Protein AF-0000000065801533 (afdb_homodimer)

Solvent-accessible surface area (backbone atoms only — not comparable to full-atom values): 20923 Å² total; per-residue (Å²): 118,53,30,32,34,37,36,32,21,29,45,52,43,90,76,25,66,13,39,51,52,27,53,52,47,50,52,56,53,29,66,74,33,95,64,30,43,78,46,78,45,53,24,46,87,57,55,62,67,69,74,36,48,45,33,66,54,27,66,75,44,59,81,91,72,41,52,74,65,12,45,51,43,34,48,54,29,48,53,53,40,50,54,55,68,66,29,44,32,39,33,34,13,37,32,52,44,92,52,17,53,31,48,34,46,49,29,51,49,64,43,45,64,30,86,75,66,25,22,38,83,51,97,92,40,81,43,34,61,45,56,88,29,44,35,39,39,23,35,21,32,50,57,52,42,94,48,72,93,44,30,88,55,41,51,26,66,62,50,52,52,48,57,38,36,53,30,23,34,68,50,67,46,77,44,68,34,41,24,50,69,72,38,72,68,39,34,52,50,24,51,51,50,38,52,53,50,47,52,52,51,50,62,67,75,106,118,55,29,31,33,38,38,31,20,28,45,55,45,89,77,25,66,12,39,51,52,27,51,53,47,51,51,56,55,29,66,74,34,95,63,30,41,79,46,77,45,51,24,47,86,58,55,63,66,68,74,37,47,45,32,64,54,26,66,75,43,57,80,90,71,41,52,73,66,15,46,52,42,34,49,53,28,49,52,53,38,50,54,55,67,66,29,43,32,39,33,34,13,36,31,52,43,94,52,16,53,31,50,34,48,49,29,51,49,64,43,45,64,31,87,74,65,26,22,39,83,50,97,91,39,80,42,33,62,45,56,89,29,45,34,39,40,23,35,21,32,49,56,52,41,94,49,72,93,42,30,88,56,42,52,26,66,62,49,51,52,48,57,38,36,53,31,23,33,68,50,68,46,77,45,68,34,41,24,49,70,71,37,73,68,38,32,52,50,24,50,52,51,37,53,53,51,48,52,53,51,50,60,62,76,100

Secondary structure (DSSP, 8-state):
--EEEEEE--TTGGG-HHHHHHHHHHHHHHHTSTT-EEEEEETTTSPPPPP-HHHHHHTTS-GGG--HHHHHHHHHHHHHHHHHHH-SEEEEEEEEETTEE-HHHHHHHHHH--BTTTEEEETTEEEES--S-EEEEEEE-SS--SSSTTGGG-TTHHHHHHHHHHTT--EEEEEEE--TTS-HHHHHHHHHHHHHHHHHHHHHH-/--EEEEEE--TTGGG-HHHHHHHHHHHHHHHTSTT-EEEEEETTTSPPPPP-HHHHHHTTS-GGG--HHHHHHHHHHHHHHHHHHH-SEEEEEEEEETTEE-HHHHHHHHHH--BTTTEEEETTEEEES--S-EEEEEEEESS--SSSTTGGG-TTHHHHHHHHHHTT--EEEEEEEE-TTS-HHHHHHHHHHHHHHHHHHHHHH-

InterPro domains:
  IPR003680 Flavodoxin-like fold [PF02525] (3-200)
  IPR023048 NADH:quinone oxidoreductase, FMN-dependent [MF_01216] (2-202)
  IPR029039 Flavoprotein-like superfamily [G3DSA:3.40.50.360] (1-204)
  IPR029039 Flavoprotein-like superfamily [SSF52218] (1-204)
  IPR050104 FMN-dependent NADH:quinone oxidoreductase, azoreductase type 1 [PTHR43741] (1-203)

Organism: Burkholderia lata (strain ATCC 17760 / DSM 23089 / LMG 22485 / NCIMB 9086 / R18194 / 383) (NCBI:txid482957)

Foldseek 3Di:
DAEEEEEEADLVPPVDPLNVLLVVLLVLLQVVPPPYDYDYHYCNVVFDDADDPLCVVLLVDPCVPHDPSNNVNLVVLVVLLVSLLVGQEYGYRFEDDPLAGDVRVVSSLVSNPHEPRLWYQDPVGIAADNANHAYEYEYEYQADQVDDPNVVSNNYPVVVQCSCVRNHNNNYDYQYQYNCNVDDVSNVVSSVSSVVVSVVVSVVSD/DAEEEEEEADLVPPVDPLNVLLVVLLVLLQVVDPPRDYDYHYCNVPFDDADDPLCVVLLVDPCVPHDPSSNVSLVVLVVLLVSLLVGQEYGYRFEDDPLAGDVRVVRSLVSNPHEPRLWYQDPVGIAADNANHAYEYEYEYQADQVDDPNVVSNNYPVVVQCSCVRNHNNNYDYQYQYNCNVDDVSNVVSSVSSVVVSVVVSVVSD

pLDDT: mean 95.98, std 4.82, range [67.0, 98.94]

Structure (mmCIF, N/CA/C/O backbone):
data_AF-0000000065801533-model_v1
#
loop_
_entity.id
_entity.type
_entity.pdbx_description
1 polymer 'FMN-dependent NADH:quinone oxidoreductase 1'
#
loop_
_atom_site.group_PDB
_atom_site.id
_atom_site.type_symbol
_atom_site.label_atom_id
_atom_site.label_alt_id
_atom_site.label_comp_id
_atom_site.label_asym_id
_atom_site.label_entity_id
_atom_site.label_seq_id
_atom_site.pdbx_PDB_ins_code
_atom_site.Cartn_x
_atom_site.Cartn_y
_atom_site.Cartn_z
_atom_site.occupancy
_atom_site.B_iso_or_equiv
_atom_site.auth_seq_id
_atom_site.auth_comp_id
_atom_site.auth_asym_id
_atom_site.auth_atom_id
_atom_site.pdbx_PDB_model_num
ATOM 1 N N . MET A 1 1 ? 0.619 30.125 16.688 1 73.44 1 MET A N 1
ATOM 2 C CA . MET A 1 1 ? 1.519 28.984 16.922 1 73.44 1 MET A CA 1
ATOM 3 C C . MET A 1 1 ? 1.26 27.875 15.906 1 73.44 1 MET A C 1
ATOM 5 O O . MET A 1 1 ? 0.122 27.438 15.742 1 73.44 1 MET A O 1
ATOM 9 N N . SER A 1 2 ? 2.404 27.547 15.148 1 88 2 SER A N 1
ATOM 10 C CA . SER A 1 2 ? 2.176 26.531 14.125 1 88 2 SER A CA 1
ATOM 11 C C . SER A 1 2 ? 2.309 25.125 14.688 1 88 2 SER A C 1
ATOM 13 O O . SER A 1 2 ? 3.242 24.844 15.445 1 88 2 SER A O 1
ATOM 15 N N . ARG A 1 3 ? 1.317 24.344 14.617 1 94.56 3 ARG A N 1
ATOM 16 C CA . ARG A 1 3 ? 1.329 22.938 15 1 94.56 3 ARG A CA 1
ATOM 17 C C . ARG A 1 3 ? 1.735 22.047 13.828 1 94.56 3 ARG A C 1
ATOM 19 O O . ARG A 1 3 ? 1.044 22 12.805 1 94.56 3 ARG A O 1
ATOM 26 N N . ILE A 1 4 ? 2.896 21.328 14 1 97.75 4 ILE A N 1
ATOM 27 C CA . ILE A 1 4 ? 3.438 20.484 12.938 1 97.75 4 ILE A CA 1
ATOM 28 C C . ILE A 1 4 ? 3.238 19 13.289 1 97.75 4 ILE A C 1
ATOM 30 O O . ILE A 1 4 ? 3.586 18.578 14.398 1 97.75 4 ILE A O 1
ATOM 34 N N . LEU A 1 5 ? 2.596 18.266 12.453 1 98.69 5 LEU A N 1
ATOM 35 C CA . LEU A 1 5 ? 2.557 16.797 12.547 1 98.69 5 LEU A CA 1
ATOM 36 C C . LEU A 1 5 ? 3.594 16.172 11.617 1 98.69 5 LEU A C 1
ATOM 38 O O . LEU A 1 5 ? 3.553 16.375 10.406 1 98.69 5 LEU A O 1
ATOM 42 N N . LEU A 1 6 ? 4.617 15.5 12.18 1 98.69 6 LEU A N 1
ATOM 43 C CA . LEU A 1 6 ? 5.637 14.758 11.445 1 98.69 6 LEU A CA 1
ATOM 44 C C . LEU A 1 6 ? 5.309 13.266 11.414 1 98.69 6 LEU A C 1
ATOM 46 O O . LEU A 1 6 ? 5.172 12.633 12.461 1 98.69 6 LEU A O 1
ATOM 50 N N . ILE A 1 7 ? 5.145 12.727 10.203 1 98.88 7 ILE A N 1
ATOM 51 C CA . ILE A 1 7 ? 4.836 11.32 10.008 1 98.88 7 ILE A CA 1
ATOM 52 C C . ILE A 1 7 ? 6 10.625 9.305 1 98.88 7 ILE A C 1
ATOM 54 O O . ILE A 1 7 ? 6.355 10.984 8.18 1 98.88 7 ILE A O 1
ATOM 58 N N . THR A 1 8 ? 6.645 9.703 9.938 1 98.56 8 THR A N 1
A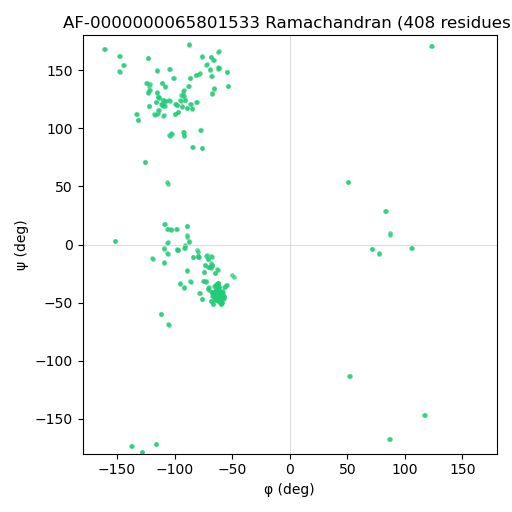TOM 59 C CA . THR A 1 8 ? 7.688 8.883 9.328 1 98.56 8 THR A CA 1
ATOM 60 C C . THR A 1 8 ? 7.262 7.418 9.273 1 98.56 8 THR A C 1
ATOM 62 O O . THR A 1 8 ? 6.473 6.961 10.102 1 98.56 8 THR A O 1
ATOM 65 N N . SER A 1 9 ? 7.777 6.691 8.227 1 98.38 9 SER A N 1
ATOM 66 C CA . SER A 1 9 ? 7.168 5.383 8.008 1 98.38 9 SER A CA 1
ATOM 67 C C . SER A 1 9 ? 8.156 4.414 7.367 1 98.38 9 SER A C 1
ATOM 69 O O . SER A 1 9 ? 7.797 3.283 7.031 1 98.38 9 SER A O 1
ATOM 71 N N . SER A 1 10 ? 9.375 4.75 7.133 1 97.94 10 SER A N 1
ATOM 72 C CA . SER A 1 10 ? 10.32 3.873 6.445 1 97.94 10 SER A CA 1
ATOM 73 C C . SER A 1 10 ? 10.617 2.627 7.27 1 97.94 10 SER A C 1
ATOM 75 O O . SER A 1 10 ? 10.914 2.725 8.461 1 97.94 10 SER A O 1
ATOM 77 N N . PRO A 1 11 ? 10.602 1.444 6.605 1 96.62 11 PRO A N 1
ATOM 78 C CA . PRO A 1 11 ? 10.977 0.239 7.352 1 96.62 11 PRO A CA 1
ATOM 79 C C . PRO A 1 11 ? 12.453 0.22 7.738 1 96.62 11 PRO A C 1
ATOM 81 O O . PRO A 1 11 ? 12.867 -0.62 8.539 1 96.62 11 PRO A O 1
ATOM 84 N N . ARG A 1 12 ? 13.227 1.146 7.191 1 93.31 12 ARG A N 1
ATOM 85 C CA . ARG A 1 12 ? 14.648 1.222 7.504 1 93.31 12 ARG A CA 1
ATOM 86 C C . ARG A 1 12 ? 14.898 2.145 8.695 1 93.31 12 ARG A C 1
ATOM 88 O O . ARG A 1 12 ? 16.047 2.361 9.086 1 93.31 12 ARG A O 1
ATOM 95 N N . SER A 1 13 ? 13.914 2.719 9.234 1 86.75 13 SER A N 1
ATOM 96 C CA . SER A 1 13 ? 13.961 3.578 10.414 1 86.75 13 SER A CA 1
ATOM 97 C C . SER A 1 13 ? 15.008 4.676 10.25 1 86.75 13 SER A C 1
ATOM 99 O O . SER A 1 13 ? 14.953 5.457 9.297 1 86.75 13 SER A O 1
ATOM 101 N N . THR A 1 14 ? 16.062 4.664 11.016 1 82.94 14 THR A N 1
ATOM 102 C CA . THR A 1 14 ? 17 5.785 11.094 1 82.94 14 THR A CA 1
ATOM 103 C C . THR A 1 14 ? 17.953 5.781 9.898 1 82.94 14 THR A C 1
ATOM 105 O O . THR A 1 14 ? 18.594 6.793 9.617 1 82.94 14 THR A O 1
ATOM 108 N N . ASP A 1 15 ? 17.953 4.711 9.141 1 87.62 15 ASP A N 1
ATOM 109 C CA . ASP A 1 15 ? 18.812 4.621 7.965 1 87.62 15 ASP A CA 1
ATOM 110 C C . ASP A 1 15 ? 18.109 5.168 6.727 1 87.62 15 ASP A C 1
ATOM 112 O O . ASP A 1 15 ? 18.688 5.203 5.641 1 87.62 15 ASP A O 1
ATOM 116 N N . SER A 1 16 ? 16.984 5.711 6.91 1 95.44 16 SER A N 1
ATOM 117 C CA . SER A 1 16 ? 16.141 6.184 5.82 1 95.44 16 SER A CA 1
ATOM 118 C C . SER A 1 16 ? 16.406 7.656 5.516 1 95.44 16 SER A C 1
ATOM 120 O O . SER A 1 16 ? 16.344 8.5 6.41 1 95.44 16 SER A O 1
ATOM 122 N N . LEU A 1 17 ? 16.641 7.953 4.195 1 97.69 17 LEU A N 1
ATOM 123 C CA . LEU A 1 17 ? 16.844 9.336 3.771 1 97.69 17 LEU A CA 1
ATOM 124 C C . LEU A 1 17 ? 15.531 10.117 3.854 1 97.69 17 LEU A C 1
ATOM 126 O O . LEU A 1 17 ? 15.539 11.312 4.176 1 97.69 17 LEU A O 1
ATOM 130 N N . SER A 1 18 ? 14.391 9.477 3.525 1 98.38 18 SER A N 1
ATOM 131 C CA . SER A 1 18 ? 13.117 10.164 3.67 1 98.38 18 SER A CA 1
ATOM 132 C C . SER A 1 18 ? 12.859 10.555 5.121 1 98.38 18 SER A C 1
ATOM 134 O O . SER A 1 18 ? 12.43 11.68 5.398 1 98.38 18 SER A O 1
ATOM 136 N N . THR A 1 19 ? 13.148 9.641 6.082 1 98.19 19 THR A N 1
ATOM 137 C CA . THR A 1 19 ? 12.984 9.906 7.508 1 98.19 19 THR A CA 1
ATOM 138 C C . THR A 1 19 ? 13.898 11.047 7.953 1 98.19 19 THR A C 1
ATOM 140 O O . THR A 1 19 ? 13.445 11.992 8.609 1 98.19 19 THR A O 1
ATOM 143 N N . ARG A 1 20 ? 15.141 10.977 7.543 1 97.75 20 ARG A N 1
ATOM 144 C CA . ARG A 1 20 ? 16.125 11.984 7.926 1 97.75 20 ARG A CA 1
ATOM 145 C C . ARG A 1 20 ? 15.695 13.375 7.457 1 97.75 20 ARG A C 1
ATOM 147 O O . ARG A 1 20 ? 15.648 14.312 8.25 1 97.75 20 ARG A O 1
ATOM 154 N N . PHE A 1 21 ? 15.359 13.5 6.188 1 98.25 21 PHE A N 1
ATOM 155 C CA . PHE A 1 21 ? 15.055 14.805 5.621 1 98.25 21 PHE A CA 1
ATOM 156 C C . PHE A 1 21 ? 13.703 15.312 6.117 1 98.25 21 PHE A C 1
ATOM 158 O O . PHE A 1 21 ? 13.5 16.516 6.273 1 98.25 21 PHE A O 1
ATOM 165 N N . ALA A 1 22 ? 12.75 14.422 6.391 1 98.38 22 ALA A N 1
ATOM 166 C CA . ALA A 1 22 ? 11.477 14.844 6.973 1 98.38 22 ALA A CA 1
ATOM 167 C C . ALA A 1 22 ? 11.688 15.43 8.367 1 98.38 22 ALA A C 1
ATOM 169 O O . ALA A 1 22 ? 11.102 16.469 8.703 1 98.38 22 ALA A O 1
ATOM 170 N N . HIS A 1 23 ? 12.508 14.766 9.195 1 97.88 23 HIS A N 1
ATOM 171 C CA . HIS A 1 23 ? 12.844 15.281 10.516 1 97.88 23 HIS A CA 1
ATOM 172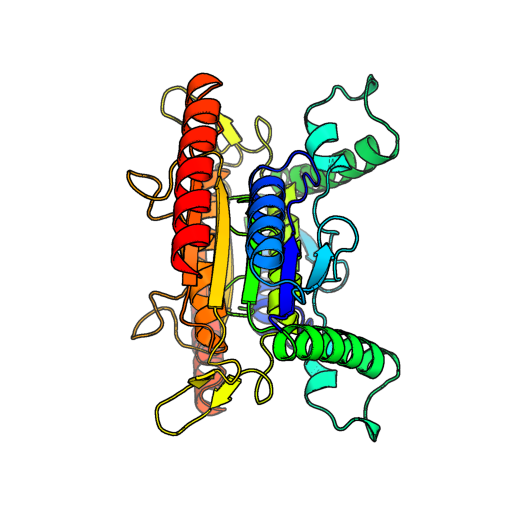 C C . HIS A 1 23 ? 13.516 16.641 10.414 1 97.88 23 HIS A C 1
ATOM 174 O O . HIS A 1 23 ? 13.164 17.578 11.148 1 97.88 23 HIS A O 1
ATOM 180 N N . ASP A 1 24 ? 14.484 16.734 9.539 1 97.19 24 ASP A N 1
ATOM 181 C CA . ASP A 1 24 ? 15.211 17.984 9.352 1 97.19 24 ASP A CA 1
ATOM 182 C C . ASP A 1 24 ? 14.258 19.125 8.969 1 97.19 24 ASP A C 1
ATOM 184 O O . ASP A 1 24 ? 14.32 20.219 9.547 1 97.19 24 ASP A O 1
ATOM 188 N N . LEU A 1 25 ? 13.391 18.875 8.031 1 97.25 25 LEU A N 1
ATOM 189 C CA . LEU A 1 25 ? 12.438 19.875 7.562 1 97.25 25 LEU A CA 1
ATOM 190 C C . LEU A 1 25 ? 11.508 20.312 8.695 1 97.25 25 LEU A C 1
ATOM 192 O O . LEU A 1 25 ? 11.32 21.5 8.922 1 97.25 25 LEU A O 1
ATOM 196 N N . ALA A 1 26 ? 10.922 19.312 9.406 1 97 26 ALA A N 1
ATOM 197 C CA . ALA A 1 26 ? 10.016 19.625 10.508 1 97 26 ALA A CA 1
ATOM 198 C C . ALA A 1 26 ? 10.719 20.469 11.57 1 97 26 ALA A C 1
ATOM 200 O O . ALA A 1 26 ? 10.141 21.438 12.078 1 97 26 ALA A O 1
ATOM 201 N N . ARG A 1 27 ? 11.945 20.078 11.867 1 95.19 27 ARG A N 1
ATOM 202 C CA . ARG A 1 27 ? 12.719 20.812 12.859 1 95.19 27 ARG A CA 1
ATOM 203 C C . ARG A 1 27 ? 12.945 22.25 12.422 1 95.19 27 ARG A C 1
ATOM 205 O O . ARG A 1 27 ? 12.766 23.188 13.211 1 95.19 27 ARG A O 1
ATOM 212 N N . GLN A 1 28 ? 13.336 22.469 11.242 1 94.69 28 GLN A N 1
ATOM 213 C CA . GLN A 1 28 ? 13.633 23.812 10.734 1 94.69 28 GLN A CA 1
ATOM 214 C C . GLN A 1 28 ? 12.367 24.656 10.648 1 94.69 28 GLN A C 1
ATOM 216 O O . GLN A 1 28 ? 12.391 25.844 10.945 1 94.69 28 GLN A O 1
ATOM 221 N N . LEU A 1 29 ? 11.242 24.047 10.195 1 94.81 29 LEU A N 1
ATOM 222 C CA . LEU A 1 29 ? 9.977 24.766 10.148 1 94.81 29 LEU A CA 1
ATOM 223 C C . LEU A 1 29 ? 9.539 25.188 11.555 1 94.81 29 LEU A C 1
ATOM 225 O O . LEU A 1 29 ? 9.07 26.312 11.75 1 94.81 29 LEU A O 1
ATOM 229 N N . ALA A 1 30 ? 9.711 24.25 12.5 1 93.94 30 ALA A N 1
ATOM 230 C CA . ALA A 1 30 ? 9.336 24.547 13.883 1 93.94 30 ALA A CA 1
ATOM 231 C C . ALA A 1 30 ? 10.18 25.672 14.453 1 93.94 30 ALA A C 1
ATOM 233 O O . ALA A 1 30 ? 9.695 26.484 15.25 1 93.94 30 ALA A O 1
ATOM 234 N N . ALA A 1 31 ? 11.406 25.734 14.078 1 90.88 31 ALA A N 1
ATOM 235 C CA . ALA A 1 31 ? 12.352 26.719 14.602 1 90.88 31 ALA A CA 1
ATOM 236 C C . ALA A 1 31 ? 12 28.125 14.125 1 90.88 31 ALA A C 1
ATOM 238 O O . ALA A 1 31 ? 12.43 29.109 14.719 1 90.88 31 ALA A O 1
ATOM 239 N N . ARG A 1 32 ? 11.266 28.219 13.117 1 88.19 32 ARG A N 1
ATOM 240 C CA . ARG A 1 32 ? 10.883 29.516 12.578 1 88.19 32 ARG A CA 1
ATOM 241 C C . ARG A 1 32 ? 9.836 30.203 13.445 1 88.19 32 ARG A C 1
ATOM 243 O O . ARG A 1 32 ? 9.641 31.406 13.367 1 88.19 32 ARG A O 1
ATOM 250 N N . ASP A 1 33 ? 9.109 29.422 14.195 1 79.12 33 ASP A N 1
ATOM 251 C CA . ASP A 1 33 ? 8.07 29.891 15.109 1 79.12 33 ASP A CA 1
ATOM 252 C C . ASP A 1 33 ? 8.414 29.547 16.562 1 79.12 33 ASP A C 1
ATOM 254 O O . ASP A 1 33 ? 8.484 28.375 16.922 1 79.12 33 ASP A O 1
ATOM 258 N N . ALA A 1 34 ? 8.703 30.562 17.359 1 76.44 34 ALA A N 1
ATOM 259 C CA . ALA A 1 34 ? 9.109 30.359 18.75 1 76.44 34 ALA A CA 1
ATOM 260 C C . ALA A 1 34 ? 8.172 29.406 19.469 1 76.44 34 ALA A C 1
ATOM 262 O O . ALA A 1 34 ? 8.586 28.672 20.375 1 76.44 34 ALA A O 1
ATOM 263 N N . ALA A 1 35 ? 6.938 29.328 19.062 1 79.31 35 ALA A N 1
ATOM 264 C CA . ALA A 1 35 ? 5.941 28.484 19.703 1 79.31 35 ALA A CA 1
ATOM 265 C C . ALA A 1 35 ? 5.629 27.25 18.859 1 79.31 35 ALA A C 1
ATOM 267 O O . ALA A 1 35 ? 4.66 26.531 19.125 1 79.31 35 ALA A O 1
ATOM 268 N N . GLY A 1 36 ? 6.457 27.031 17.922 1 84 36 GLY A N 1
ATOM 269 C CA . GLY A 1 36 ? 6.238 25.875 17.047 1 84 36 GLY A CA 1
ATOM 270 C C . GLY A 1 36 ? 6.422 24.547 17.766 1 84 36 GLY A C 1
ATOM 271 O O . GLY A 1 36 ? 7.328 24.406 18.578 1 84 36 GLY A O 1
ATOM 272 N N . ALA A 1 37 ? 5.488 23.656 17.641 1 91.44 37 ALA A N 1
ATOM 273 C CA . ALA A 1 37 ? 5.535 22.344 18.266 1 91.44 37 ALA A CA 1
ATOM 274 C C . ALA A 1 37 ? 5.434 21.234 17.219 1 91.44 37 ALA A C 1
ATOM 276 O O . ALA A 1 37 ? 4.676 21.359 16.25 1 91.44 37 ALA A O 1
ATOM 277 N N . VAL A 1 38 ? 6.281 20.234 17.422 1 96.62 38 VAL A N 1
ATOM 278 C CA . VAL A 1 38 ? 6.262 19.078 16.531 1 96.62 38 VAL A CA 1
ATOM 279 C C . VAL A 1 38 ? 5.68 17.875 17.234 1 96.62 38 VAL A C 1
ATOM 281 O O . VAL A 1 38 ? 6.141 17.5 18.328 1 96.62 38 VAL A O 1
ATOM 284 N N . THR A 1 39 ? 4.602 17.344 16.75 1 97.56 39 THR A N 1
ATOM 285 C CA . THR A 1 39 ? 4.102 16.031 17.141 1 97.56 39 THR A CA 1
ATOM 286 C C . THR A 1 39 ? 4.605 14.945 16.172 1 97.56 39 THR A C 1
ATOM 288 O O . THR A 1 39 ? 4.441 15.062 14.961 1 97.56 39 THR A O 1
ATOM 291 N N . LEU A 1 40 ? 5.258 13.953 16.719 1 97.94 40 LEU A N 1
ATOM 292 C CA . LEU A 1 40 ? 5.828 12.898 15.891 1 97.94 40 LEU A CA 1
ATOM 293 C C . LEU A 1 40 ? 4.922 11.672 15.867 1 97.94 40 LEU A C 1
ATOM 295 O O . LEU A 1 40 ? 4.539 11.164 16.922 1 97.94 40 LEU A O 1
ATOM 299 N N . ARG A 1 41 ? 4.5 11.297 14.727 1 98.5 41 ARG A N 1
ATOM 300 C CA . ARG A 1 41 ? 3.904 9.992 14.445 1 98.5 41 ARG A CA 1
ATOM 301 C C . ARG A 1 41 ? 4.902 9.078 13.742 1 98.5 41 ARG A C 1
ATOM 303 O O . ARG A 1 41 ? 5.059 9.141 12.523 1 98.5 41 ARG A O 1
ATOM 310 N N . ASP A 1 42 ? 5.582 8.25 14.523 1 98.06 42 ASP A N 1
ATOM 311 C CA . ASP A 1 42 ? 6.602 7.336 14.023 1 98.06 42 ASP A CA 1
ATOM 312 C C . ASP A 1 42 ? 6 5.973 13.688 1 98.06 42 ASP A C 1
ATOM 314 O O . ASP A 1 42 ? 5.922 5.094 14.547 1 98.06 42 ASP A O 1
ATOM 318 N N . LEU A 1 43 ? 5.676 5.738 12.398 1 98.38 43 LEU A N 1
ATOM 319 C CA . LEU A 1 43 ? 4.996 4.52 11.977 1 98.38 43 LEU A CA 1
ATOM 320 C C . LEU A 1 43 ? 5.996 3.389 11.758 1 98.38 43 LEU A C 1
ATOM 322 O O . LEU A 1 43 ? 5.605 2.242 11.523 1 98.38 43 LEU A O 1
ATOM 326 N N . SER A 1 44 ? 7.262 3.701 11.75 1 95.62 44 SER A N 1
ATOM 327 C CA . SER A 1 44 ? 8.297 2.68 11.648 1 95.62 44 SER A CA 1
ATOM 328 C C . SER A 1 44 ? 8.484 1.94 12.969 1 95.62 44 SER A C 1
ATOM 330 O O . SER A 1 44 ? 8.484 0.708 13 1 95.62 44 SER A O 1
ATOM 332 N N . ASN A 1 45 ? 8.562 2.701 14.047 1 94.81 45 ASN A N 1
ATOM 333 C CA . ASN A 1 45 ? 8.812 2.135 15.367 1 94.81 45 ASN A CA 1
ATOM 334 C C . ASN A 1 45 ? 7.512 1.697 16.047 1 94.81 45 ASN A C 1
ATOM 336 O O . ASN A 1 45 ? 7.512 0.781 16.859 1 94.81 45 ASN A O 1
ATOM 340 N N . ASP A 1 46 ? 6.445 2.383 15.75 1 96.44 46 ASP A N 1
ATOM 341 C CA . ASP A 1 46 ? 5.117 2.066 16.266 1 96.44 46 ASP A CA 1
ATOM 342 C C . ASP A 1 46 ? 4.113 1.908 15.125 1 96.44 46 ASP A C 1
ATOM 344 O O . ASP A 1 46 ? 3.199 2.723 14.977 1 96.44 46 ASP A O 1
ATOM 348 N N . PRO A 1 47 ? 4.242 0.817 14.367 1 97.56 47 PRO A N 1
ATOM 349 C CA . PRO A 1 47 ? 3.357 0.625 13.219 1 97.56 47 PRO A CA 1
ATOM 350 C C . PRO A 1 47 ? 1.908 0.363 13.625 1 97.56 47 PRO A C 1
ATOM 352 O O . PRO A 1 47 ? 1.656 -0.255 14.664 1 97.56 47 PRO A O 1
ATOM 355 N N . LEU A 1 48 ? 1.001 0.853 12.836 1 98.31 48 LEU A N 1
ATOM 356 C CA . LEU A 1 48 ? -0.419 0.556 12.984 1 98.31 48 LEU A CA 1
ATOM 357 C C . LEU A 1 48 ? -0.765 -0.786 12.352 1 98.31 48 LEU A C 1
ATOM 359 O O . LEU A 1 48 ? -0.181 -1.163 11.328 1 98.31 48 LEU A O 1
ATOM 363 N N . PRO A 1 49 ? -1.684 -1.483 12.93 1 96.88 49 PRO A N 1
ATOM 364 C CA . PRO A 1 49 ? -2.133 -2.709 12.266 1 96.88 49 PRO A CA 1
ATOM 365 C C . PRO A 1 49 ? -2.844 -2.436 10.938 1 96.88 49 PRO A C 1
ATOM 367 O O . PRO A 1 49 ? -3.279 -1.308 10.688 1 96.88 49 PRO A O 1
ATOM 370 N N . HIS A 1 50 ? -2.893 -3.455 10.062 1 98.12 50 HIS A N 1
ATOM 371 C CA . HIS A 1 50 ? -3.803 -3.373 8.922 1 98.12 50 HIS A CA 1
ATOM 372 C C . HIS A 1 50 ? -5.23 -3.1 9.383 1 98.12 50 HIS A C 1
ATOM 374 O O . HIS A 1 50 ? -5.633 -3.52 10.469 1 98.12 50 HIS A O 1
ATOM 380 N N . ILE A 1 51 ? -6.008 -2.381 8.555 1 97.69 51 ILE A N 1
ATOM 381 C CA . ILE A 1 51 ? -7.422 -2.287 8.906 1 97.69 51 ILE A CA 1
ATOM 382 C C . ILE A 1 51 ? -8.094 -3.646 8.711 1 97.69 51 ILE A C 1
ATOM 384 O O . ILE A 1 51 ? -7.656 -4.445 7.879 1 97.69 51 ILE A O 1
ATOM 388 N N . ASP A 1 52 ? -9.102 -3.871 9.5 1 95.62 52 ASP A N 1
ATOM 389 C CA . ASP A 1 52 ? -9.836 -5.129 9.453 1 95.62 52 ASP A CA 1
ATOM 390 C C . ASP A 1 52 ? -11.344 -4.891 9.539 1 95.62 52 ASP A C 1
ATOM 392 O O . ASP A 1 52 ? -11.797 -3.746 9.484 1 95.62 52 ASP A O 1
ATOM 396 N N . ASP A 1 53 ? -12.016 -5.965 9.633 1 94.5 53 ASP A N 1
ATOM 397 C CA . ASP A 1 53 ? -13.477 -5.895 9.641 1 94.5 53 ASP A CA 1
ATOM 398 C C . ASP A 1 53 ? -13.977 -5.105 10.844 1 94.5 53 ASP A C 1
ATOM 400 O O . ASP A 1 53 ? -14.984 -4.402 10.758 1 94.5 53 ASP A O 1
ATOM 404 N N . ALA A 1 54 ? -13.305 -5.242 11.953 1 95.38 54 ALA A N 1
ATOM 405 C CA . ALA A 1 54 ? -13.703 -4.523 13.164 1 95.38 54 ALA A CA 1
ATOM 406 C C . ALA A 1 54 ? -13.742 -3.018 12.922 1 95.38 54 ALA A C 1
ATOM 408 O O . ALA A 1 54 ? -14.688 -2.34 13.328 1 95.38 54 ALA A O 1
ATOM 409 N N . TYR A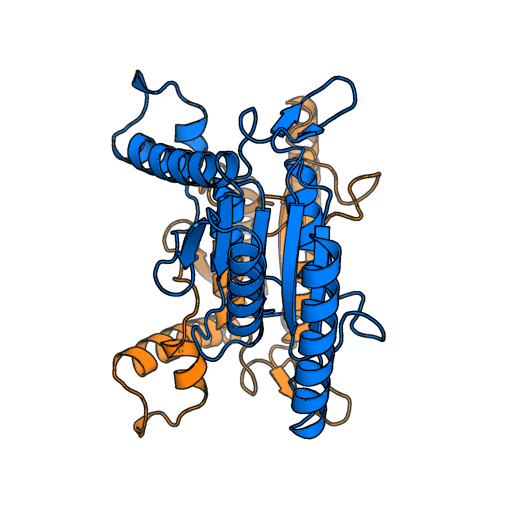 1 55 ? -12.766 -2.506 12.312 1 97.69 55 TYR A N 1
ATOM 410 C CA . TYR A 1 55 ? -12.75 -1.08 12 1 97.69 55 TYR A CA 1
ATOM 411 C C . TYR A 1 55 ? -13.797 -0.74 10.953 1 97.69 55 TYR A C 1
ATOM 413 O O . TYR A 1 55 ? -14.555 0.221 11.109 1 97.69 55 TYR A O 1
ATOM 421 N N . ILE A 1 56 ? -13.836 -1.512 9.844 1 96.5 56 ILE A N 1
ATOM 422 C CA . ILE A 1 56 ? -14.672 -1.206 8.688 1 96.5 56 ILE A CA 1
ATOM 423 C C . ILE A 1 56 ? -16.141 -1.192 9.102 1 96.5 56 ILE A C 1
ATOM 425 O O . ILE A 1 56 ? -16.875 -0.27 8.75 1 96.5 56 ILE A O 1
ATOM 429 N N . VAL A 1 57 ? -16.547 -2.15 9.875 1 95.75 57 VAL A N 1
ATOM 430 C CA . VAL A 1 57 ? -17.922 -2.223 10.336 1 95.75 57 VAL A CA 1
ATOM 431 C C . VAL A 1 57 ? -18.141 -1.238 11.484 1 95.75 57 VAL A C 1
ATOM 433 O O . VAL A 1 57 ? -19.141 -0.526 11.516 1 95.75 57 VAL A O 1
ATOM 436 N N . GLY A 1 58 ? -17.172 -1.171 12.391 1 97.56 58 GLY A N 1
ATOM 437 C CA . GLY A 1 58 ? -17.297 -0.33 13.57 1 97.56 58 GLY A CA 1
ATOM 438 C C . GLY A 1 58 ? -17.516 1.135 13.234 1 97.56 58 GLY A C 1
ATOM 439 O O . GLY A 1 58 ? -18.297 1.817 13.891 1 97.56 58 GLY A O 1
ATOM 440 N N . ARG A 1 59 ? -16.828 1.619 12.25 1 97.25 59 ARG A N 1
ATOM 441 C CA . ARG A 1 59 ? -16.875 3.049 11.953 1 97.25 59 ARG A CA 1
ATOM 442 C C . ARG A 1 59 ? -18.234 3.441 11.367 1 97.25 59 ARG A C 1
ATOM 444 O O . ARG A 1 59 ? -18.531 4.629 11.242 1 97.25 59 ARG A O 1
ATOM 451 N N . MET A 1 60 ? -19.031 2.422 10.984 1 96 60 MET A N 1
ATOM 452 C CA . MET A 1 60 ? -20.344 2.676 10.398 1 96 60 MET A CA 1
ATOM 453 C C . MET A 1 60 ? -21.438 2.564 11.453 1 96 60 MET A C 1
ATOM 455 O O . MET A 1 60 ? -22.609 2.818 11.164 1 96 60 MET A O 1
ATOM 459 N N . LEU A 1 61 ? -21.094 2.176 12.672 1 97.25 61 LEU A N 1
ATOM 460 C CA . LEU A 1 61 ? -22.062 1.953 13.742 1 97.25 61 LEU A CA 1
ATOM 461 C C . LEU A 1 61 ? -22.047 3.107 14.734 1 97.25 61 LEU A C 1
ATOM 463 O O . LEU A 1 61 ? -21.016 3.732 14.953 1 97.25 61 LEU A O 1
ATOM 467 N N . PRO A 1 62 ? -23.219 3.324 15.359 1 97.19 62 PRO A N 1
ATOM 468 C CA . PRO A 1 62 ? -23.172 4.203 16.531 1 97.19 62 PRO A CA 1
ATOM 469 C C . PRO A 1 62 ? -22.297 3.643 17.656 1 97.19 62 PRO A C 1
ATOM 471 O O . PRO A 1 62 ? -22.156 2.424 17.781 1 97.19 62 PRO A O 1
ATOM 474 N N . SER A 1 63 ? -21.797 4.555 18.391 1 96.31 63 SER A N 1
ATOM 475 C CA . SER A 1 63 ? -20.844 4.164 19.422 1 96.31 63 SER A CA 1
ATOM 476 C C . SER A 1 63 ? -21.438 3.115 20.344 1 96.31 63 SER A C 1
ATOM 478 O O . SER A 1 63 ? -20.734 2.207 20.797 1 96.31 63 SER A O 1
ATOM 480 N N . ASP A 1 64 ? -22.766 3.17 20.641 1 97.38 64 ASP A N 1
ATOM 481 C CA . ASP A 1 64 ? -23.406 2.289 21.609 1 97.38 64 ASP A CA 1
ATOM 482 C C . ASP A 1 64 ? -23.703 0.92 21.016 1 97.38 64 ASP A C 1
ATOM 484 O O . ASP A 1 64 ? -24.078 -0.011 21.719 1 97.38 64 ASP A O 1
ATOM 488 N N . ALA A 1 65 ? -23.484 0.75 19.75 1 98.25 65 ALA A N 1
ATOM 489 C CA . ALA A 1 65 ? -23.766 -0.51 19.062 1 98.25 65 ALA A CA 1
ATOM 490 C C . ALA A 1 65 ? -22.469 -1.261 18.75 1 98.25 65 ALA A C 1
ATOM 492 O O . ALA A 1 65 ? -22.5 -2.361 18.203 1 98.25 65 ALA A O 1
ATOM 493 N N . ARG A 1 66 ? -21.297 -0.756 19.141 1 98.25 66 ARG A N 1
ATOM 494 C CA . ARG A 1 66 ? -20 -1.336 18.797 1 98.25 66 ARG A CA 1
ATOM 495 C C . ARG A 1 66 ? -19.578 -2.385 19.828 1 98.25 66 ARG A C 1
ATOM 497 O O . ARG A 1 66 ? -19.781 -2.199 21.031 1 98.25 66 ARG A O 1
ATOM 504 N N . SER A 1 67 ? -19.078 -3.49 19.328 1 98.31 67 SER A N 1
ATOM 505 C CA . SER A 1 67 ? -18.328 -4.375 20.219 1 98.31 67 SER A CA 1
ATOM 506 C C . SER A 1 67 ? -17.094 -3.682 20.797 1 98.31 67 SER A C 1
ATOM 508 O O . SER A 1 67 ? -16.719 -2.602 20.328 1 98.31 67 SER A O 1
ATOM 510 N N . ALA A 1 68 ? -16.484 -4.273 21.828 1 98.25 68 ALA A N 1
ATOM 511 C CA . ALA A 1 68 ? -15.273 -3.711 22.422 1 98.25 68 ALA A CA 1
ATOM 512 C C . ALA A 1 68 ? -14.164 -3.584 21.391 1 98.25 68 ALA A C 1
ATOM 514 O O . ALA A 1 68 ? -13.461 -2.574 21.344 1 98.25 68 ALA A O 1
ATOM 515 N N . GLU A 1 69 ? -14.055 -4.609 20.547 1 97.81 69 GLU A N 1
ATOM 516 C CA . GLU A 1 69 ? -13.039 -4.613 19.5 1 97.81 69 GLU A CA 1
ATOM 517 C C . GLU A 1 69 ? -13.297 -3.514 18.484 1 97.81 69 GLU A C 1
ATOM 519 O O . GLU A 1 69 ? -12.367 -2.814 18.062 1 97.81 69 GLU A O 1
ATOM 524 N N . GLN A 1 70 ? -14.477 -3.375 18.078 1 98.19 70 GLN A N 1
ATOM 525 C CA . GLN A 1 70 ? -14.859 -2.336 17.141 1 98.19 70 GLN A CA 1
ATOM 526 C C . GLN A 1 70 ? -14.617 -0.945 17.703 1 98.19 70 GLN A C 1
ATOM 528 O O . GLN A 1 70 ? -14.102 -0.064 17.016 1 98.19 70 GLN A O 1
ATOM 533 N N . ALA A 1 71 ? -14.992 -0.74 18.953 1 98.56 71 ALA A N 1
ATOM 534 C CA . ALA A 1 71 ? -14.797 0.545 19.609 1 98.56 71 ALA A CA 1
ATOM 535 C C . ALA A 1 71 ? -13.32 0.923 19.656 1 98.56 71 ALA A C 1
ATOM 537 O O . ALA A 1 71 ? -12.953 2.068 19.391 1 98.56 71 ALA A O 1
ATOM 538 N N . GLN A 1 72 ? -12.508 -0.016 20 1 98.31 72 GLN A N 1
ATOM 539 C CA . GLN A 1 72 ? -11.07 0.227 20.062 1 98.31 72 GLN A CA 1
ATOM 540 C C . GLN A 1 72 ? -10.516 0.614 18.703 1 98.31 72 GLN A C 1
ATOM 542 O O . GLN A 1 72 ? -9.703 1.533 18.594 1 98.31 72 GLN A O 1
ATOM 547 N N . ALA A 1 73 ? -10.898 -0.123 17.688 1 98 73 ALA A N 1
ATOM 548 C CA . ALA A 1 73 ? -10.438 0.146 16.328 1 98 73 ALA A CA 1
ATOM 549 C C . ALA A 1 73 ? -10.844 1.543 15.875 1 98 73 ALA A C 1
ATOM 551 O O . ALA A 1 73 ? -10.047 2.271 15.281 1 98 73 ALA A O 1
ATOM 552 N N . VAL A 1 74 ? -12.055 1.915 16.156 1 98.5 74 VAL A N 1
ATOM 553 C CA . VAL A 1 74 ? -12.586 3.211 15.75 1 98.5 74 VAL A CA 1
ATOM 554 C C . VAL A 1 74 ? -11.914 4.324 16.547 1 98.5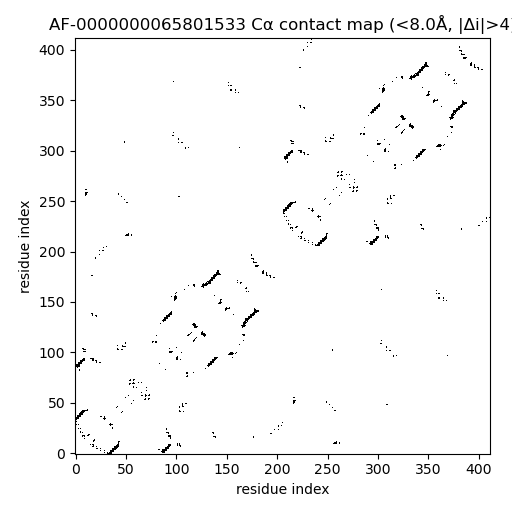 74 VAL A C 1
ATOM 556 O O . VAL A 1 74 ? -11.602 5.387 16.016 1 98.5 74 VAL A O 1
ATOM 559 N N . GLU A 1 75 ? -11.68 4.09 17.812 1 98.5 75 GLU A N 1
ATOM 560 C CA . GLU A 1 75 ? -11.016 5.07 18.672 1 98.5 75 GLU A CA 1
ATOM 561 C C . GLU A 1 75 ? -9.609 5.375 18.188 1 98.5 75 GLU A C 1
ATOM 563 O O . GLU A 1 75 ? -9.172 6.527 18.219 1 98.5 75 GLU A O 1
ATOM 568 N N . LEU A 1 76 ? -8.938 4.367 17.781 1 98.5 76 LEU A N 1
ATOM 569 C CA . LEU A 1 76 ? -7.602 4.57 17.234 1 98.5 76 LEU A CA 1
ATOM 570 C C . LEU A 1 76 ? -7.652 5.484 16.016 1 98.5 76 LEU A C 1
ATOM 572 O O . LEU A 1 76 ? -6.871 6.434 15.914 1 98.5 76 LEU A O 1
ATOM 576 N N . ALA A 1 77 ? -8.539 5.203 15.109 1 98.69 77 ALA A N 1
ATOM 577 C CA . ALA A 1 77 ? -8.695 6.027 13.914 1 98.69 77 ALA A CA 1
ATOM 578 C C . ALA A 1 77 ? -9.078 7.457 14.281 1 98.69 77 ALA A C 1
ATOM 580 O O . ALA A 1 77 ? -8.547 8.414 13.711 1 98.69 77 ALA A O 1
ATOM 581 N N . GLN A 1 78 ? -9.969 7.582 15.219 1 98.56 78 GLN A N 1
ATOM 582 C CA . GLN A 1 78 ? -10.391 8.906 15.664 1 98.56 78 GLN A CA 1
ATOM 583 C C . GLN A 1 78 ? -9.211 9.703 16.219 1 98.56 78 GLN A C 1
ATOM 585 O O . GLN A 1 78 ? -9.078 10.898 15.938 1 98.56 78 GLN A O 1
ATOM 590 N N . ALA A 1 79 ? -8.391 9.055 17.016 1 98.69 79 ALA A N 1
ATOM 591 C CA . ALA A 1 79 ? -7.211 9.711 17.578 1 98.69 79 ALA A CA 1
ATOM 592 C C . ALA A 1 79 ? -6.289 10.219 16.469 1 98.69 79 ALA A C 1
ATOM 594 O O . ALA A 1 79 ? -5.727 11.312 16.562 1 98.69 79 ALA A O 1
ATOM 595 N N . LEU A 1 80 ? -6.094 9.445 15.453 1 98.81 80 LEU A N 1
ATOM 596 C CA . LEU A 1 80 ? -5.246 9.828 14.328 1 98.81 80 LEU A CA 1
ATOM 597 C C . LEU A 1 80 ? -5.844 11.008 13.57 1 98.81 80 LEU A C 1
ATOM 599 O O . LEU A 1 80 ? -5.125 11.922 13.164 1 98.81 80 LEU A O 1
ATOM 603 N N . VAL A 1 81 ? -7.141 10.953 13.336 1 98.75 81 VAL A N 1
ATOM 604 C CA . VAL A 1 81 ? -7.824 12.047 12.648 1 98.75 81 VAL A CA 1
ATOM 605 C C . VAL A 1 81 ? -7.711 13.32 13.484 1 98.75 81 VAL A C 1
ATOM 607 O O . VAL A 1 81 ? -7.477 14.406 12.938 1 98.75 81 VAL A O 1
ATOM 610 N N . ASP A 1 82 ? -7.891 13.195 14.805 1 98.62 82 ASP A N 1
ATOM 611 C CA . ASP A 1 82 ? -7.777 14.352 15.688 1 98.62 82 ASP A CA 1
ATOM 612 C C . ASP A 1 82 ? -6.371 14.945 15.633 1 98.62 82 ASP A C 1
ATOM 614 O O . ASP A 1 82 ? -6.215 16.172 15.633 1 98.62 82 ASP A O 1
ATOM 618 N N . GLU A 1 83 ? -5.375 14.078 15.633 1 98.12 83 GLU A N 1
ATOM 619 C CA . GLU A 1 83 ? -3.99 14.516 15.484 1 98.12 83 GLU A CA 1
ATOM 620 C C . GLU A 1 83 ? -3.795 15.297 14.188 1 98.12 83 GLU A C 1
ATOM 622 O O . GLU A 1 83 ? -3.145 16.344 14.18 1 98.12 83 GLU A O 1
ATOM 627 N N . LEU A 1 84 ? -4.344 14.812 13.125 1 98.31 84 LEU A N 1
ATOM 628 C CA . LEU A 1 84 ? -4.25 15.438 11.805 1 98.31 84 LEU A CA 1
ATOM 629 C C . LEU A 1 84 ? -5 16.766 11.789 1 98.31 84 LEU A C 1
ATOM 631 O O . LEU A 1 84 ? -4.488 17.766 11.266 1 98.31 84 LEU A O 1
ATOM 635 N N . ARG A 1 85 ? -6.172 16.812 12.391 1 98.12 85 ARG A N 1
ATOM 636 C CA . ARG A 1 85 ? -6.984 18.031 12.445 1 98.12 85 ARG A CA 1
ATOM 637 C C . ARG A 1 85 ? -6.277 19.125 13.234 1 98.12 85 ARG A C 1
ATOM 639 O O . ARG A 1 85 ? -6.391 20.312 12.898 1 98.12 85 ARG A O 1
ATOM 646 N N . ALA A 1 86 ? -5.555 18.75 14.211 1 97.44 86 ALA A N 1
ATOM 647 C CA . ALA A 1 86 ? -4.898 19.703 15.094 1 97.44 86 ALA A CA 1
ATOM 648 C C . ALA A 1 86 ? -3.703 20.359 14.406 1 97.44 86 ALA A C 1
ATOM 650 O O . ALA A 1 86 ? -3.225 21.406 14.844 1 97.44 86 ALA A O 1
ATOM 651 N N . ALA A 1 87 ? -3.199 19.797 13.352 1 97.62 87 ALA A N 1
ATOM 652 C CA . ALA A 1 87 ? -1.972 20.266 12.711 1 97.62 87 ALA A CA 1
ATOM 653 C C . ALA A 1 87 ? -2.27 21.359 11.695 1 97.62 87 ALA A C 1
ATOM 655 O O . ALA A 1 87 ? -3.277 21.297 10.992 1 97.62 87 ALA A O 1
ATOM 656 N N . ASP A 1 88 ? -1.371 22.359 11.609 1 96.81 88 ASP A N 1
ATOM 657 C CA . ASP A 1 88 ? -1.378 23.359 10.555 1 96.81 88 ASP A CA 1
ATOM 658 C C . ASP A 1 88 ? -0.501 22.922 9.375 1 96.81 88 ASP A C 1
ATOM 660 O O . ASP A 1 88 ? -0.812 23.219 8.227 1 96.81 88 ASP A O 1
ATOM 664 N N . ILE A 1 89 ? 0.593 22.281 9.734 1 97.19 89 ILE A N 1
ATOM 665 C CA . ILE A 1 89 ? 1.577 21.766 8.789 1 97.19 89 ILE A CA 1
ATOM 666 C C . ILE A 1 89 ? 1.731 20.266 8.969 1 97.19 89 ILE A C 1
ATOM 668 O O . ILE A 1 89 ? 1.781 19.766 10.102 1 97.19 89 ILE A O 1
ATOM 672 N N . VAL A 1 90 ? 1.706 19.547 7.891 1 98.75 90 VAL A N 1
ATOM 673 C CA . VAL A 1 90 ? 1.956 18.109 7.902 1 98.75 90 VAL A CA 1
ATOM 674 C C . VAL A 1 90 ? 3.223 17.797 7.109 1 98.75 90 VAL A C 1
ATOM 676 O O . VAL A 1 90 ? 3.348 18.203 5.949 1 98.75 90 VAL A O 1
ATOM 679 N N . VAL A 1 91 ? 4.219 17.156 7.727 1 98.75 91 VAL A N 1
ATOM 680 C CA . VAL A 1 91 ? 5.438 16.688 7.078 1 98.75 91 VAL A CA 1
ATOM 681 C C . VAL A 1 91 ? 5.43 15.164 7.02 1 98.75 91 VAL A C 1
ATOM 683 O O . VAL A 1 91 ? 5.293 14.492 8.055 1 98.75 91 VAL A O 1
ATOM 686 N N . ILE A 1 92 ? 5.566 14.617 5.836 1 98.94 92 ILE A N 1
ATOM 687 C CA . ILE A 1 92 ? 5.527 13.172 5.648 1 98.94 92 ILE A CA 1
ATOM 688 C C . ILE A 1 92 ? 6.82 12.703 4.988 1 98.94 92 ILE A C 1
ATOM 690 O O . ILE A 1 92 ? 7.195 13.195 3.92 1 98.94 92 ILE A O 1
ATOM 694 N N . GLY A 1 93 ? 7.562 11.844 5.676 1 98.81 93 GLY A N 1
ATOM 695 C CA . GLY A 1 93 ? 8.641 11.102 5.039 1 98.81 93 GLY A CA 1
ATOM 696 C C . GLY A 1 93 ? 8.195 9.758 4.488 1 98.81 93 GLY A C 1
ATOM 697 O O . GLY A 1 93 ? 7.66 8.93 5.223 1 98.81 93 GLY A O 1
ATOM 698 N N . SER A 1 94 ? 8.422 9.531 3.211 1 98.81 94 SER A N 1
ATOM 699 C CA . SER A 1 94 ? 7.988 8.312 2.545 1 98.81 94 SER A CA 1
ATOM 700 C C . SER A 1 94 ? 9.117 7.699 1.721 1 98.81 94 SER A C 1
ATOM 702 O O . SER A 1 94 ? 9.453 8.203 0.649 1 98.81 94 SER A O 1
ATOM 704 N N . ALA A 1 95 ? 9.641 6.613 2.215 1 98.06 95 ALA A N 1
ATOM 705 C CA . ALA A 1 95 ? 10.523 5.805 1.383 1 98.06 95 ALA A CA 1
ATOM 706 C C . ALA A 1 95 ? 9.727 4.941 0.408 1 98.06 95 ALA A C 1
ATOM 708 O O . ALA A 1 95 ? 8.633 4.484 0.73 1 98.06 95 ALA A O 1
ATOM 709 N N . MET A 1 96 ? 10.305 4.711 -0.784 1 98.19 96 MET A N 1
ATOM 710 C CA . MET A 1 96 ? 9.664 3.799 -1.725 1 98.19 96 MET A CA 1
ATOM 711 C C . MET A 1 96 ? 9.969 2.348 -1.373 1 98.19 96 MET A C 1
ATOM 713 O O . MET A 1 96 ? 11.133 1.979 -1.199 1 98.19 96 MET A O 1
ATOM 717 N N . THR A 1 97 ? 8.984 1.592 -1.164 1 97.69 97 THR A N 1
ATOM 718 C CA . THR A 1 97 ? 9.047 0.141 -1.031 1 97.69 97 THR A CA 1
ATOM 719 C C . THR A 1 97 ? 8.297 -0.542 -2.172 1 97.69 97 THR A C 1
ATOM 721 O O . THR A 1 97 ? 7.078 -0.407 -2.291 1 97.69 97 THR A O 1
ATOM 724 N N . ASN A 1 98 ? 9.055 -1.208 -3.012 1 98.12 98 ASN A N 1
ATOM 725 C CA . ASN A 1 98 ? 8.469 -1.913 -4.145 1 98.12 98 ASN A CA 1
ATOM 726 C C . ASN A 1 98 ? 7.535 -1.009 -4.945 1 98.12 98 ASN A C 1
ATOM 728 O O . ASN A 1 98 ? 6.375 -1.355 -5.176 1 98.12 98 ASN A O 1
ATOM 732 N N . PHE A 1 99 ? 8.023 0.152 -5.379 1 98.44 99 PHE A N 1
ATOM 733 C CA . PHE A 1 99 ? 7.461 1.106 -6.324 1 98.44 99 PHE A CA 1
ATOM 734 C C . PHE A 1 99 ? 6.371 1.945 -5.66 1 98.44 99 PHE A C 1
ATOM 736 O O . PHE A 1 99 ? 5.875 2.904 -6.254 1 98.44 99 PHE A O 1
ATOM 743 N N . GLY A 1 100 ? 5.953 1.652 -4.453 1 98.62 100 GLY A N 1
ATOM 744 C CA . GLY A 1 100 ? 4.922 2.391 -3.736 1 98.62 100 GLY A CA 1
ATOM 745 C C . GLY A 1 100 ? 5.352 2.809 -2.344 1 98.62 100 GLY A C 1
ATOM 746 O O . GLY A 1 100 ? 6.5 2.596 -1.95 1 98.62 100 GLY A O 1
ATOM 747 N N . PRO A 1 101 ? 4.438 3.473 -1.579 1 98.75 101 PRO A N 1
ATOM 748 C CA . PRO A 1 101 ? 4.742 3.77 -0.177 1 98.75 101 PRO A CA 1
ATOM 749 C C . PRO A 1 101 ? 4.801 2.514 0.692 1 98.75 101 PRO A C 1
ATOM 751 O O . PRO A 1 101 ? 4.332 1.451 0.281 1 98.75 101 PRO A O 1
ATOM 754 N N . SER A 1 102 ? 5.453 2.656 1.865 1 98.62 102 SER A N 1
ATOM 755 C CA . SER A 1 102 ? 5.473 1.537 2.803 1 98.62 102 SER A CA 1
ATOM 756 C C . SER A 1 102 ? 4.062 1.174 3.258 1 98.62 102 SER A C 1
ATOM 758 O O . SER A 1 102 ? 3.17 2.025 3.273 1 98.62 102 SER A O 1
ATOM 760 N N . THR A 1 103 ? 3.854 -0.073 3.607 1 98.75 103 THR A N 1
ATOM 761 C CA . THR A 1 103 ? 2.553 -0.486 4.125 1 98.75 103 THR A CA 1
ATOM 762 C C . THR A 1 103 ? 2.256 0.205 5.453 1 98.75 103 THR A C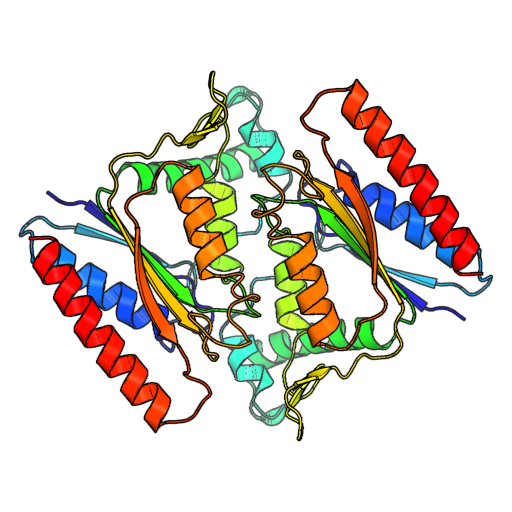 1
ATOM 764 O O . THR A 1 103 ? 1.092 0.406 5.805 1 98.75 103 THR A O 1
ATOM 767 N N . GLN A 1 104 ? 3.33 0.63 6.188 1 98.62 104 GLN A N 1
ATOM 768 C CA . GLN A 1 104 ? 3.164 1.407 7.41 1 98.62 104 GLN A CA 1
ATOM 769 C C . GLN A 1 104 ? 2.416 2.709 7.137 1 98.62 104 GLN A C 1
ATOM 771 O O . GLN A 1 104 ? 1.442 3.027 7.824 1 98.62 104 GLN A O 1
ATOM 776 N N . LEU A 1 105 ? 2.887 3.416 6.137 1 98.88 105 LEU A N 1
ATOM 777 C CA . LEU A 1 105 ? 2.266 4.691 5.793 1 98.88 105 LEU A CA 1
ATOM 778 C C . LEU A 1 105 ? 0.857 4.48 5.25 1 98.88 105 LEU A C 1
ATOM 780 O O . LEU A 1 105 ? -0.064 5.223 5.594 1 98.88 105 LEU A O 1
ATOM 784 N N . ARG A 1 106 ? 0.661 3.455 4.426 1 98.81 106 ARG A N 1
ATOM 785 C CA . ARG A 1 106 ? -0.645 3.16 3.844 1 98.81 106 ARG A CA 1
ATOM 786 C C . ARG A 1 106 ? -1.655 2.791 4.926 1 98.81 106 ARG A C 1
ATOM 788 O O . ARG A 1 106 ? -2.83 3.152 4.832 1 98.81 106 ARG A O 1
ATOM 795 N N . ALA A 1 107 ? -1.179 2.059 5.906 1 98.81 107 ALA A N 1
ATOM 796 C CA . ALA A 1 107 ? -2.074 1.707 7.004 1 98.81 107 ALA A CA 1
ATOM 797 C C . ALA A 1 107 ? -2.568 2.955 7.73 1 98.81 107 ALA A C 1
ATOM 799 O O . ALA A 1 107 ? -3.701 2.988 8.219 1 98.81 107 ALA A O 1
ATOM 800 N N . TRP A 1 108 ? -1.73 3.975 7.879 1 98.94 108 TRP A N 1
ATOM 801 C CA . TRP A 1 108 ? -2.123 5.254 8.461 1 98.94 108 TRP A CA 1
ATOM 802 C C . TRP A 1 108 ? -3.188 5.938 7.609 1 98.94 108 TRP A C 1
ATOM 804 O O . TRP A 1 108 ? -4.23 6.352 8.125 1 98.94 108 TRP A O 1
ATOM 814 N N . PHE A 1 109 ? -2.988 5.98 6.27 1 98.94 109 PHE A N 1
ATOM 815 C CA . PHE A 1 109 ? -3.957 6.586 5.363 1 98.94 109 PHE A CA 1
ATOM 816 C C . PHE A 1 109 ? -5.289 5.848 5.422 1 98.94 109 PHE A C 1
ATOM 818 O O . PHE A 1 109 ? -6.352 6.469 5.352 1 98.94 109 PHE A O 1
ATOM 825 N N . ASP A 1 110 ? -5.242 4.52 5.535 1 98.75 110 ASP A N 1
ATOM 826 C CA . ASP A 1 110 ? -6.461 3.719 5.574 1 98.75 110 ASP A CA 1
ATOM 827 C C . ASP A 1 110 ? -7.312 4.074 6.789 1 98.75 110 ASP A C 1
ATOM 829 O O . ASP A 1 110 ? -8.508 3.781 6.824 1 98.75 110 ASP A O 1
ATOM 833 N N . ARG A 1 111 ? -6.688 4.645 7.781 1 98.62 111 ARG A N 1
ATOM 834 C CA . ARG A 1 111 ? -7.426 4.988 8.992 1 98.62 111 ARG A CA 1
ATOM 835 C C . ARG A 1 111 ? -7.895 6.438 8.953 1 98.62 111 ARG A C 1
ATOM 837 O O . ARG A 1 111 ? -8.984 6.758 9.438 1 98.62 111 ARG A O 1
ATOM 844 N N . VAL A 1 112 ? -7.141 7.352 8.352 1 98.69 112 VAL A N 1
ATOM 845 C CA . VAL A 1 112 ? -7.52 8.758 8.398 1 98.69 112 VAL A CA 1
ATOM 846 C C . VAL A 1 112 ? -8.438 9.094 7.219 1 98.69 112 VAL A C 1
ATOM 848 O O . VAL A 1 112 ? -9.102 10.133 7.215 1 98.69 112 VAL A O 1
ATOM 851 N N . ILE A 1 113 ? -8.414 8.305 6.102 1 98.56 113 ILE A N 1
ATOM 852 C CA . ILE A 1 113 ? -9.406 8.469 5.043 1 98.56 113 ILE A CA 1
ATOM 853 C C . ILE A 1 113 ? -10.727 7.828 5.465 1 98.56 113 ILE A C 1
ATOM 855 O O . ILE A 1 113 ? -10.875 6.605 5.402 1 98.56 113 ILE A O 1
ATOM 859 N N . TRP A 1 114 ? -11.586 8.57 5.922 1 98.06 114 TRP A N 1
ATOM 860 C CA . TRP A 1 114 ? -12.781 8.156 6.641 1 98.06 114 TRP A CA 1
ATOM 861 C C . TRP A 1 114 ? -14.016 8.891 6.113 1 98.06 114 TRP A C 1
ATOM 863 O O . TRP A 1 114 ? -14.141 10.102 6.285 1 98.06 114 TRP A O 1
ATOM 873 N N . PRO A 1 115 ? -14.961 8.148 5.453 1 95.81 115 PRO A N 1
ATOM 874 C CA . PRO A 1 115 ? -16.172 8.781 4.926 1 95.81 115 PRO A CA 1
ATOM 875 C C . PRO A 1 115 ? -16.938 9.578 5.98 1 95.81 115 PRO A C 1
ATOM 877 O O . PRO A 1 115 ? -17.062 9.125 7.125 1 95.81 115 PRO A O 1
ATOM 880 N N . GLN A 1 116 ? -17.359 10.727 5.559 1 94.81 116 GLN A N 1
ATOM 881 C CA . GLN A 1 116 ? -18.172 11.656 6.352 1 94.81 116 GLN A CA 1
ATOM 882 C C . GLN A 1 116 ? -17.344 12.289 7.461 1 94.81 116 GLN A C 1
ATOM 884 O O . GLN A 1 116 ? -17.844 13.102 8.242 1 94.81 116 GLN A O 1
ATOM 889 N N . VAL A 1 117 ? -16.109 11.891 7.609 1 97.5 117 VAL A N 1
ATOM 890 C CA . VAL A 1 117 ? -15.234 12.461 8.625 1 97.5 117 VAL A CA 1
ATOM 891 C C . VAL A 1 117 ? -14.125 13.273 7.961 1 97.5 117 VAL A C 1
ATOM 893 O O . VAL A 1 117 ? -14.086 14.5 8.078 1 97.5 117 VAL A O 1
ATOM 896 N N . THR A 1 118 ? -13.305 12.648 7.117 1 98.62 118 THR A N 1
ATOM 897 C CA . THR A 1 118 ? -12.227 13.398 6.48 1 98.62 118 THR A CA 1
ATOM 898 C C . THR A 1 118 ? -12.539 13.656 5.012 1 98.62 118 THR A C 1
ATOM 900 O O . THR A 1 118 ? -11.781 14.336 4.316 1 98.62 118 THR A O 1
ATOM 903 N N . PHE A 1 119 ? -13.555 13.109 4.496 1 97.62 119 PHE A N 1
ATOM 904 C CA . PHE A 1 119 ? -14.141 13.492 3.223 1 97.62 119 PHE A CA 1
ATOM 905 C C . PHE A 1 119 ? -15.648 13.273 3.238 1 97.62 119 PHE A C 1
ATOM 907 O O . PHE A 1 119 ? -16.172 12.531 4.078 1 97.62 119 PHE A O 1
ATOM 914 N N . ARG A 1 120 ? -16.406 13.898 2.311 1 95.31 120 ARG A N 1
ATOM 915 C CA . ARG A 1 120 ? -17.859 13.805 2.199 1 95.31 120 ARG A CA 1
ATOM 916 C C . ARG A 1 120 ? -18.312 13.82 0.74 1 95.31 120 ARG A C 1
ATOM 918 O O . ARG A 1 120 ? -17.578 14.32 -0.126 1 95.31 120 ARG A O 1
ATOM 925 N N . TYR A 1 121 ? -19.484 13.219 0.526 1 87.88 121 TYR A N 1
ATOM 926 C CA . TYR A 1 121 ? -20.109 13.266 -0.794 1 87.88 121 TYR A CA 1
ATOM 927 C C . TYR A 1 121 ? -20.922 14.539 -0.968 1 87.88 121 TYR A C 1
ATOM 929 O O . TYR A 1 121 ? -21.75 14.867 -0.119 1 87.88 121 TYR A O 1
ATOM 937 N N . GLY A 1 122 ? -20.5 15.359 -1.905 1 79.81 122 GLY A N 1
ATOM 938 C CA . GLY A 1 122 ? -21.234 16.594 -2.146 1 79.81 122 GLY A CA 1
ATOM 939 C C . GLY A 1 122 ? -21.859 16.656 -3.531 1 79.81 122 GLY A C 1
ATOM 940 O O . GLY A 1 122 ? -21.922 15.641 -4.23 1 79.81 122 GLY A O 1
ATOM 941 N N . GLU A 1 123 ? -22.375 17.812 -3.852 1 81.44 123 GLU A N 1
ATOM 942 C CA . GLU A 1 123 ? -23.094 18.047 -5.105 1 81.44 123 GLU A CA 1
ATOM 943 C C . GLU A 1 123 ? -22.188 17.781 -6.309 1 81.44 123 GLU A C 1
ATOM 945 O O . GLU A 1 123 ? -22.641 17.25 -7.324 1 81.44 123 GLU A O 1
ATOM 950 N N . SER A 1 124 ? -21.016 18.172 -6.184 1 81.38 124 SER A N 1
ATOM 951 C CA . SER A 1 124 ? -20.062 18.062 -7.293 1 81.38 124 SER A CA 1
ATOM 952 C C . SER A 1 124 ? -19.172 16.844 -7.145 1 81.38 124 SER A C 1
ATOM 954 O O . SER A 1 124 ? -18.156 16.719 -7.832 1 81.38 124 SER A O 1
ATOM 956 N N . GLY A 1 125 ? -19.531 15.992 -6.293 1 85.12 125 GLY A N 1
ATOM 957 C CA . GLY A 1 125 ? -18.688 14.828 -6.086 1 85.12 125 GLY A CA 1
ATOM 958 C C . GLY A 1 125 ? -18.125 14.75 -4.684 1 85.12 125 GLY A C 1
ATOM 959 O O . GLY A 1 125 ? -18.766 15.164 -3.717 1 85.12 125 GLY A O 1
ATOM 960 N N . VAL A 1 126 ? -16.922 14.234 -4.555 1 90.06 126 VAL A N 1
ATOM 961 C CA . VAL A 1 126 ? -16.312 14.023 -3.246 1 90.06 126 VAL A CA 1
ATOM 962 C C . VAL A 1 126 ? -15.477 15.242 -2.859 1 90.06 126 VAL A C 1
ATOM 964 O O . VAL A 1 126 ? -14.75 15.797 -3.689 1 90.06 126 VAL A O 1
ATOM 967 N N . ALA A 1 127 ? -15.633 15.758 -1.641 1 94.88 127 ALA A N 1
ATOM 968 C CA . ALA A 1 127 ? -14.875 16.875 -1.105 1 94.88 127 ALA A CA 1
ATOM 969 C C . ALA A 1 127 ? -14.156 16.5 0.188 1 94.88 127 ALA A C 1
ATOM 971 O O . ALA A 1 127 ? -14.766 15.922 1.091 1 94.88 127 ALA A O 1
ATOM 972 N N . GLY A 1 128 ? -12.859 16.797 0.27 1 97.12 128 GLY A N 1
ATOM 973 C CA . GLY A 1 128 ? -12.117 16.609 1.507 1 97.12 128 GLY A CA 1
ATOM 974 C C . GLY A 1 128 ? -12.477 17.625 2.582 1 97.12 128 GLY A C 1
ATOM 975 O O . GLY A 1 128 ? -12.953 18.719 2.277 1 97.12 128 GLY A O 1
ATOM 976 N N . THR A 1 129 ? -12.273 17.266 3.826 1 97.31 129 THR A N 1
ATOM 977 C CA . THR A 1 129 ? -12.688 18.141 4.918 1 97.31 129 THR A CA 1
ATOM 978 C C . THR A 1 129 ? -11.477 18.75 5.617 1 97.31 129 THR A C 1
ATOM 980 O O . THR A 1 129 ? -11.617 19.547 6.547 1 97.31 129 THR A O 1
ATOM 983 N N . LEU A 1 130 ? -10.266 18.391 5.23 1 98.12 130 LEU A N 1
ATOM 984 C CA . LEU A 1 130 ? -9.047 18.828 5.895 1 98.12 130 LEU A CA 1
ATOM 985 C C . LEU A 1 130 ? -8.32 19.875 5.059 1 98.12 130 LEU A C 1
ATOM 987 O O . LEU A 1 130 ? -7.113 19.766 4.828 1 98.12 130 LEU A O 1
ATOM 991 N N . GLU A 1 131 ? -9.055 20.891 4.68 1 96.44 131 GLU A N 1
ATOM 992 C CA . GLU A 1 131 ? -8.516 21.969 3.863 1 96.44 131 GLU A CA 1
ATOM 993 C C . GLU A 1 131 ? -7.641 22.906 4.691 1 96.44 131 GLU A C 1
ATOM 995 O O . GLU A 1 131 ? -7.672 22.859 5.926 1 96.44 131 GLU A O 1
ATOM 1000 N N . GLY A 1 132 ? -6.828 23.672 4.043 1 96.56 132 GLY A N 1
ATOM 1001 C CA . GLY A 1 132 ? -6.113 24.766 4.688 1 96.56 132 GLY A CA 1
ATOM 1002 C C . GLY A 1 132 ? -4.805 24.328 5.32 1 96.56 132 GLY A C 1
ATOM 1003 O O . GLY A 1 132 ? -4.188 25.094 6.066 1 96.56 132 GLY A O 1
ATOM 1004 N N . LYS A 1 133 ? -4.406 23.141 5.086 1 97.31 133 LYS A N 1
ATOM 1005 C CA . LYS A 1 133 ? -3.145 22.656 5.645 1 97.31 133 LYS A CA 1
ATOM 1006 C C . LYS A 1 133 ? -2.031 22.703 4.602 1 97.31 133 LYS A C 1
ATOM 1008 O O . LYS A 1 133 ? -2.27 22.438 3.422 1 97.31 133 LYS A O 1
ATOM 1013 N N . GLN A 1 134 ? -0.847 23.031 5.078 1 97.25 134 GLN A N 1
ATOM 1014 C CA . GLN A 1 134 ? 0.344 22.922 4.242 1 97.25 134 GLN A CA 1
ATOM 1015 C C . GLN A 1 134 ? 1.014 21.562 4.422 1 97.25 134 GLN A C 1
ATOM 1017 O O . GLN A 1 134 ? 1.267 21.141 5.551 1 97.25 134 GLN A O 1
ATOM 1022 N N . VAL A 1 135 ? 1.246 20.906 3.285 1 98.56 135 VAL A N 1
ATOM 1023 C CA . VAL A 1 135 ? 1.842 19.562 3.35 1 98.56 135 VAL A CA 1
ATOM 1024 C C . VAL A 1 135 ? 3.223 19.594 2.697 1 98.56 135 VAL A C 1
ATOM 1026 O O . VAL A 1 135 ? 3.391 20.125 1.602 1 98.56 135 VAL A O 1
ATOM 1029 N N . TYR A 1 136 ? 4.207 19.047 3.387 1 98.69 136 TYR A N 1
ATOM 1030 C CA . TYR A 1 136 ? 5.516 18.75 2.824 1 98.69 136 TYR A CA 1
ATOM 1031 C C . TYR A 1 136 ? 5.719 17.234 2.715 1 98.69 136 TYR A C 1
ATOM 1033 O O . TYR A 1 136 ? 5.656 16.531 3.719 1 98.69 136 TYR A O 1
ATOM 1041 N N . LEU A 1 137 ? 5.918 16.781 1.537 1 98.81 137 LEU A N 1
ATOM 1042 C CA . LEU A 1 137 ? 6.113 15.359 1.242 1 98.81 137 LEU A CA 1
ATOM 1043 C C . LEU A 1 137 ? 7.555 15.086 0.831 1 98.81 137 LEU A C 1
ATOM 1045 O O . LEU A 1 137 ? 8.008 15.555 -0.22 1 98.81 137 LEU A O 1
ATOM 1049 N N . VAL A 1 138 ? 8.289 14.391 1.678 1 98.75 138 VAL A N 1
ATOM 1050 C CA . VAL A 1 138 ? 9.656 13.992 1.372 1 98.75 138 VAL A CA 1
ATOM 1051 C C . VAL A 1 138 ? 9.68 12.539 0.909 1 98.75 138 VAL A C 1
ATOM 1053 O O . VAL A 1 138 ? 9.453 11.625 1.704 1 98.75 138 VAL A O 1
ATOM 1056 N N . THR A 1 139 ? 9.992 12.336 -0.353 1 98.75 139 THR A N 1
ATOM 1057 C CA . THR A 1 139 ? 10.008 10.977 -0.897 1 98.75 139 THR A CA 1
ATOM 1058 C C . THR A 1 139 ? 11.438 10.547 -1.226 1 98.75 139 THR A C 1
ATOM 1060 O O . THR A 1 139 ? 12.242 11.359 -1.684 1 98.75 139 THR A O 1
ATOM 1063 N N . ALA A 1 140 ? 11.742 9.312 -0.922 1 98.62 140 ALA A N 1
ATOM 1064 C CA . ALA A 1 140 ? 13.039 8.727 -1.26 1 98.62 140 ALA A CA 1
ATOM 1065 C C . ALA A 1 140 ? 12.867 7.449 -2.082 1 98.62 140 ALA A C 1
ATOM 1067 O O . ALA A 1 140 ? 11.977 6.645 -1.811 1 98.62 140 ALA A O 1
ATOM 1068 N N . SER A 1 141 ? 13.688 7.262 -3.08 1 98.25 141 SER A N 1
ATOM 1069 C CA . SER A 1 141 ? 13.617 6.082 -3.936 1 98.25 141 SER A CA 1
ATOM 1070 C C . SER A 1 141 ? 14.992 5.688 -4.453 1 98.25 141 SER A C 1
ATOM 1072 O O . SER A 1 141 ? 15.867 6.543 -4.633 1 98.25 141 SER A O 1
ATOM 1074 N N . GLY A 1 142 ? 15.156 4.383 -4.66 1 96.5 142 GLY A N 1
ATOM 1075 C CA . GLY A 1 142 ? 16.391 3.91 -5.285 1 96.5 142 GLY A CA 1
ATOM 1076 C C . GLY A 1 142 ? 16.516 4.336 -6.734 1 96.5 142 GLY A C 1
ATOM 1077 O O . GLY A 1 142 ? 17.594 4.754 -7.164 1 96.5 142 GLY A O 1
ATOM 1078 N N . GLY A 1 143 ? 15.422 4.219 -7.52 1 96.12 143 GLY A N 1
ATOM 1079 C CA . GLY A 1 143 ? 15.398 4.648 -8.906 1 96.12 143 GLY A CA 1
ATOM 1080 C C . GLY A 1 143 ? 15.023 6.109 -9.078 1 96.12 143 GLY A C 1
ATOM 1081 O O . GLY A 1 143 ? 14.773 6.809 -8.094 1 96.12 143 GLY A O 1
ATOM 1082 N N . ILE A 1 144 ? 15.164 6.543 -10.32 1 97.38 144 ILE A N 1
ATOM 1083 C CA . ILE A 1 144 ? 14.688 7.871 -10.688 1 97.38 144 ILE A CA 1
ATOM 1084 C C . ILE A 1 144 ? 13.266 7.77 -11.242 1 97.38 144 ILE A C 1
ATOM 1086 O O . ILE A 1 144 ? 13.039 7.141 -12.281 1 97.38 144 ILE A O 1
ATOM 1090 N N . PHE A 1 145 ? 12.359 8.43 -10.562 1 97.75 145 PHE A N 1
ATOM 1091 C CA . PHE A 1 145 ? 10.953 8.266 -10.93 1 97.75 145 PHE A CA 1
ATOM 1092 C C . PHE A 1 145 ? 10.344 9.594 -11.352 1 97.75 145 PHE A C 1
ATOM 1094 O O . PHE A 1 145 ? 9.21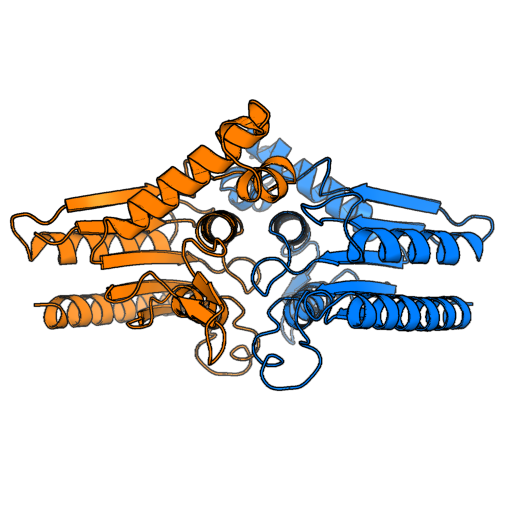1 9.633 -11.836 1 97.75 145 PHE A O 1
ATOM 1101 N N . SER A 1 146 ? 11.047 10.68 -11.109 1 97.25 146 SER A N 1
ATOM 1102 C CA . SER A 1 146 ? 10.547 11.992 -11.5 1 97.25 146 SER A CA 1
ATOM 1103 C C . SER A 1 146 ? 10.578 12.172 -13.016 1 97.25 146 SER A C 1
ATOM 1105 O O . SER A 1 146 ? 9.883 13.031 -13.555 1 97.25 146 SER A O 1
ATOM 1107 N N . GLU A 1 147 ? 11.367 11.367 -13.711 1 97.06 147 GLU A N 1
ATOM 1108 C CA . GLU A 1 147 ? 11.523 11.398 -15.164 1 97.06 147 GLU A CA 1
ATOM 1109 C C . GLU A 1 147 ? 12.109 10.094 -15.688 1 97.06 147 GLU A C 1
ATOM 1111 O O . GLU A 1 147 ? 12.484 9.219 -14.906 1 97.06 147 GLU A O 1
ATOM 1116 N N . GLY A 1 148 ? 12.039 9.961 -17.031 1 96.06 148 GLY A N 1
ATOM 1117 C CA . GLY A 1 148 ? 12.672 8.797 -17.641 1 96.06 148 GLY A CA 1
ATOM 1118 C C . GLY A 1 148 ? 11.758 7.578 -17.688 1 96.06 148 GLY A C 1
ATOM 1119 O O . GLY A 1 148 ? 10.547 7.695 -17.5 1 96.06 148 GLY A O 1
ATOM 1120 N N . PRO A 1 149 ? 12.344 6.438 -17.984 1 93.56 149 PRO A N 1
ATOM 1121 C CA . PRO A 1 149 ? 11.578 5.227 -18.281 1 93.56 149 PRO A CA 1
ATOM 1122 C C . PRO A 1 149 ? 10.82 4.688 -17.062 1 93.56 149 PRO A C 1
ATOM 1124 O O . PRO A 1 149 ? 9.844 3.951 -17.219 1 93.56 149 PRO A O 1
ATOM 1127 N N . TYR A 1 150 ? 11.188 5.105 -15.852 1 94.25 150 TYR A N 1
ATOM 1128 C CA . TYR A 1 150 ? 10.555 4.543 -14.664 1 94.25 150 TYR A CA 1
ATOM 1129 C C . TYR A 1 150 ? 9.453 5.461 -14.156 1 94.25 150 TYR A C 1
ATOM 1131 O O . TYR A 1 150 ? 8.688 5.086 -13.258 1 94.25 150 TYR A O 1
ATOM 1139 N N . ALA A 1 151 ? 9.258 6.648 -14.75 1 96.69 151 ALA A N 1
ATOM 1140 C CA . ALA A 1 151 ? 8.289 7.652 -14.32 1 96.69 151 ALA A CA 1
ATOM 1141 C C . ALA A 1 151 ? 6.879 7.07 -14.281 1 96.69 151 ALA A C 1
ATOM 1143 O O . ALA A 1 151 ? 6.117 7.324 -13.344 1 96.69 151 ALA A O 1
ATOM 1144 N N . PRO A 1 152 ? 6.527 6.164 -15.234 1 95.31 152 PRO A N 1
ATOM 1145 C CA . PRO A 1 152 ? 5.16 5.633 -15.211 1 95.31 152 PRO A CA 1
ATOM 1146 C C . PRO A 1 152 ? 4.922 4.66 -14.062 1 95.31 152 PRO A C 1
ATOM 1148 O O . PRO A 1 152 ? 3.777 4.293 -13.781 1 95.31 152 PRO A O 1
ATOM 1151 N N . PHE A 1 153 ? 5.961 4.277 -13.383 1 96.19 153 PHE A N 1
ATOM 1152 C CA . PHE A 1 153 ? 5.852 3.268 -12.344 1 96.19 153 PHE A CA 1
ATOM 1153 C C . PHE A 1 153 ? 6.016 3.893 -10.961 1 96.19 153 PHE A C 1
ATOM 1155 O O . PHE A 1 153 ? 6.379 3.207 -10 1 96.19 153 PHE A O 1
ATOM 1162 N N . ASP A 1 154 ? 5.844 5.262 -10.938 1 97.56 154 ASP A N 1
ATOM 1163 C CA . ASP A 1 154 ? 5.82 5.949 -9.648 1 97.56 154 ASP A CA 1
ATOM 1164 C C . ASP A 1 154 ? 4.488 5.734 -8.938 1 97.56 154 ASP A C 1
ATOM 1166 O O . ASP A 1 154 ? 3.648 6.637 -8.891 1 97.56 154 ASP A O 1
ATOM 1170 N N . TYR A 1 155 ? 4.363 4.621 -8.258 1 98.25 155 TYR A N 1
ATOM 1171 C CA . TYR A 1 155 ? 3.17 4.332 -7.469 1 98.25 155 TYR A CA 1
ATOM 1172 C C . TYR A 1 155 ? 3.309 4.867 -6.047 1 98.25 155 TYR A C 1
ATOM 1174 O O . TYR A 1 155 ? 2.617 4.41 -5.137 1 98.25 155 TYR A O 1
ATOM 1182 N N . GLN A 1 156 ? 4.277 5.77 -5.816 1 98.56 156 GLN A N 1
ATOM 1183 C CA . GLN A 1 156 ? 4.488 6.375 -4.504 1 98.56 156 GLN A CA 1
ATOM 1184 C C . GLN A 1 156 ? 4.004 7.824 -4.488 1 98.56 156 GLN A C 1
ATOM 1186 O O . GLN A 1 156 ? 2.926 8.117 -3.965 1 98.56 156 GLN A O 1
ATOM 1191 N N . SER A 1 157 ? 4.691 8.742 -5.219 1 98.12 157 SER A N 1
ATOM 1192 C CA . SER A 1 157 ? 4.441 10.172 -5.113 1 98.12 157 SER A CA 1
ATOM 1193 C C . SER A 1 157 ? 3.053 10.531 -5.637 1 98.12 157 SER A C 1
ATOM 1195 O O . SER A 1 157 ? 2.279 11.203 -4.945 1 98.12 157 SER A O 1
ATOM 1197 N N . GLY A 1 158 ? 2.742 10.062 -6.855 1 96.31 158 GLY A N 1
ATOM 1198 C CA . GLY A 1 158 ? 1.433 10.359 -7.414 1 96.31 158 GLY A CA 1
ATOM 1199 C C . GLY A 1 158 ? 0.29 9.836 -6.566 1 96.31 158 GLY A C 1
ATOM 1200 O O . GLY A 1 158 ? -0.711 10.523 -6.363 1 96.31 158 GLY A O 1
ATOM 1201 N N . TYR A 1 159 ? 0.473 8.672 -6.074 1 98.56 159 TYR A N 1
ATOM 1202 C CA . TYR A 1 159 ? -0.524 8.031 -5.219 1 98.56 159 TYR A CA 1
ATOM 1203 C C . TYR A 1 159 ? -0.719 8.82 -3.928 1 98.56 159 TYR A C 1
ATOM 1205 O O . TYR A 1 159 ? -1.848 9.156 -3.562 1 98.56 159 TYR A O 1
ATOM 1213 N N . LEU A 1 160 ? 0.365 9.188 -3.271 1 98.88 160 LEU A N 1
ATOM 1214 C CA . LEU A 1 160 ? 0.305 9.906 -2.006 1 98.88 160 LEU A CA 1
ATOM 1215 C C . LEU A 1 160 ? -0.329 11.281 -2.191 1 98.88 160 LEU A C 1
ATOM 1217 O O . LEU A 1 160 ? -1.136 11.719 -1.366 1 98.88 160 LEU A O 1
ATOM 1221 N N . LYS A 1 161 ? 0.025 11.953 -3.273 1 98.69 161 LYS A N 1
ATOM 1222 C CA . LYS A 1 161 ? -0.569 13.258 -3.555 1 98.69 161 LYS A CA 1
ATOM 1223 C C . LYS A 1 161 ? -2.072 13.141 -3.781 1 98.69 161 LYS A C 1
ATOM 1225 O O . LYS A 1 161 ? -2.842 13.992 -3.342 1 98.69 161 LYS A O 1
ATOM 1230 N N . HIS A 1 162 ? -2.459 12.07 -4.445 1 98.31 162 HIS A N 1
ATOM 1231 C CA . HIS A 1 162 ? -3.885 11.844 -4.66 1 98.31 162 HIS A CA 1
ATOM 1232 C C . HIS A 1 162 ? -4.609 11.609 -3.34 1 98.31 162 HIS A C 1
ATOM 1234 O O . HIS A 1 162 ? -5.668 12.195 -3.098 1 98.31 162 HIS A O 1
ATOM 1240 N N . LEU A 1 163 ? -4.066 10.766 -2.477 1 98.81 163 LEU A N 1
ATOM 1241 C CA . LEU A 1 163 ? -4.684 10.461 -1.188 1 98.81 163 LEU A CA 1
ATOM 1242 C C . LEU A 1 163 ? -4.82 11.727 -0.345 1 98.81 163 LEU A C 1
ATOM 1244 O O . LEU A 1 163 ? -5.859 11.953 0.274 1 98.81 163 LEU A O 1
ATOM 1248 N N . LEU A 1 164 ? -3.732 12.523 -0.337 1 98.88 164 LEU A N 1
ATOM 1249 C CA . LEU A 1 164 ? -3.742 13.773 0.414 1 98.88 164 LEU A CA 1
ATOM 1250 C C . LEU A 1 164 ? -4.793 14.727 -0.14 1 98.88 164 LEU A C 1
ATOM 1252 O O . LEU A 1 164 ? -5.59 15.289 0.618 1 98.88 164 LEU A O 1
ATOM 1256 N N . GLY A 1 165 ? -4.816 14.883 -1.441 1 98.12 165 GLY A N 1
ATOM 1257 C CA . GLY A 1 165 ? -5.805 15.742 -2.08 1 98.12 165 GLY A CA 1
ATOM 1258 C C . GLY A 1 165 ? -7.23 15.281 -1.861 1 98.12 165 GLY A C 1
ATOM 1259 O O . GLY A 1 165 ? -8.141 16.094 -1.722 1 98.12 165 GLY A O 1
ATOM 1260 N N . PHE A 1 166 ? -7.41 14.031 -1.786 1 97.88 166 PHE A N 1
ATOM 1261 C CA . PHE A 1 166 ? -8.727 13.422 -1.618 1 97.88 166 PHE A CA 1
ATOM 1262 C C . PHE A 1 166 ? -9.359 13.859 -0.303 1 97.88 166 PHE A C 1
ATOM 1264 O O . PHE A 1 166 ? -10.57 14.07 -0.232 1 97.88 166 PHE A O 1
ATOM 1271 N N . ILE A 1 167 ? -8.523 14.07 0.731 1 98.56 167 ILE A N 1
ATOM 1272 C CA . ILE A 1 167 ? -9.094 14.438 2.025 1 98.56 167 ILE A CA 1
ATOM 1273 C C . ILE A 1 167 ? -8.906 15.938 2.266 1 98.56 167 ILE A C 1
ATOM 1275 O O . ILE A 1 167 ? -9.047 16.406 3.395 1 98.56 167 ILE A O 1
ATOM 1279 N N . GLY A 1 168 ? -8.539 16.672 1.186 1 98 168 GLY A N 1
ATOM 1280 C CA . GLY A 1 168 ? -8.648 18.125 1.24 1 98 168 GLY A CA 1
ATOM 1281 C C . GLY A 1 168 ? -7.301 18.812 1.387 1 98 168 GLY A C 1
ATOM 1282 O O . GLY A 1 168 ? -7.227 20.047 1.388 1 98 168 GLY A O 1
ATOM 1283 N N . MET A 1 169 ? -6.25 18.047 1.511 1 98.5 169 MET A N 1
ATOM 1284 C CA . MET A 1 169 ? -4.922 18.641 1.647 1 98.5 169 MET A CA 1
ATOM 1285 C C . MET A 1 169 ? -4.254 18.797 0.285 1 98.5 169 MET A C 1
ATOM 1287 O O . MET A 1 169 ? -3.559 17.906 -0.18 1 98.5 169 MET A O 1
ATOM 1291 N N . THR A 1 170 ? -4.414 20 -0.29 1 97.94 170 THR A N 1
ATOM 1292 C CA . THR A 1 170 ? -4.07 20.172 -1.696 1 97.94 170 THR A CA 1
ATOM 1293 C C . THR A 1 170 ? -2.807 21.016 -1.842 1 97.94 170 THR A C 1
ATOM 1295 O O . THR A 1 170 ? -2.211 21.078 -2.92 1 97.94 170 THR A O 1
ATOM 1298 N N . ASP A 1 171 ? -2.393 21.734 -0.797 1 98.25 171 ASP A N 1
ATOM 1299 C CA . ASP A 1 171 ? -1.154 22.5 -0.828 1 98.25 171 ASP A CA 1
ATOM 1300 C C . ASP A 1 171 ? 0.05 21.625 -0.489 1 98.25 171 ASP A C 1
ATOM 1302 O O . ASP A 1 171 ? 0.494 21.594 0.66 1 98.25 171 ASP A O 1
ATOM 1306 N N . ILE A 1 172 ? 0.544 20.953 -1.482 1 98.56 172 ILE A N 1
ATOM 1307 C CA . ILE A 1 172 ? 1.58 19.953 -1.285 1 98.56 172 ILE A CA 1
ATOM 1308 C C . ILE A 1 172 ? 2.871 20.391 -1.968 1 98.56 172 ILE A C 1
ATOM 1310 O O . ILE A 1 172 ? 2.867 20.734 -3.15 1 98.56 172 ILE A O 1
ATOM 1314 N N . ARG A 1 173 ? 3.928 20.406 -1.245 1 98.25 173 ARG A N 1
ATOM 1315 C CA . ARG A 1 173 ? 5.277 20.578 -1.771 1 98.25 173 ARG A CA 1
ATOM 1316 C C . ARG A 1 173 ? 6.102 19.297 -1.573 1 98.25 173 ARG A C 1
ATOM 1318 O O . ARG A 1 173 ? 6.223 18.812 -0.452 1 98.25 173 ARG A O 1
ATOM 1325 N N . GLU A 1 174 ? 6.652 18.828 -2.625 1 98.25 174 GLU A N 1
ATOM 1326 C CA . GLU A 1 174 ? 7.406 17.578 -2.561 1 98.25 174 GLU A CA 1
ATOM 1327 C C . GLU A 1 174 ? 8.906 17.828 -2.697 1 98.25 174 GLU A C 1
ATOM 1329 O O . GLU A 1 174 ? 9.328 18.641 -3.52 1 98.25 174 GLU A O 1
ATOM 1334 N N . VAL A 1 175 ? 9.664 17.188 -1.881 1 98.19 175 VAL A N 1
ATOM 1335 C CA . VAL A 1 175 ? 11.109 17.031 -2.021 1 98.19 175 VAL A CA 1
ATOM 1336 C C . VAL A 1 175 ? 11.445 15.578 -2.344 1 98.19 175 VAL A C 1
ATOM 1338 O O . VAL A 1 175 ? 11.141 14.672 -1.56 1 98.19 175 VAL A O 1
ATOM 1341 N N . ARG A 1 176 ? 12.094 15.359 -3.473 1 98.12 176 ARG A N 1
ATOM 1342 C CA . ARG A 1 176 ? 12.422 14.008 -3.906 1 98.12 176 ARG A CA 1
ATOM 1343 C C . ARG A 1 176 ? 13.906 13.711 -3.697 1 98.12 176 ARG A C 1
ATOM 1345 O O . ARG A 1 176 ? 14.766 14.477 -4.145 1 98.12 176 ARG A O 1
ATOM 1352 N N . VAL A 1 177 ? 14.188 12.672 -2.979 1 98.38 177 VAL A N 1
ATOM 1353 C CA . VAL A 1 177 ? 15.523 12.094 -2.879 1 98.38 177 VAL A CA 1
ATOM 1354 C C . VAL A 1 177 ? 15.594 10.812 -3.705 1 98.38 177 VAL A C 1
ATOM 1356 O O . VAL A 1 177 ? 15.25 9.727 -3.221 1 98.38 177 VAL A O 1
ATOM 1359 N N . GLU A 1 178 ? 16.062 10.898 -4.98 1 98 178 GLU A N 1
ATOM 1360 C CA . GLU A 1 178 ? 15.922 9.766 -5.891 1 98 178 GLU A CA 1
ATOM 1361 C C . GLU A 1 178 ? 17.281 9.336 -6.441 1 98 178 GLU A C 1
ATOM 1363 O O . GLU A 1 178 ? 18.25 10.109 -6.406 1 98 178 GLU A O 1
ATOM 1368 N N . GLY A 1 179 ? 17.391 8.18 -6.93 1 97.12 179 GLY A N 1
ATOM 1369 C CA . GLY A 1 179 ? 18.562 7.648 -7.594 1 97.12 179 GLY A CA 1
ATOM 1370 C C . GLY A 1 179 ? 19.609 7.113 -6.625 1 97.12 179 GLY A C 1
ATOM 1371 O O . GLY A 1 179 ? 20.797 7.094 -6.934 1 97.12 179 GLY A O 1
ATOM 1372 N N . THR A 1 180 ? 19.125 6.652 -5.477 1 95.88 180 THR A N 1
ATOM 1373 C CA . THR A 1 180 ? 20.078 6.336 -4.418 1 95.88 180 THR A CA 1
ATOM 1374 C C . THR A 1 180 ? 20.734 4.977 -4.664 1 95.88 180 THR A C 1
ATOM 1376 O O . THR A 1 180 ? 21.734 4.645 -4.031 1 95.88 180 THR A O 1
ATOM 1379 N N . VAL A 1 181 ? 20.25 4.148 -5.641 1 92.88 181 VAL A N 1
ATOM 1380 C CA . VAL A 1 181 ? 20.828 2.842 -5.918 1 92.88 181 VAL A CA 1
ATOM 1381 C C . VAL A 1 181 ? 21.906 2.977 -7 1 92.88 181 VAL A C 1
ATOM 1383 O O . VAL A 1 181 ? 22.594 2.01 -7.312 1 92.88 181 VAL A O 1
ATOM 1386 N N . LEU A 1 182 ? 22.094 4.188 -7.543 1 93.88 182 LEU A N 1
ATOM 1387 C CA . LEU A 1 182 ? 22.953 4.379 -8.711 1 93.88 182 LEU A CA 1
ATOM 1388 C C . LEU A 1 182 ? 24.406 4.609 -8.297 1 93.88 182 LEU A C 1
ATOM 1390 O O . LEU A 1 182 ? 25.25 4.93 -9.133 1 93.88 182 LEU A O 1
ATOM 1394 N N . GLY A 1 183 ? 24.703 4.547 -7.051 1 94.94 183 GLY A N 1
ATOM 1395 C CA . GLY A 1 183 ? 26.078 4.641 -6.578 1 94.94 183 GLY A CA 1
ATOM 1396 C C . GLY A 1 183 ? 26.297 5.777 -5.594 1 94.94 183 GLY A C 1
ATOM 1397 O O . GLY A 1 183 ? 25.438 6.645 -5.441 1 94.94 183 GLY A O 1
ATOM 1398 N N . ALA A 1 184 ? 27.453 5.797 -4.992 1 95.81 184 ALA A N 1
ATOM 1399 C CA . ALA A 1 184 ? 27.781 6.715 -3.902 1 95.81 184 ALA A CA 1
ATOM 1400 C C . ALA A 1 184 ? 27.703 8.164 -4.371 1 95.81 184 ALA A C 1
ATOM 1402 O O . ALA A 1 184 ? 27.219 9.039 -3.646 1 95.81 184 ALA A O 1
ATOM 1403 N N . GLU A 1 185 ? 28.188 8.422 -5.52 1 97.25 185 GLU A N 1
ATOM 1404 C CA . GLU A 1 185 ? 28.172 9.781 -6.047 1 97.25 185 GLU A CA 1
ATOM 1405 C C . GLU A 1 185 ? 26.734 10.266 -6.262 1 97.25 185 GLU A C 1
ATOM 1407 O O . GLU A 1 185 ? 26.406 11.414 -5.961 1 97.25 185 GLU A O 1
ATOM 1412 N N . ALA A 1 186 ? 25.891 9.367 -6.785 1 96.5 186 ALA A N 1
ATOM 1413 C CA . ALA A 1 186 ? 24.484 9.695 -7.004 1 96.5 186 ALA A CA 1
ATOM 1414 C C . ALA A 1 186 ? 23.766 9.984 -5.684 1 96.5 186 ALA A C 1
ATOM 1416 O O . ALA A 1 186 ? 22.953 10.898 -5.598 1 96.5 186 ALA A O 1
ATOM 1417 N N . VAL A 1 187 ? 24.109 9.211 -4.691 1 96.94 187 VAL A N 1
ATOM 1418 C CA . VAL A 1 187 ? 23.531 9.414 -3.367 1 96.94 187 VAL A CA 1
ATOM 1419 C C . VAL A 1 187 ? 23.922 10.781 -2.83 1 96.94 187 VAL A C 1
ATOM 1421 O O . VAL A 1 187 ? 23.062 11.539 -2.348 1 96.94 187 VAL A O 1
ATOM 1424 N N . GLN A 1 188 ? 25.156 11.109 -2.926 1 97.62 188 GLN A N 1
ATOM 1425 C CA . GLN A 1 188 ? 25.641 12.398 -2.439 1 97.62 188 GLN A CA 1
ATOM 1426 C C . GLN A 1 188 ? 24.969 13.555 -3.184 1 97.62 188 GLN A C 1
ATOM 1428 O O . GLN A 1 188 ? 24.594 14.555 -2.576 1 97.62 188 GLN A O 1
ATOM 1433 N N . ALA A 1 189 ? 24.875 13.375 -4.457 1 97.69 189 ALA A N 1
ATOM 1434 C CA . ALA A 1 189 ? 24.219 14.406 -5.262 1 97.69 189 ALA A CA 1
ATOM 1435 C C . ALA A 1 189 ? 22.75 14.57 -4.852 1 97.69 189 ALA A C 1
ATOM 1437 O O . ALA A 1 189 ? 22.25 15.695 -4.75 1 97.69 189 ALA A O 1
ATOM 1438 N N . ALA A 1 190 ? 22.062 13.43 -4.652 1 97.56 190 ALA A N 1
ATOM 1439 C CA . ALA A 1 190 ? 20.656 13.453 -4.23 1 97.56 190 ALA A CA 1
ATOM 1440 C C . ALA A 1 190 ? 20.5 14.133 -2.875 1 97.56 190 ALA A C 1
ATOM 1442 O O . ALA A 1 190 ? 19.578 14.922 -2.672 1 97.56 190 ALA A O 1
ATOM 1443 N N . ILE A 1 191 ? 21.391 13.859 -1.979 1 97.81 191 ILE A N 1
ATOM 1444 C CA . ILE A 1 191 ? 21.375 14.43 -0.639 1 97.81 191 ILE A CA 1
ATOM 1445 C C . ILE A 1 191 ? 21.594 15.938 -0.721 1 97.81 191 ILE A C 1
ATOM 1447 O O . ILE A 1 191 ? 20.875 16.719 -0.086 1 97.81 191 ILE A O 1
ATOM 1451 N N . ALA A 1 192 ? 22.562 16.328 -1.483 1 97.88 192 ALA A N 1
ATOM 1452 C CA . ALA A 1 192 ? 22.875 17.75 -1.642 1 97.88 192 ALA A CA 1
ATOM 1453 C C . ALA A 1 192 ? 21.688 18.5 -2.23 1 97.88 192 ALA A C 1
ATOM 1455 O O . ALA A 1 192 ? 21.312 19.578 -1.737 1 97.88 192 ALA A O 1
ATOM 1456 N N . LYS A 1 193 ? 21.141 17.922 -3.264 1 97.56 193 LYS A N 1
ATOM 1457 C CA . LYS A 1 193 ? 20 18.547 -3.91 1 97.56 193 LYS A CA 1
ATOM 1458 C C . LYS A 1 193 ? 18.828 18.672 -2.938 1 97.56 193 LYS A C 1
ATOM 1460 O O . LYS A 1 193 ? 18.188 19.734 -2.865 1 97.56 193 LYS A O 1
ATOM 1465 N N . ALA A 1 194 ? 18.5 17.625 -2.215 1 96.88 194 ALA A N 1
ATOM 1466 C CA . ALA A 1 194 ? 17.406 17.641 -1.238 1 96.88 194 ALA A CA 1
ATOM 1467 C C . ALA A 1 194 ? 17.656 18.688 -0.154 1 96.88 194 ALA A C 1
ATOM 1469 O O . ALA A 1 194 ? 16.734 19.375 0.28 1 96.88 194 ALA A O 1
ATOM 1470 N N . GLY A 1 195 ? 18.906 18.75 0.297 1 97.06 195 GLY A N 1
ATOM 1471 C CA . GLY A 1 195 ? 19.266 19.766 1.28 1 97.06 195 GLY A CA 1
ATOM 1472 C C . GLY A 1 195 ? 18.969 21.172 0.812 1 97.06 195 GLY A C 1
ATOM 1473 O O . GLY A 1 195 ? 18.422 21.984 1.561 1 97.06 195 GLY A O 1
ATOM 1474 N N . GLN A 1 196 ? 19.328 21.453 -0.405 1 97.19 196 GLN A N 1
ATOM 1475 C CA . GLN A 1 196 ? 19.094 22.781 -0.983 1 97.19 196 GLN A CA 1
ATOM 1476 C C . GLN A 1 196 ? 17.594 23.062 -1.105 1 97.19 196 GLN A C 1
ATOM 1478 O O . GLN A 1 196 ? 17.141 24.156 -0.796 1 97.19 196 GLN A O 1
ATOM 1483 N N . GLU A 1 197 ? 16.891 22.094 -1.563 1 96.75 197 GLU A N 1
ATOM 1484 C CA . GLU A 1 197 ? 15.445 22.25 -1.716 1 96.75 197 GLU A CA 1
ATOM 1485 C C . GLU A 1 197 ? 14.766 22.484 -0.368 1 96.75 197 GLU A C 1
ATOM 1487 O O . GLU A 1 197 ? 13.852 23.312 -0.262 1 96.75 197 GLU A O 1
ATOM 1492 N N . LEU A 1 198 ? 15.188 21.766 0.619 1 96.38 198 LEU A N 1
ATOM 1493 C CA . LEU A 1 198 ? 14.633 21.922 1.958 1 96.38 198 LEU A CA 1
ATOM 1494 C C . LEU A 1 198 ? 14.859 23.344 2.465 1 96.38 198 LEU A C 1
ATOM 1496 O O . LEU A 1 198 ? 13.953 23.969 3.021 1 96.38 198 LEU A O 1
ATOM 1500 N N . GLN A 1 199 ? 16.031 23.812 2.275 1 94.44 199 GLN A N 1
ATOM 1501 C CA . GLN A 1 199 ? 16.344 25.172 2.711 1 94.44 199 GLN A CA 1
ATOM 1502 C C . GLN A 1 199 ? 15.461 26.188 2.012 1 94.44 199 GLN A C 1
ATOM 1504 O O . GLN A 1 199 ? 14.977 27.125 2.643 1 94.44 199 GLN A O 1
ATOM 1509 N N . ALA A 1 200 ? 15.289 26 0.748 1 95.62 200 ALA A N 1
ATOM 1510 C CA . ALA A 1 200 ? 14.438 26.906 -0.019 1 95.62 200 ALA A CA 1
ATOM 1511 C C . ALA A 1 200 ? 13.008 26.875 0.502 1 95.62 200 ALA A C 1
ATOM 1513 O O . ALA A 1 200 ? 12.359 27.922 0.602 1 95.62 200 ALA A O 1
ATOM 1514 N N . LEU A 1 201 ? 12.516 25.703 0.82 1 95 201 LEU A N 1
ATOM 1515 C CA . LEU A 1 201 ? 11.156 25.547 1.327 1 95 201 LEU A CA 1
ATOM 1516 C C . LEU A 1 201 ? 11 26.234 2.676 1 95 201 LEU A C 1
ATOM 1518 O O . LEU A 1 201 ? 9.984 26.891 2.924 1 95 201 LEU A O 1
ATOM 1522 N N . VAL A 1 202 ? 11.922 26.094 3.498 1 93.44 202 VAL A N 1
ATOM 1523 C CA . VAL A 1 202 ? 11.875 26.703 4.828 1 93.44 202 VAL A CA 1
ATOM 1524 C C . VAL A 1 202 ? 11.875 28.219 4.707 1 93.44 202 VAL A C 1
ATOM 1526 O O . VAL A 1 202 ? 11.125 28.906 5.41 1 93.44 202 VAL A O 1
ATOM 1529 N N . GLU A 1 203 ? 12.672 28.719 3.791 1 91.19 203 GLU A N 1
ATOM 1530 C CA . GLU A 1 203 ? 12.758 30.156 3.582 1 91.19 203 GLU A CA 1
ATOM 1531 C C . GLU A 1 203 ? 11.438 30.719 3.051 1 91.19 203 GLU A C 1
ATOM 1533 O O . GLU A 1 203 ? 11.055 31.844 3.389 1 91.19 203 GLU A O 1
ATOM 1538 N N . GLN A 1 204 ? 10.812 29.953 2.254 1 88.56 204 GLN A N 1
ATOM 1539 C CA . GLN A 1 204 ? 9.547 30.391 1.658 1 88.56 204 GLN A CA 1
ATOM 1540 C C . GLN A 1 204 ? 8.414 30.328 2.676 1 88.56 204 GLN A C 1
ATOM 1542 O O . GLN A 1 204 ? 7.406 31.031 2.531 1 88.56 204 GLN A O 1
ATOM 1547 N N . ALA A 1 205 ? 8.375 29.469 3.613 1 82.31 205 ALA A N 1
ATOM 1548 C CA . ALA A 1 205 ? 7.336 29.281 4.617 1 82.31 205 ALA A CA 1
ATOM 1549 C C . ALA A 1 205 ? 7.277 30.469 5.574 1 82.31 205 ALA A C 1
ATOM 1551 O O . ALA A 1 205 ? 6.25 30.719 6.207 1 82.31 205 ALA A O 1
ATOM 1552 N N . GLY A 1 206 ? 8.312 31.281 5.66 1 67 206 GLY A N 1
ATOM 1553 C CA . GLY A 1 206 ? 8.359 32.5 6.469 1 67 206 GLY A CA 1
ATOM 1554 C C . GLY A 1 206 ? 8.008 33.75 5.691 1 67 206 GLY A C 1
ATOM 1555 O O . GLY A 1 206 ? 7.234 34.562 6.16 1 67 206 GLY A O 1
ATOM 1556 N N . MET B 1 1 ? -0.151 -32.469 -12.68 1 74.38 1 MET B N 1
ATOM 1557 C CA . MET B 1 1 ? -0.996 -31.938 -11.617 1 74.38 1 MET B CA 1
ATOM 1558 C C . MET B 1 1 ? -0.759 -30.438 -11.438 1 74.38 1 MET B C 1
ATOM 1560 O O . MET B 1 1 ? 0.383 -30 -11.289 1 74.38 1 MET B O 1
ATOM 1564 N N . SER B 1 2 ? -1.924 -29.672 -11.57 1 88.12 2 SER B N 1
ATOM 1565 C CA . SER B 1 2 ? -1.731 -28.234 -11.469 1 88.12 2 SER B CA 1
ATOM 1566 C C . SER B 1 2 ? -1.786 -27.766 -10.016 1 88.12 2 SER B C 1
ATOM 1568 O O . SER B 1 2 ? -2.66 -28.203 -9.258 1 88.12 2 SER B O 1
ATOM 1570 N N . ARG B 1 3 ? -0.772 -27.172 -9.523 1 94.81 3 ARG B N 1
ATOM 1571 C CA . ARG B 1 3 ? -0.717 -26.562 -8.195 1 94.81 3 ARG B CA 1
ATOM 1572 C C . ARG B 1 3 ? -1.17 -25.109 -8.234 1 94.81 3 ARG B C 1
ATOM 1574 O O . ARG B 1 3 ? -0.539 -24.281 -8.891 1 94.81 3 ARG B O 1
ATOM 1581 N N . ILE B 1 4 ? -2.287 -24.828 -7.492 1 97.75 4 ILE B N 1
ATOM 1582 C CA . ILE B 1 4 ? -2.867 -23.484 -7.488 1 97.75 4 ILE B CA 1
ATOM 1583 C C . ILE B 1 4 ? -2.604 -22.812 -6.141 1 97.75 4 ILE B C 1
ATOM 1585 O O . ILE B 1 4 ? -2.867 -23.391 -5.086 1 97.75 4 ILE B O 1
ATOM 1589 N N . LEU B 1 5 ? -1.985 -21.672 -6.137 1 98.69 5 LEU B N 1
ATOM 1590 C CA . LEU B 1 5 ? -1.898 -20.812 -4.961 1 98.69 5 LEU B CA 1
ATOM 1591 C C . LEU B 1 5 ? -2.973 -19.734 -5 1 98.69 5 LEU B C 1
ATOM 1593 O O . LEU B 1 5 ? -3.014 -18.922 -5.93 1 98.69 5 LEU B O 1
ATOM 1597 N N . LEU B 1 6 ? -3.947 -19.766 -4.062 1 98.75 6 LEU B N 1
ATOM 1598 C CA . LEU B 1 6 ? -4.988 -18.75 -3.895 1 98.75 6 LEU B CA 1
ATOM 1599 C C . LEU B 1 6 ? -4.621 -17.766 -2.791 1 98.75 6 LEU B C 1
ATOM 1601 O O . LEU B 1 6 ? -4.402 -18.172 -1.645 1 98.75 6 LEU B O 1
ATOM 1605 N N . ILE B 1 7 ? -4.512 -16.5 -3.16 1 98.88 7 ILE B N 1
ATOM 1606 C CA . ILE B 1 7 ? -4.176 -15.43 -2.215 1 98.88 7 ILE B CA 1
ATOM 1607 C C . ILE B 1 7 ? -5.359 -14.484 -2.061 1 98.88 7 ILE B C 1
ATOM 1609 O O . ILE B 1 7 ? -5.797 -13.859 -3.031 1 98.88 7 ILE B O 1
ATOM 1613 N N . THR B 1 8 ? -5.945 -14.398 -0.906 1 98.56 8 THR B N 1
ATOM 1614 C CA . THR B 1 8 ? -7 -13.438 -0.596 1 98.56 8 THR B CA 1
ATOM 1615 C C . THR B 1 8 ? -6.531 -12.453 0.467 1 98.56 8 THR B C 1
ATOM 1617 O O . THR B 1 8 ? -5.68 -12.773 1.297 1 98.56 8 THR B O 1
ATOM 1620 N N . SER B 1 9 ? -7.086 -11.195 0.384 1 98.38 9 SER B N 1
ATOM 1621 C CA . SER B 1 9 ? -6.449 -10.172 1.213 1 98.38 9 SER B CA 1
ATOM 1622 C C . SER B 1 9 ? -7.445 -9.086 1.615 1 98.38 9 SER B C 1
ATOM 1624 O O . SER B 1 9 ? -7.078 -8.109 2.262 1 98.38 9 SER B O 1
ATOM 1626 N N . SER B 1 10 ? -8.703 -9.156 1.281 1 97.94 10 SER B N 1
ATOM 1627 C CA . SER B 1 10 ? -9.656 -8.094 1.581 1 97.94 10 SER B CA 1
ATOM 1628 C C . SER B 1 10 ? -9.867 -7.953 3.084 1 97.94 10 SER B C 1
ATOM 1630 O O . SER B 1 10 ? -10.094 -8.945 3.781 1 97.94 10 SER B O 1
ATOM 1632 N N . PRO B 1 11 ? -9.844 -6.684 3.572 1 96.62 11 PRO B N 1
ATOM 1633 C CA . PRO B 1 11 ? -10.125 -6.504 4.996 1 96.62 11 PRO B CA 1
ATOM 1634 C C . PRO B 1 11 ? -11.57 -6.836 5.355 1 96.62 11 PRO B C 1
ATOM 1636 O O . PRO B 1 11 ? -11.914 -6.934 6.539 1 96.62 11 PRO B O 1
ATOM 1639 N N . ARG B 1 12 ? -12.422 -7.02 4.355 1 93.12 12 ARG B N 1
ATOM 1640 C CA . ARG B 1 12 ? -13.828 -7.355 4.594 1 93.12 12 ARG B CA 1
ATOM 1641 C C . ARG B 1 12 ? -14.023 -8.867 4.645 1 93.12 12 ARG B C 1
ATOM 1643 O O . ARG B 1 12 ? -15.148 -9.344 4.797 1 93.12 12 ARG B O 1
ATOM 1650 N N . SER B 1 13 ? -13.016 -9.617 4.484 1 86.31 13 SER B N 1
ATOM 1651 C CA . SER B 1 13 ? -13.016 -11.07 4.566 1 86.31 13 SER B CA 1
ATOM 1652 C C . SER B 1 13 ? -14.109 -11.672 3.688 1 86.31 13 SER B C 1
ATOM 1654 O O . SER B 1 13 ? -14.141 -11.43 2.479 1 86.31 13 SER B O 1
ATOM 1656 N N . THR B 1 14 ? -15.125 -12.289 4.238 1 82.44 14 THR B N 1
ATOM 1657 C CA . THR B 1 14 ? -16.078 -13.086 3.48 1 82.44 14 THR B CA 1
ATOM 1658 C C . THR B 1 14 ? -17.109 -12.195 2.793 1 82.44 14 THR B C 1
ATOM 1660 O O . THR B 1 14 ? -17.797 -12.633 1.871 1 82.44 14 THR B O 1
ATOM 1663 N N . ASP B 1 15 ? -17.125 -10.93 3.139 1 87.19 15 ASP B N 1
ATOM 1664 C CA . ASP B 1 15 ? -18.062 -9.984 2.514 1 87.19 15 ASP B CA 1
ATOM 1665 C C . ASP B 1 15 ? -17.438 -9.359 1.263 1 87.19 15 ASP B C 1
ATOM 1667 O O . ASP B 1 15 ? -18.094 -8.555 0.585 1 87.19 15 ASP B O 1
ATOM 1671 N N . SER B 1 16 ? -16.344 -9.836 0.886 1 95.38 16 SER B N 1
ATOM 1672 C CA . SER B 1 16 ? -15.578 -9.266 -0.223 1 95.38 16 SER B CA 1
ATOM 1673 C C . SER B 1 16 ? -15.898 -9.984 -1.532 1 95.38 16 SER B C 1
ATOM 1675 O O . SER B 1 16 ? -15.789 -11.203 -1.619 1 95.38 16 SER B O 1
ATOM 1677 N N . LEU B 1 17 ? -16.234 -9.164 -2.584 1 97.62 17 LEU B N 1
ATOM 1678 C CA . LEU B 1 17 ? -16.484 -9.727 -3.904 1 97.62 17 LEU B CA 1
ATOM 1679 C C . LEU B 1 17 ? -15.203 -10.25 -4.535 1 97.62 17 LEU B C 1
ATOM 1681 O O . LEU B 1 17 ? -15.219 -11.258 -5.246 1 97.62 17 LEU B O 1
ATOM 1685 N N . SER B 1 18 ? -14.07 -9.547 -4.312 1 98.38 18 SER B N 1
ATOM 1686 C CA . SER B 1 18 ? -12.805 -10.062 -4.828 1 98.38 18 SER B CA 1
ATOM 1687 C C . SER B 1 18 ? -12.469 -11.422 -4.23 1 98.38 18 SER B C 1
ATOM 1689 O O . SER B 1 18 ? -12.055 -12.336 -4.941 1 98.38 18 SER B O 1
ATOM 1691 N N . THR B 1 19 ? -12.672 -11.586 -2.893 1 98.12 19 THR B N 1
ATOM 1692 C CA . THR B 1 19 ? -12.422 -12.844 -2.203 1 98.12 19 THR B CA 1
ATOM 1693 C C . THR B 1 19 ? -13.336 -13.945 -2.736 1 98.12 19 THR B C 1
ATOM 1695 O O . THR B 1 19 ? -12.875 -15.031 -3.074 1 98.12 19 THR B O 1
ATOM 1698 N N . ARG B 1 20 ? -14.609 -13.617 -2.859 1 97.69 20 ARG B N 1
ATOM 1699 C CA . ARG B 1 20 ? -15.594 -14.594 -3.328 1 97.69 20 ARG B CA 1
ATOM 1700 C C . ARG B 1 20 ? -15.234 -15.102 -4.723 1 97.69 20 ARG B C 1
ATOM 1702 O O . ARG B 1 20 ? -15.164 -16.312 -4.945 1 97.69 20 ARG B O 1
ATOM 1709 N N . PHE B 1 21 ? -14.984 -14.203 -5.648 1 98.19 21 PHE B N 1
ATOM 1710 C CA . PHE B 1 21 ? -14.75 -14.594 -7.031 1 98.19 21 PHE B CA 1
ATOM 1711 C C . PHE B 1 21 ? -13.391 -15.258 -7.191 1 98.19 21 PHE B C 1
ATOM 1713 O O . PHE B 1 21 ? -13.219 -16.141 -8.031 1 98.19 21 PHE B O 1
ATOM 1720 N N . ALA B 1 22 ? -12.398 -14.859 -6.398 1 98.38 22 ALA B N 1
ATOM 1721 C CA . ALA B 1 22 ? -11.109 -15.539 -6.434 1 98.38 22 ALA B CA 1
ATOM 1722 C C . ALA B 1 22 ? -11.242 -17 -5.988 1 98.38 22 ALA B C 1
ATOM 1724 O O . ALA B 1 22 ? -10.664 -17.891 -6.605 1 98.38 22 ALA B O 1
ATOM 1725 N N . HIS B 1 23 ? -11.984 -17.234 -4.887 1 97.88 23 HIS B N 1
ATOM 1726 C CA . HIS B 1 23 ? -12.25 -18.594 -4.426 1 97.88 23 HIS B CA 1
ATOM 1727 C C . HIS B 1 23 ? -12.969 -19.406 -5.496 1 97.88 23 HIS B C 1
ATOM 1729 O O . HIS B 1 23 ? -12.594 -20.547 -5.766 1 97.88 23 HIS B O 1
ATOM 1735 N N . ASP B 1 24 ? -13.992 -18.812 -6.066 1 97.19 24 ASP B N 1
ATOM 1736 C CA . ASP B 1 24 ? -14.766 -19.5 -7.102 1 97.19 24 ASP B CA 1
ATOM 1737 C C . ASP B 1 24 ? -13.875 -19.891 -8.281 1 97.19 24 ASP B C 1
ATOM 1739 O O . ASP B 1 24 ? -13.93 -21.031 -8.75 1 97.19 24 ASP B O 1
ATOM 1743 N N . LEU B 1 25 ? -13.055 -18.984 -8.75 1 97.31 25 LEU B N 1
ATOM 1744 C CA . LEU B 1 25 ? -12.156 -19.234 -9.875 1 97.31 25 LEU B CA 1
ATOM 1745 C C . LEU B 1 25 ? -11.172 -20.344 -9.539 1 97.31 25 LEU B C 1
ATOM 1747 O O . LEU B 1 25 ? -11 -21.281 -10.328 1 97.31 25 LEU B O 1
ATOM 1751 N N . ALA B 1 26 ? -10.523 -20.25 -8.359 1 97.06 26 ALA B N 1
ATOM 1752 C CA . ALA B 1 26 ? -9.562 -21.266 -7.945 1 97.06 26 ALA B CA 1
ATOM 1753 C C . ALA B 1 26 ? -10.219 -22.641 -7.883 1 97.06 26 ALA B C 1
ATOM 1755 O O . ALA B 1 26 ? -9.641 -23.641 -8.344 1 97.06 26 ALA B O 1
ATOM 1756 N N . ARG B 1 27 ? -11.406 -22.656 -7.316 1 95.31 27 ARG B N 1
ATOM 1757 C CA . ARG B 1 27 ? -12.148 -23.922 -7.203 1 95.31 27 ARG B CA 1
ATOM 1758 C C . ARG B 1 27 ? -12.438 -24.5 -8.578 1 95.31 27 ARG B C 1
ATOM 1760 O O . ARG B 1 27 ? -12.234 -25.703 -8.805 1 95.31 27 ARG B O 1
ATOM 1767 N N . GLN B 1 28 ? -12.914 -23.75 -9.469 1 94.81 28 GLN B N 1
ATOM 1768 C CA . GLN B 1 28 ? -13.273 -24.219 -10.797 1 94.81 28 GLN B CA 1
ATOM 1769 C C . GLN B 1 28 ? -12.039 -24.656 -11.578 1 94.81 28 GLN B C 1
ATOM 1771 O O . GLN B 1 28 ? -12.086 -25.656 -12.305 1 94.81 28 GLN B O 1
ATOM 1776 N N . LEU B 1 29 ? -10.93 -23.891 -11.484 1 94.94 29 LEU B N 1
ATOM 1777 C CA . LEU B 1 29 ? -9.688 -24.281 -12.141 1 94.94 29 LEU B CA 1
ATOM 1778 C C . LEU B 1 29 ? -9.18 -25.609 -11.602 1 94.94 29 LEU B C 1
ATOM 1780 O O . LEU B 1 29 ? -8.734 -26.469 -12.375 1 94.94 29 LEU B O 1
ATOM 1784 N N . ALA B 1 30 ? -9.258 -25.75 -10.266 1 94.06 30 ALA B N 1
ATOM 1785 C CA . ALA B 1 30 ? -8.812 -26.984 -9.633 1 94.06 30 ALA B CA 1
ATOM 1786 C C . ALA B 1 30 ? -9.656 -28.172 -10.094 1 94.06 30 ALA B C 1
ATOM 1788 O O . ALA B 1 30 ? -9.148 -29.281 -10.242 1 94.06 30 ALA B O 1
ATOM 1789 N N . ALA B 1 31 ? -10.906 -27.953 -10.289 1 91.19 31 ALA B N 1
ATOM 1790 C CA . ALA B 1 31 ? -11.852 -29.016 -10.656 1 91.19 31 ALA B CA 1
ATOM 1791 C C . ALA B 1 31 ? -11.57 -29.531 -12.07 1 91.19 31 ALA B C 1
ATOM 1793 O O . ALA B 1 31 ? -11.992 -30.625 -12.422 1 91.19 31 ALA B O 1
ATOM 1794 N N . ARG B 1 32 ? -10.922 -28.797 -12.836 1 88.38 32 ARG B N 1
ATOM 1795 C CA . ARG B 1 32 ? -10.617 -29.188 -14.203 1 88.38 32 ARG B CA 1
ATOM 1796 C C . ARG B 1 32 ? -9.531 -30.25 -14.234 1 88.38 32 ARG B C 1
ATOM 1798 O O . ARG B 1 32 ? -9.375 -30.969 -15.234 1 88.38 32 ARG B O 1
ATOM 1805 N N . ASP B 1 33 ? -8.742 -30.312 -13.211 1 79.62 33 ASP B N 1
ATOM 1806 C CA . ASP B 1 33 ? -7.66 -31.281 -13.07 1 79.62 33 ASP B CA 1
ATOM 1807 C C . ASP B 1 33 ? -7.891 -32.188 -11.859 1 79.62 33 ASP B C 1
ATOM 1809 O O . ASP B 1 33 ? -7.898 -31.719 -10.719 1 79.62 33 ASP B O 1
ATOM 1813 N N . ALA B 1 34 ? -8.148 -33.469 -12.102 1 77.19 34 ALA B N 1
ATOM 1814 C CA . ALA B 1 34 ? -8.461 -34.406 -11.047 1 77.19 34 ALA B CA 1
ATOM 1815 C C . ALA B 1 34 ? -7.441 -34.344 -9.914 1 77.19 34 ALA B C 1
ATOM 1817 O O . ALA B 1 34 ? -7.777 -34.594 -8.75 1 77.19 34 ALA B O 1
ATOM 1818 N N . ALA B 1 35 ? -6.234 -33.938 -10.195 1 79.75 35 ALA B N 1
ATOM 1819 C CA . ALA B 1 35 ? -5.172 -33.875 -9.195 1 79.75 35 ALA B CA 1
ATOM 1820 C C . ALA B 1 35 ? -4.883 -32.438 -8.805 1 79.75 35 ALA B C 1
ATOM 1822 O O . ALA B 1 35 ? -3.885 -32.156 -8.133 1 79.75 35 ALA B O 1
ATOM 1823 N N . GLY B 1 36 ? -5.762 -31.578 -9.188 1 84.25 36 GLY B N 1
ATOM 1824 C CA . GLY B 1 36 ? -5.566 -30.172 -8.867 1 84.25 36 GLY B CA 1
ATOM 1825 C C . GLY B 1 36 ? -5.672 -29.875 -7.383 1 84.25 36 GLY B C 1
ATOM 1826 O O . GLY B 1 36 ? -6.516 -30.453 -6.688 1 84.25 36 GLY B O 1
ATOM 1827 N N . ALA B 1 37 ? -4.734 -29.188 -6.812 1 91.62 37 ALA B N 1
ATOM 1828 C CA . ALA B 1 37 ? -4.711 -28.812 -5.398 1 91.62 37 ALA B CA 1
ATOM 1829 C C . ALA B 1 37 ? -4.641 -27.297 -5.227 1 91.62 37 ALA B C 1
ATOM 1831 O O . ALA B 1 37 ? -3.947 -26.625 -5.98 1 91.62 37 ALA B O 1
ATOM 1832 N N . VAL B 1 38 ? -5.43 -26.859 -4.266 1 96.69 38 VAL B N 1
ATOM 1833 C CA . VAL B 1 38 ? -5.43 -25.438 -3.955 1 96.69 38 VAL B CA 1
ATOM 1834 C C . VAL B 1 38 ? -4.762 -25.203 -2.602 1 96.69 38 VAL B C 1
ATOM 1836 O O . VAL B 1 38 ? -5.145 -25.812 -1.6 1 96.69 38 VAL B O 1
ATOM 1839 N N . THR B 1 39 ? -3.703 -24.438 -2.58 1 97.56 39 THR B N 1
ATOM 1840 C CA . THR B 1 39 ? -3.139 -23.891 -1.354 1 97.56 39 THR B CA 1
ATOM 1841 C C . THR B 1 39 ? -3.666 -22.484 -1.102 1 97.56 39 THR B C 1
ATOM 1843 O O . THR B 1 39 ? -3.58 -21.609 -1.975 1 97.56 39 THR B O 1
ATOM 1846 N N . LEU B 1 40 ? -4.254 -22.281 0.053 1 98 40 LEU B N 1
ATOM 1847 C CA . LEU B 1 40 ? -4.848 -20.984 0.372 1 98 40 LEU B CA 1
ATOM 1848 C C . LEU B 1 40 ? -3.91 -20.156 1.248 1 98 40 LEU B C 1
ATOM 1850 O O . LEU B 1 40 ? -3.443 -20.641 2.285 1 98 40 LEU B O 1
ATOM 1854 N N . ARG B 1 41 ? -3.549 -19.031 0.778 1 98.5 41 ARG B N 1
ATOM 1855 C CA . ARG B 1 41 ? -2.938 -17.969 1.568 1 98.5 41 ARG B CA 1
ATOM 1856 C C . ARG B 1 41 ? -3.949 -16.859 1.887 1 98.5 41 ARG B C 1
ATOM 1858 O O . ARG B 1 41 ? -4.191 -15.977 1.065 1 98.5 41 ARG B O 1
ATOM 1865 N N . ASP B 1 42 ? -4.547 -16.953 3.062 1 98 42 ASP B N 1
ATOM 1866 C CA . ASP B 1 42 ? -5.57 -16.016 3.514 1 98 42 ASP B CA 1
ATOM 1867 C C . ASP B 1 42 ? -4.953 -14.875 4.312 1 98 42 ASP B C 1
ATOM 1869 O O . ASP B 1 42 ? -4.793 -14.977 5.531 1 98 42 ASP B O 1
ATOM 1873 N N . LEU B 1 43 ? -4.707 -13.727 3.65 1 98.38 43 LEU B N 1
ATOM 1874 C CA . LEU B 1 43 ? -4.016 -12.602 4.277 1 98.38 43 LEU B CA 1
ATOM 1875 C C . LEU B 1 43 ? -4.988 -11.742 5.078 1 98.38 43 LEU B C 1
ATOM 1877 O O . LEU B 1 43 ? -4.574 -10.828 5.797 1 98.38 43 LEU B O 1
ATOM 1881 N N . SER B 1 44 ? -6.258 -11.969 4.922 1 95.56 44 SER B N 1
ATOM 1882 C CA . SER B 1 44 ? -7.266 -11.266 5.715 1 95.56 44 SER B CA 1
ATOM 1883 C C . SER B 1 44 ? -7.34 -11.828 7.133 1 95.56 44 SER B C 1
ATOM 1885 O O . SER B 1 44 ? -7.301 -11.07 8.102 1 95.56 44 SER B O 1
ATOM 1887 N N . ASN B 1 45 ? -7.379 -13.141 7.238 1 94.75 45 ASN B N 1
ATOM 1888 C CA . ASN B 1 45 ? -7.52 -13.812 8.523 1 94.75 45 ASN B CA 1
ATOM 1889 C C . ASN B 1 45 ? -6.168 -14.008 9.211 1 94.75 45 ASN B C 1
ATOM 1891 O O . ASN B 1 45 ? -6.09 -14.062 10.438 1 94.75 45 ASN B O 1
ATOM 1895 N N . ASP B 1 46 ? -5.148 -14.188 8.422 1 96.38 46 ASP B N 1
ATOM 1896 C CA . ASP B 1 46 ? -3.781 -14.336 8.914 1 96.38 46 ASP B CA 1
ATOM 1897 C C . ASP B 1 46 ? -2.846 -13.328 8.25 1 96.38 46 ASP B C 1
ATOM 1899 O O . ASP B 1 46 ? -1.966 -13.711 7.473 1 96.38 46 ASP B O 1
ATOM 1903 N N . PRO B 1 47 ? -2.994 -12.055 8.609 1 97.56 47 PRO B N 1
ATOM 1904 C CA . PRO B 1 47 ? -2.182 -11.016 7.969 1 97.56 47 PRO B CA 1
ATOM 1905 C C . PRO B 1 47 ? -0.702 -11.117 8.328 1 97.56 47 PRO B C 1
ATOM 1907 O O . PRO B 1 47 ? -0.363 -11.516 9.445 1 97.56 47 PRO B O 1
ATOM 1910 N N . LEU B 1 48 ? 0.134 -10.797 7.395 1 98.31 48 LEU B N 1
ATOM 1911 C CA . LEU B 1 48 ? 1.569 -10.68 7.625 1 98.31 48 LEU B CA 1
ATOM 1912 C C . LEU B 1 48 ? 1.915 -9.32 8.234 1 98.31 48 LEU B C 1
ATOM 1914 O O . LEU B 1 48 ? 1.273 -8.32 7.922 1 98.31 48 LEU B O 1
ATOM 1918 N N . PRO B 1 49 ? 2.891 -9.305 9.07 1 96.94 49 PRO B N 1
ATOM 1919 C CA . PRO B 1 49 ? 3.334 -7.996 9.562 1 96.94 49 PRO B CA 1
ATOM 1920 C C . PRO B 1 49 ? 3.951 -7.133 8.469 1 96.94 49 PRO B C 1
ATOM 1922 O O . PRO B 1 49 ? 4.332 -7.645 7.414 1 96.94 49 PRO B O 1
ATOM 1925 N N . HIS B 1 50 ? 3.979 -5.801 8.695 1 98.12 50 HIS B N 1
ATOM 1926 C CA . HIS B 1 50 ? 4.809 -4.949 7.852 1 98.12 50 HIS B CA 1
ATOM 1927 C C . HIS B 1 50 ? 6.254 -5.43 7.836 1 98.12 50 HIS B C 1
ATOM 1929 O O . HIS B 1 50 ? 6.738 -5.988 8.82 1 98.12 50 HIS B O 1
ATOM 1935 N N . ILE B 1 51 ? 6.957 -5.23 6.711 1 97.75 51 ILE B N 1
ATOM 1936 C CA . ILE B 1 51 ? 8.391 -5.512 6.766 1 97.75 51 ILE B CA 1
ATOM 1937 C C . ILE B 1 51 ? 9.086 -4.477 7.648 1 97.75 51 ILE B C 1
ATOM 1939 O O . ILE B 1 51 ? 8.617 -3.34 7.766 1 97.75 51 ILE B O 1
ATOM 1943 N N . ASP B 1 52 ? 10.141 -4.906 8.242 1 95.69 52 ASP B N 1
ATOM 1944 C CA . ASP B 1 52 ? 10.914 -4.043 9.133 1 95.69 52 ASP B CA 1
ATOM 1945 C C . ASP B 1 52 ? 12.414 -4.227 8.914 1 95.69 52 ASP B C 1
ATOM 1947 O O . ASP B 1 52 ? 12.828 -4.898 7.973 1 95.69 52 ASP B O 1
ATOM 1951 N N . ASP B 1 53 ? 13.117 -3.586 9.758 1 94.62 53 ASP B N 1
ATOM 1952 C CA . ASP B 1 53 ? 14.57 -3.6 9.617 1 94.62 53 ASP B CA 1
ATOM 1953 C C . ASP B 1 53 ? 15.125 -5.02 9.758 1 94.62 53 ASP B C 1
ATOM 1955 O O . ASP B 1 53 ? 16.109 -5.375 9.094 1 94.62 53 ASP B O 1
ATOM 1959 N N . ALA B 1 54 ? 14.516 -5.805 10.602 1 95.44 54 ALA B N 1
ATOM 1960 C CA . ALA B 1 54 ? 14.969 -7.18 10.805 1 95.44 54 ALA B CA 1
ATOM 1961 C C . ALA B 1 54 ? 14.945 -7.957 9.492 1 95.44 54 ALA B C 1
ATOM 1963 O O . ALA B 1 54 ? 15.891 -8.68 9.172 1 95.44 54 ALA B O 1
ATOM 1964 N N . TYR B 1 55 ? 13.922 -7.852 8.773 1 97.69 55 TYR B N 1
ATOM 1965 C CA . TYR B 1 55 ? 13.844 -8.523 7.484 1 97.69 55 TYR B CA 1
ATOM 1966 C C . TYR B 1 55 ? 14.82 -7.902 6.488 1 97.69 55 TYR B C 1
ATOM 1968 O O . TYR B 1 55 ? 15.555 -8.617 5.801 1 97.69 55 TYR B O 1
ATOM 1976 N N . ILE B 1 56 ? 14.82 -6.559 6.367 1 96.56 56 ILE B N 1
ATOM 1977 C CA . ILE B 1 56 ? 15.57 -5.84 5.34 1 96.56 56 ILE B CA 1
ATOM 1978 C C . ILE B 1 56 ? 17.062 -6.121 5.5 1 96.56 56 ILE B C 1
ATOM 1980 O O . ILE B 1 56 ? 17.75 -6.418 4.523 1 96.56 56 ILE B O 1
ATOM 1984 N N . VAL B 1 57 ? 17.531 -6.094 6.711 1 95.88 57 VAL B N 1
ATOM 1985 C CA . VAL B 1 57 ? 18.953 -6.359 6.973 1 95.88 57 VAL B CA 1
ATOM 1986 C C . VAL B 1 57 ? 19.203 -7.863 6.934 1 95.88 57 VAL B C 1
ATOM 1988 O O . VAL B 1 57 ? 20.188 -8.312 6.344 1 95.88 57 VAL B O 1
ATOM 1991 N N . GLY B 1 58 ? 18.281 -8.633 7.52 1 97.62 58 GLY B N 1
ATOM 1992 C CA . GLY B 1 58 ? 18.453 -10.07 7.617 1 97.62 58 GLY B CA 1
ATOM 1993 C C . GLY B 1 58 ? 18.609 -10.75 6.27 1 97.62 58 GLY B C 1
ATOM 1994 O O . GLY B 1 58 ? 19.406 -11.672 6.113 1 97.62 58 GLY B O 1
ATOM 1995 N N . ARG B 1 59 ? 17.859 -10.328 5.312 1 97.31 59 ARG B N 1
ATOM 1996 C CA . ARG B 1 59 ? 17.844 -11.016 4.023 1 97.31 59 ARG B CA 1
ATOM 1997 C C . ARG B 1 59 ? 19.141 -10.781 3.262 1 97.31 59 ARG B C 1
ATOM 1999 O O . ARG B 1 59 ? 19.406 -11.43 2.248 1 97.31 59 ARG B O 1
ATOM 2006 N N . MET B 1 60 ? 19.938 -9.805 3.742 1 96 60 MET B N 1
ATOM 2007 C CA . MET B 1 60 ? 21.203 -9.484 3.092 1 96 60 MET B CA 1
ATOM 2008 C C . MET B 1 60 ? 22.359 -10.188 3.783 1 96 60 MET B C 1
ATOM 2010 O O . MET B 1 60 ? 23.516 -10.102 3.332 1 96 60 MET B O 1
ATOM 2014 N N . LEU B 1 61 ? 22.109 -10.891 4.887 1 97.25 61 LEU B N 1
ATOM 2015 C CA . LEU B 1 61 ? 23.156 -11.539 5.68 1 97.25 61 LEU B CA 1
ATOM 2016 C C . LEU B 1 61 ? 23.156 -13.047 5.434 1 97.25 61 LEU B C 1
ATOM 2018 O O . LEU B 1 61 ? 22.109 -13.641 5.16 1 97.25 61 LEU B O 1
ATOM 2022 N N . PRO B 1 62 ? 24.359 -13.633 5.586 1 97.19 62 PRO B N 1
ATOM 2023 C CA . PRO B 1 62 ? 24.359 -15.102 5.664 1 97.19 62 PRO B CA 1
ATOM 2024 C C . PRO B 1 62 ? 23.578 -15.625 6.867 1 97.19 62 PRO B C 1
ATOM 2026 O O . PRO B 1 62 ? 23.484 -14.945 7.891 1 97.19 62 PRO B O 1
ATOM 2029 N N . SER B 1 63 ? 23.078 -16.781 6.664 1 96.25 63 SER B N 1
ATOM 2030 C CA . SER B 1 63 ? 22.203 -17.344 7.684 1 96.25 63 SER B CA 1
ATOM 2031 C C . SER B 1 63 ? 22.891 -17.375 9.047 1 96.25 63 SER B C 1
ATOM 2033 O O . SER B 1 63 ? 22.25 -17.156 10.078 1 96.25 63 SER B O 1
ATOM 2035 N N . ASP B 1 64 ? 24.234 -17.609 9.109 1 97.38 64 ASP B N 1
ATOM 2036 C CA . ASP B 1 64 ? 24.953 -17.781 10.367 1 97.38 64 ASP B CA 1
ATOM 2037 C C . ASP B 1 64 ? 25.266 -16.422 11.008 1 97.38 64 ASP B C 1
ATOM 2039 O O . ASP B 1 64 ? 25.719 -16.375 12.156 1 97.38 64 ASP B O 1
ATOM 2043 N N . ALA B 1 65 ? 24.969 -15.367 10.359 1 98.25 65 ALA B N 1
ATOM 2044 C CA . ALA B 1 65 ? 25.234 -14.023 10.875 1 98.25 65 ALA B CA 1
ATOM 2045 C C . ALA B 1 65 ? 23.953 -13.336 11.328 1 98.25 65 ALA B C 1
ATOM 2047 O O . ALA B 1 65 ? 23.984 -12.203 11.812 1 98.25 65 ALA B O 1
ATOM 2048 N N . ARG B 1 66 ? 22.797 -13.977 11.25 1 98.25 66 ARG B N 1
ATOM 2049 C CA . ARG B 1 66 ? 21.5 -13.375 11.555 1 98.25 66 ARG B CA 1
ATOM 2050 C C . ARG B 1 66 ? 21.172 -13.508 13.039 1 98.25 66 ARG B C 1
ATOM 2052 O O . ARG B 1 66 ? 21.438 -14.539 13.656 1 98.25 66 ARG B O 1
ATOM 2059 N N . SER B 1 67 ? 20.672 -12.43 13.609 1 98.31 67 SER B N 1
ATOM 2060 C CA . SER B 1 67 ? 20.016 -12.57 14.906 1 98.31 67 SER B CA 1
ATOM 2061 C C . SER B 1 67 ? 18.797 -13.484 14.812 1 98.31 67 SER B C 1
ATOM 2063 O O . SER B 1 67 ? 18.359 -13.828 13.719 1 98.31 67 SER B O 1
ATOM 2065 N N . ALA B 1 68 ? 18.281 -13.93 15.969 1 98.25 68 ALA B N 1
ATOM 2066 C CA . ALA B 1 68 ? 17.094 -14.781 15.992 1 98.25 68 ALA B CA 1
ATOM 2067 C C . ALA B 1 68 ? 15.914 -14.102 15.305 1 98.25 68 ALA B C 1
ATOM 2069 O O . ALA B 1 68 ? 15.18 -14.734 14.547 1 98.25 68 ALA B O 1
ATOM 2070 N N . GLU B 1 69 ? 15.773 -12.797 15.562 1 97.81 69 GLU B N 1
ATOM 2071 C CA . GLU B 1 69 ? 14.695 -12.023 14.961 1 97.81 69 GLU B CA 1
ATOM 2072 C C . GLU B 1 69 ? 14.859 -11.93 13.445 1 97.81 69 GLU B C 1
ATOM 2074 O O . GLU B 1 69 ? 13.891 -12.086 12.703 1 97.81 69 GLU B O 1
ATOM 2079 N N . GLN B 1 70 ? 16 -11.672 13.016 1 98.19 70 GLN B N 1
ATOM 2080 C CA . GLN B 1 70 ? 16.297 -11.594 11.586 1 98.19 70 GLN B CA 1
ATOM 2081 C C . GLN B 1 70 ? 16.047 -12.93 10.898 1 98.19 70 GLN B C 1
ATOM 2083 O O . GLN B 1 70 ? 15.469 -12.984 9.812 1 98.19 70 GLN B O 1
ATOM 2088 N N . ALA B 1 71 ? 16.5 -14.008 11.508 1 98.56 71 ALA B N 1
ATOM 2089 C CA . ALA B 1 71 ? 16.312 -15.352 10.953 1 98.56 71 ALA B CA 1
ATOM 2090 C C . ALA B 1 71 ? 14.828 -15.672 10.781 1 98.56 71 ALA B C 1
ATOM 2092 O O . ALA B 1 71 ? 14.414 -16.203 9.75 1 98.56 71 ALA B O 1
ATOM 2093 N N . GLN B 1 72 ? 14.07 -15.352 11.781 1 98.31 72 GLN B N 1
ATOM 2094 C CA . GLN B 1 72 ? 12.633 -15.602 11.727 1 98.31 72 GLN B CA 1
ATOM 2095 C C . GLN B 1 72 ? 11.984 -14.812 10.586 1 98.31 72 GLN B C 1
ATOM 2097 O O . GLN B 1 72 ? 11.133 -15.344 9.867 1 98.31 72 GLN B O 1
ATOM 2102 N N . ALA B 1 73 ? 12.32 -13.555 10.484 1 98 73 ALA B N 1
ATOM 2103 C CA . ALA B 1 73 ? 11.766 -12.695 9.445 1 98 73 ALA B CA 1
ATOM 2104 C C . ALA B 1 73 ? 12.109 -13.234 8.055 1 98 73 ALA B C 1
ATOM 2106 O O . ALA B 1 73 ? 11.258 -13.266 7.168 1 98 73 ALA B O 1
ATOM 2107 N N . VAL B 1 74 ? 13.328 -13.656 7.883 1 98.5 74 VAL B N 1
ATOM 2108 C CA . VAL B 1 74 ? 13.789 -14.148 6.59 1 98.5 74 VAL B CA 1
ATOM 2109 C C . VAL B 1 74 ? 13.133 -15.5 6.289 1 98.5 74 VAL B C 1
ATOM 2111 O O . VAL B 1 74 ? 12.766 -15.773 5.148 1 98.5 74 VAL B O 1
ATOM 2114 N N . GLU B 1 75 ? 12.977 -16.328 7.285 1 98.5 75 GLU B N 1
ATOM 2115 C CA . GLU B 1 75 ? 12.344 -17.641 7.117 1 98.5 75 GLU B CA 1
ATOM 2116 C C . GLU B 1 75 ? 10.898 -17.484 6.652 1 98.5 75 GLU B C 1
ATOM 2118 O O . GLU B 1 75 ? 10.43 -18.266 5.82 1 98.5 75 GLU B O 1
ATOM 2123 N N . LEU B 1 76 ? 10.242 -16.562 7.219 1 98.5 76 LEU B N 1
ATOM 2124 C CA . LEU B 1 76 ? 8.867 -16.297 6.793 1 98.5 76 LEU B CA 1
ATOM 2125 C C . LEU B 1 76 ? 8.82 -15.945 5.309 1 98.5 76 LEU B C 1
ATOM 2127 O O . LEU B 1 76 ? 8.008 -16.5 4.566 1 98.5 76 LEU B O 1
ATOM 2131 N N . ALA B 1 77 ? 9.656 -15.047 4.898 1 98.62 77 ALA B N 1
ATOM 2132 C CA . ALA B 1 77 ? 9.711 -14.648 3.494 1 98.62 77 ALA B CA 1
ATOM 2133 C C . ALA B 1 77 ? 10.078 -15.836 2.605 1 98.62 77 ALA B C 1
ATOM 2135 O O . ALA B 1 77 ? 9.484 -16.031 1.541 1 98.62 77 ALA B O 1
ATOM 2136 N N . GLN B 1 78 ? 11.016 -16.609 3.053 1 98.56 78 GLN B N 1
ATOM 2137 C CA . GLN B 1 78 ? 11.43 -17.781 2.291 1 98.56 78 GLN B CA 1
ATOM 2138 C C . GLN B 1 78 ? 10.258 -18.75 2.104 1 98.56 78 GLN B C 1
ATOM 2140 O O . GLN B 1 78 ? 10.078 -19.312 1.017 1 98.56 78 GLN B O 1
ATOM 2145 N N . ALA B 1 79 ? 9.508 -18.969 3.166 1 98.62 79 ALA B N 1
ATOM 2146 C CA . ALA B 1 79 ? 8.352 -19.859 3.084 1 98.62 79 ALA B CA 1
ATOM 2147 C C . ALA B 1 79 ? 7.348 -19.359 2.049 1 98.62 79 ALA B C 1
ATOM 2149 O O . ALA B 1 79 ? 6.762 -20.141 1.309 1 98.62 79 ALA B O 1
ATOM 2150 N N . LEU B 1 80 ? 7.113 -18.094 2.006 1 98.75 80 LEU B N 1
ATOM 2151 C CA . LEU B 1 80 ? 6.188 -17.5 1.052 1 98.75 80 LEU B CA 1
ATOM 2152 C C . LEU B 1 80 ? 6.703 -17.656 -0.375 1 98.75 80 LEU B C 1
ATOM 2154 O O . LEU B 1 80 ? 5.934 -17.953 -1.291 1 98.75 80 LEU B O 1
ATOM 2158 N N . VAL B 1 81 ? 7.984 -17.391 -0.567 1 98.75 81 VAL B N 1
ATOM 2159 C CA . VAL B 1 81 ? 8.594 -17.547 -1.884 1 98.75 81 VAL B CA 1
ATOM 2160 C C . VAL B 1 81 ? 8.5 -19.016 -2.328 1 98.75 81 VAL B C 1
ATOM 2162 O O . VAL B 1 81 ? 8.203 -19.297 -3.49 1 98.75 81 VAL B O 1
ATOM 2165 N N . ASP B 1 82 ? 8.75 -19.938 -1.392 1 98.62 82 ASP B N 1
ATOM 2166 C CA . ASP B 1 82 ? 8.664 -21.359 -1.707 1 98.62 82 ASP B CA 1
ATOM 2167 C C . ASP B 1 82 ? 7.242 -21.734 -2.115 1 98.62 82 ASP B C 1
ATOM 2169 O O . ASP B 1 82 ? 7.047 -22.531 -3.041 1 98.62 82 ASP B O 1
ATOM 2173 N N . GLU B 1 83 ? 6.273 -21.219 -1.387 1 98.12 83 GLU B N 1
ATOM 2174 C CA . GLU B 1 83 ? 4.871 -21.422 -1.732 1 98.12 83 GLU B CA 1
ATOM 2175 C C . GLU B 1 83 ? 4.57 -20.938 -3.146 1 98.12 83 GLU B C 1
ATOM 2177 O O . GLU B 1 83 ? 3.896 -21.609 -3.916 1 98.12 83 GLU B O 1
ATOM 2182 N N . LEU B 1 84 ? 5.059 -19.797 -3.486 1 98.31 84 LEU B N 1
ATOM 2183 C CA . LEU B 1 84 ? 4.867 -19.188 -4.797 1 98.31 84 LEU B CA 1
ATOM 2184 C C . LEU B 1 84 ? 5.574 -19.984 -5.879 1 98.31 84 LEU B C 1
ATOM 2186 O O . LEU B 1 84 ? 5.008 -20.234 -6.945 1 98.31 84 LEU B O 1
ATOM 2190 N N . ARG B 1 85 ? 6.781 -20.438 -5.605 1 98.12 85 ARG B N 1
ATOM 2191 C CA . ARG B 1 85 ? 7.562 -21.234 -6.551 1 98.12 85 ARG B CA 1
ATOM 2192 C C . ARG B 1 85 ? 6.879 -22.562 -6.852 1 98.12 85 ARG B C 1
ATOM 2194 O O . ARG B 1 85 ? 6.934 -23.062 -7.98 1 98.12 85 ARG B O 1
ATOM 2201 N N . ALA B 1 86 ? 6.234 -23.094 -5.891 1 97.44 86 ALA B N 1
ATOM 2202 C CA . ALA B 1 86 ? 5.605 -24.406 -6.027 1 97.44 86 ALA B CA 1
ATOM 2203 C C . ALA B 1 86 ? 4.352 -24.328 -6.895 1 97.44 86 ALA B C 1
ATOM 2205 O O . ALA B 1 86 ? 3.873 -25.344 -7.395 1 97.44 86 ALA B O 1
ATOM 2206 N N . ALA B 1 87 ? 3.795 -23.172 -7.098 1 97.69 87 ALA B N 1
ATOM 2207 C CA . ALA B 1 87 ? 2.518 -23.016 -7.789 1 97.69 87 ALA B CA 1
ATOM 2208 C C . ALA B 1 87 ? 2.719 -22.922 -9.297 1 97.69 87 ALA B C 1
ATOM 2210 O O . ALA B 1 87 ? 3.682 -22.312 -9.766 1 97.69 87 ALA B O 1
ATOM 2211 N N . ASP B 1 88 ? 1.794 -23.516 -10.062 1 96.94 88 ASP B N 1
ATOM 2212 C CA . ASP B 1 88 ? 1.705 -23.344 -11.508 1 96.94 88 ASP B CA 1
ATOM 2213 C C . ASP B 1 88 ? 0.771 -22.203 -11.875 1 96.94 88 ASP B C 1
ATOM 2215 O O . ASP B 1 88 ? 1.002 -21.484 -12.852 1 96.94 88 ASP B O 1
ATOM 2219 N N . ILE B 1 89 ? -0.283 -22.094 -11.078 1 97.25 89 ILE B N 1
ATOM 2220 C CA . ILE B 1 89 ? -1.309 -21.062 -11.227 1 97.25 89 ILE B CA 1
ATOM 2221 C C . ILE B 1 89 ? -1.408 -20.25 -9.945 1 97.25 89 ILE B C 1
ATOM 2223 O O . ILE B 1 89 ? -1.374 -20.797 -8.844 1 97.25 89 ILE B O 1
ATOM 2227 N N . VAL B 1 90 ? -1.432 -18.969 -10.094 1 98.75 90 VAL B N 1
ATOM 2228 C CA . VAL B 1 90 ? -1.641 -18.062 -8.961 1 98.75 90 VAL B CA 1
ATOM 2229 C C . VAL B 1 90 ? -2.945 -17.297 -9.148 1 98.75 90 VAL B C 1
ATOM 2231 O O . VAL B 1 90 ? -3.156 -16.656 -10.188 1 98.75 90 VAL B O 1
ATOM 2234 N N . VAL B 1 91 ? -3.883 -17.391 -8.195 1 98.75 91 VAL B N 1
ATOM 2235 C CA . VAL B 1 91 ? -5.125 -16.625 -8.164 1 98.75 91 VAL B CA 1
ATOM 2236 C C . VAL B 1 91 ? -5.074 -15.609 -7.031 1 98.75 91 VAL B C 1
ATOM 2238 O O . VAL B 1 91 ? -4.855 -15.969 -5.871 1 98.75 91 VAL B O 1
ATOM 2241 N N . ILE B 1 92 ? -5.277 -14.352 -7.363 1 98.94 92 ILE B N 1
ATOM 2242 C CA . ILE B 1 92 ? -5.211 -13.281 -6.375 1 98.94 92 ILE B CA 1
ATOM 2243 C C . ILE B 1 92 ? -6.531 -12.508 -6.348 1 98.94 92 ILE B C 1
ATOM 2245 O O . ILE B 1 92 ? -6.988 -12.023 -7.383 1 98.94 92 ILE B O 1
ATOM 2249 N N . GLY B 1 93 ? -7.195 -12.516 -5.207 1 98.81 93 GLY B N 1
ATOM 2250 C CA . GLY B 1 93 ? -8.289 -11.586 -4.969 1 98.81 93 GLY B CA 1
ATOM 2251 C C . GLY B 1 93 ? -7.84 -10.289 -4.316 1 98.81 93 GLY B C 1
ATOM 2252 O O . GLY B 1 93 ? -7.234 -10.305 -3.244 1 98.81 93 GLY B O 1
ATOM 2253 N N . SER B 1 94 ? -8.141 -9.172 -4.945 1 98.81 94 SER B N 1
ATOM 2254 C CA . SER B 1 94 ? -7.707 -7.867 -4.461 1 98.81 94 SER B CA 1
ATOM 2255 C C . SER B 1 94 ? -8.859 -6.871 -4.441 1 98.81 94 SER B C 1
ATOM 2257 O O . SER B 1 94 ? -9.273 -6.371 -5.488 1 98.81 94 SER B O 1
ATOM 2259 N N . ALA B 1 95 ? -9.328 -6.57 -3.252 1 98.06 95 ALA B N 1
ATOM 2260 C CA . ALA B 1 95 ? -10.242 -5.438 -3.105 1 98.06 95 ALA B CA 1
ATOM 2261 C C . ALA B 1 95 ? -9.477 -4.117 -3.125 1 98.06 95 ALA B C 1
ATOM 2263 O O . ALA B 1 95 ? -8.336 -4.043 -2.658 1 98.06 95 ALA B O 1
ATOM 2264 N N . MET B 1 96 ? -10.125 -3.076 -3.664 1 98.19 96 MET B N 1
ATOM 2265 C CA . MET B 1 96 ? -9.516 -1.75 -3.602 1 98.19 96 MET B CA 1
ATOM 2266 C C . MET B 1 96 ? -9.758 -1.104 -2.24 1 98.19 96 MET B C 1
ATOM 2268 O O . MET B 1 96 ? -10.898 -1.035 -1.778 1 98.19 96 MET B O 1
ATOM 2272 N N . THR B 1 97 ? -8.734 -0.754 -1.583 1 97.75 97 THR B N 1
ATOM 2273 C CA . THR B 1 97 ? -8.75 0.072 -0.381 1 97.75 97 THR B CA 1
ATOM 2274 C C . THR B 1 97 ? -8.055 1.406 -0.63 1 97.75 97 THR B C 1
ATOM 2276 O O . THR B 1 97 ? -6.848 1.443 -0.89 1 97.75 97 THR B O 1
ATOM 2279 N N . ASN B 1 98 ? -8.836 2.459 -0.595 1 98.12 98 ASN B N 1
ATOM 2280 C CA . ASN B 1 98 ? -8.297 3.799 -0.811 1 98.12 98 ASN B CA 1
ATOM 2281 C C . ASN B 1 98 ? -7.445 3.863 -2.074 1 98.12 98 ASN B C 1
ATOM 2283 O O . ASN B 1 98 ? -6.293 4.293 -2.029 1 98.12 98 ASN B O 1
ATOM 2287 N N . PHE B 1 99 ? -8 3.443 -3.199 1 98.44 99 PHE B N 1
ATOM 2288 C CA . PHE B 1 99 ? -7.531 3.578 -4.574 1 98.44 99 PHE B CA 1
ATOM 2289 C C . PHE B 1 99 ? -6.434 2.566 -4.871 1 98.44 99 PHE B C 1
ATOM 2291 O O . PHE B 1 99 ? -6 2.428 -6.016 1 98.44 99 PHE B O 1
ATOM 2298 N N . GLY B 1 100 ? -5.93 1.829 -3.91 1 98.62 100 GLY B N 1
ATOM 2299 C CA . GLY B 1 100 ? -4.879 0.839 -4.09 1 98.62 100 GLY B CA 1
ATOM 2300 C C . GLY B 1 100 ? -5.23 -0.516 -3.504 1 98.62 100 GLY B C 1
ATOM 2301 O O . GLY B 1 100 ? -6.344 -0.716 -3.014 1 98.62 100 GLY B O 1
ATOM 2302 N N . PRO B 1 101 ? -4.293 -1.499 -3.588 1 98.75 101 PRO B N 1
ATOM 2303 C CA . PRO B 1 101 ? -4.516 -2.777 -2.908 1 98.75 101 PRO B CA 1
ATOM 2304 C C . PRO B 1 101 ? -4.477 -2.648 -1.387 1 98.75 101 PRO B C 1
ATOM 2306 O O . PRO B 1 101 ? -3.996 -1.644 -0.859 1 98.75 101 PRO B O 1
ATOM 2309 N N . SER B 1 102 ? -5.051 -3.656 -0.711 1 98.62 102 SER B N 1
ATOM 2310 C CA . SER B 1 102 ? -4.98 -3.664 0.747 1 98.62 102 SER B CA 1
ATOM 2311 C C . SER B 1 102 ? -3.535 -3.738 1.228 1 98.62 102 SER B C 1
ATOM 2313 O O . SER B 1 102 ? -2.67 -4.273 0.531 1 98.62 102 SER B O 1
ATOM 2315 N N . THR B 1 103 ? -3.271 -3.205 2.393 1 98.69 103 THR B N 1
ATOM 2316 C CA . THR B 1 103 ? -1.931 -3.299 2.959 1 98.69 103 THR B CA 1
ATOM 2317 C C . THR B 1 103 ? -1.568 -4.75 3.256 1 98.69 103 THR B C 1
ATOM 2319 O O . THR B 1 103 ? -0.39 -5.117 3.248 1 98.69 103 THR B O 1
ATOM 2322 N N . GLN B 1 104 ? -2.598 -5.617 3.465 1 98.56 104 GLN B N 1
ATOM 2323 C CA . GLN B 1 104 ? -2.377 -7.051 3.635 1 98.56 104 GLN B CA 1
ATOM 2324 C C . GLN B 1 104 ? -1.69 -7.648 2.412 1 98.56 104 GLN B C 1
ATOM 2326 O O . GLN B 1 104 ? -0.684 -8.352 2.539 1 98.56 104 GLN B O 1
ATOM 2331 N N . LEU B 1 105 ? -2.248 -7.348 1.268 1 98.88 105 LEU B N 1
ATOM 2332 C CA . LEU B 1 105 ? -1.69 -7.875 0.028 1 98.88 105 LEU B CA 1
ATOM 2333 C C . LEU B 1 105 ? -0.313 -7.281 -0.246 1 98.88 105 LEU B C 1
ATOM 2335 O O . LEU B 1 105 ? 0.605 -7.996 -0.659 1 98.88 105 LEU B O 1
ATOM 2339 N N . ARG B 1 106 ? -0.136 -5.992 0.005 1 98.81 106 ARG B N 1
ATOM 2340 C CA . ARG B 1 106 ? 1.14 -5.32 -0.219 1 98.81 106 ARG B CA 1
ATOM 2341 C C . ARG B 1 106 ? 2.225 -5.891 0.689 1 98.81 106 ARG B C 1
ATOM 2343 O O . ARG B 1 106 ? 3.381 -6.016 0.28 1 98.81 106 ARG B O 1
ATOM 2350 N N . ALA B 1 107 ? 1.832 -6.191 1.903 1 98.81 107 ALA B N 1
ATOM 2351 C CA . ALA B 1 107 ? 2.803 -6.785 2.818 1 98.81 107 ALA B CA 1
ATOM 2352 C C . ALA B 1 107 ? 3.305 -8.125 2.289 1 98.81 107 ALA B C 1
ATOM 2354 O O . ALA B 1 107 ? 4.465 -8.492 2.502 1 98.81 107 ALA B O 1
ATOM 2355 N N . TRP B 1 108 ? 2.449 -8.914 1.652 1 98.94 108 TRP B N 1
ATOM 2356 C CA . TRP B 1 108 ? 2.84 -10.164 1.014 1 98.94 108 TRP B CA 1
ATOM 2357 C C . TRP B 1 108 ? 3.828 -9.914 -0.12 1 98.94 108 TRP B C 1
ATOM 2359 O O . TRP B 1 108 ? 4.891 -10.539 -0.178 1 98.94 108 TRP B O 1
ATOM 2369 N N . PHE B 1 109 ? 3.543 -8.922 -0.995 1 98.94 109 PHE B N 1
ATOM 2370 C CA . PHE B 1 109 ? 4.434 -8.578 -2.098 1 98.94 109 PHE B CA 1
ATOM 2371 C C . PHE B 1 109 ? 5.785 -8.109 -1.578 1 98.94 109 PHE B C 1
ATOM 2373 O O . PHE B 1 109 ? 6.824 -8.422 -2.166 1 98.94 109 PHE B O 1
ATOM 2380 N N . ASP B 1 110 ? 5.785 -7.359 -0.486 1 98.75 110 ASP B N 1
ATOM 2381 C CA . ASP B 1 110 ? 7.027 -6.836 0.075 1 98.75 110 ASP B CA 1
ATOM 2382 C C . ASP B 1 110 ? 7.945 -7.969 0.526 1 98.75 110 ASP B C 1
ATOM 2384 O O . ASP B 1 110 ? 9.148 -7.77 0.698 1 98.75 110 ASP B O 1
ATOM 2388 N N . ARG B 1 111 ? 7.375 -9.109 0.759 1 98.62 111 ARG B N 1
ATOM 2389 C CA . ARG B 1 111 ? 8.18 -10.234 1.222 1 98.62 111 ARG B CA 1
ATOM 2390 C C . ARG B 1 111 ? 8.594 -11.125 0.055 1 98.62 111 ARG B C 1
ATOM 2392 O O . ARG B 1 111 ? 9.703 -11.672 0.053 1 98.62 111 ARG B O 1
ATOM 2399 N N . VAL B 1 112 ? 7.773 -11.266 -0.984 1 98.69 112 VAL B N 1
ATOM 2400 C CA . VAL B 1 112 ? 8.117 -12.195 -2.061 1 98.69 112 VAL B CA 1
ATOM 2401 C C . VAL B 1 112 ? 8.938 -11.469 -3.121 1 98.69 112 VAL B C 1
ATOM 2403 O O . VAL B 1 112 ? 9.57 -12.109 -3.965 1 98.69 112 VAL B O 1
ATOM 2406 N N . ILE B 1 113 ? 8.875 -10.109 -3.23 1 98.56 113 ILE B N 1
ATOM 2407 C CA . ILE B 1 113 ? 9.797 -9.375 -4.09 1 98.56 113 ILE B CA 1
ATOM 2408 C C . ILE B 1 113 ? 11.156 -9.25 -3.404 1 98.56 113 ILE B C 1
ATOM 2410 O O . ILE B 1 113 ? 11.336 -8.414 -2.514 1 98.56 113 ILE B O 1
ATOM 2414 N N . TRP B 1 114 ? 12.008 -10.047 -3.73 1 98.06 114 TRP B N 1
ATOM 2415 C CA . TRP B 1 114 ? 13.266 -10.297 -3.027 1 98.06 114 TRP B CA 1
ATOM 2416 C C . TRP B 1 114 ? 14.438 -10.32 -4 1 98.06 114 TRP B C 1
ATOM 2418 O O . TRP B 1 114 ? 14.555 -11.234 -4.82 1 98.06 114 TRP B O 1
ATOM 2428 N N . PRO B 1 115 ? 15.359 -9.312 -3.918 1 95.81 115 PRO B N 1
ATOM 2429 C CA . PRO B 1 115 ? 16.516 -9.266 -4.812 1 95.81 115 PRO B CA 1
ATOM 2430 C C . PRO B 1 115 ? 17.328 -10.562 -4.805 1 95.81 115 PRO B C 1
ATOM 2432 O O . PRO B 1 115 ? 17.547 -11.156 -3.744 1 95.81 115 PRO B O 1
ATOM 2435 N N . GLN B 1 116 ? 17.688 -10.961 -5.98 1 94.81 116 GLN B N 1
ATOM 2436 C CA . GLN B 1 116 ? 18.516 -12.141 -6.238 1 94.81 116 GLN B CA 1
ATOM 2437 C C . GLN B 1 116 ? 17.75 -13.422 -5.977 1 94.81 116 GLN B C 1
ATOM 2439 O O . GLN B 1 116 ? 18.281 -14.523 -6.148 1 94.81 116 GLN B O 1
ATOM 2444 N N . VAL B 1 117 ? 16.531 -13.32 -5.5 1 97.5 117 VAL B N 1
ATOM 2445 C CA . VAL B 1 117 ? 15.711 -14.5 -5.246 1 97.5 117 VAL B CA 1
ATOM 2446 C C . VAL B 1 117 ? 14.539 -14.539 -6.227 1 97.5 117 VAL B C 1
ATOM 2448 O O . VAL B 1 117 ? 14.477 -15.414 -7.094 1 97.5 117 VAL B O 1
ATOM 2451 N N . THR B 1 118 ? 13.688 -13.531 -6.227 1 98.62 118 THR B N 1
ATOM 2452 C CA . THR B 1 118 ? 12.555 -13.547 -7.137 1 98.62 118 THR B CA 1
ATOM 2453 C C . THR B 1 118 ? 12.766 -12.578 -8.297 1 98.62 118 THR B C 1
ATOM 2455 O O . THR B 1 118 ? 11.938 -12.5 -9.203 1 98.62 118 THR B O 1
ATOM 2458 N N . PHE B 1 119 ? 13.758 -11.797 -8.258 1 97.62 119 PHE B N 1
ATOM 2459 C CA . PHE B 1 119 ? 14.258 -11.047 -9.398 1 97.62 119 PHE B CA 1
ATOM 2460 C C . PHE B 1 119 ? 15.766 -10.875 -9.32 1 97.62 119 PHE B C 1
ATOM 2462 O O . PHE B 1 119 ? 16.359 -11.031 -8.242 1 97.62 119 PHE B O 1
ATOM 2469 N N . ARG B 1 120 ? 16.438 -10.531 -10.43 1 95.31 120 ARG B N 1
ATOM 2470 C CA . ARG B 1 120 ? 17.891 -10.344 -10.516 1 95.31 120 ARG B CA 1
ATOM 2471 C C . ARG B 1 120 ? 18.234 -9.219 -11.492 1 95.31 120 ARG B C 1
ATOM 2473 O O . ARG B 1 120 ? 17.453 -8.898 -12.383 1 95.31 120 ARG B O 1
ATOM 2480 N N . TYR B 1 121 ? 19.406 -8.641 -11.227 1 87.81 121 TYR B N 1
ATOM 2481 C CA . TYR B 1 121 ? 19.938 -7.637 -12.141 1 87.81 121 TYR B CA 1
ATOM 2482 C C . TYR B 1 121 ? 20.703 -8.297 -13.281 1 87.81 121 TYR B C 1
ATOM 2484 O O . TYR B 1 121 ? 21.578 -9.148 -13.047 1 87.81 121 TYR B O 1
ATOM 2492 N N . GLY B 1 122 ? 20.219 -8.109 -14.484 1 80 122 GLY B N 1
ATOM 2493 C CA . GLY B 1 122 ? 20.891 -8.688 -15.633 1 80 122 GLY B CA 1
ATOM 2494 C C . GLY B 1 122 ? 21.422 -7.645 -16.594 1 80 122 GLY B C 1
ATOM 2495 O O . GLY B 1 122 ? 21.469 -6.457 -16.281 1 80 122 GLY B O 1
ATOM 2496 N N . GLU B 1 123 ? 21.891 -8.109 -17.75 1 81.44 123 GLU B N 1
ATOM 2497 C CA . GLU B 1 123 ? 22.516 -7.266 -18.766 1 81.44 123 GLU B CA 1
ATOM 2498 C C . GLU B 1 123 ? 21.531 -6.207 -19.266 1 81.44 123 GLU B C 1
ATOM 2500 O O . GLU B 1 123 ? 21.938 -5.07 -19.531 1 81.44 123 GLU B O 1
ATOM 2505 N N . SER B 1 124 ? 20.359 -6.594 -19.422 1 81.38 124 SER B N 1
ATOM 2506 C CA . SER B 1 124 ? 19.344 -5.711 -19.984 1 81.38 124 SER B CA 1
ATOM 2507 C C . SER B 1 124 ? 18.5 -5.07 -18.891 1 81.38 124 SER B C 1
ATOM 2509 O O . SER B 1 124 ? 17.438 -4.5 -19.172 1 81.38 124 SER B O 1
ATOM 2511 N N . GLY B 1 125 ? 18.938 -5.168 -17.734 1 85.12 125 GLY B N 1
ATOM 2512 C CA . GLY B 1 125 ? 18.141 -4.609 -16.641 1 85.12 125 GLY B CA 1
ATOM 2513 C C . GLY B 1 125 ? 17.656 -5.656 -15.656 1 85.12 125 GLY B C 1
ATOM 2514 O O . GLY B 1 125 ? 18.359 -6.641 -15.406 1 85.12 125 GLY B O 1
ATOM 2515 N N . VAL B 1 126 ? 16.484 -5.461 -15.094 1 90.12 126 VAL B N 1
ATOM 2516 C CA . VAL B 1 126 ? 15.977 -6.352 -14.055 1 90.12 126 VAL B CA 1
ATOM 2517 C C . VAL B 1 126 ? 15.133 -7.453 -14.695 1 90.12 126 VAL B C 1
ATOM 2519 O O . VAL B 1 126 ? 14.336 -7.188 -15.602 1 90.12 126 VAL B O 1
ATOM 2522 N N . ALA B 1 127 ? 15.352 -8.711 -14.32 1 94.88 127 ALA B N 1
ATOM 2523 C CA . ALA B 1 127 ? 14.594 -9.859 -14.797 1 94.88 127 ALA B CA 1
ATOM 2524 C C . ALA B 1 127 ? 13.977 -10.633 -13.633 1 94.88 127 ALA B C 1
ATOM 2526 O O . ALA B 1 127 ? 14.664 -10.945 -12.656 1 94.88 127 ALA B O 1
ATOM 2527 N N . GLY B 1 128 ? 12.68 -10.93 -13.742 1 97.12 128 GLY B N 1
ATOM 2528 C CA . GLY B 1 128 ? 12.023 -11.781 -12.758 1 97.12 128 GLY B CA 1
ATOM 2529 C C . GLY B 1 128 ? 12.422 -13.242 -12.875 1 97.12 128 GLY B C 1
ATOM 2530 O O . GLY B 1 128 ? 12.844 -13.695 -13.945 1 97.12 128 GLY B O 1
ATOM 2531 N N . THR B 1 129 ? 12.32 -13.977 -11.797 1 97.31 129 THR B N 1
ATOM 2532 C CA . THR B 1 129 ? 12.773 -15.359 -11.797 1 97.31 129 THR B CA 1
ATOM 2533 C C . THR B 1 129 ? 11.594 -16.328 -11.742 1 97.31 129 THR B C 1
ATOM 2535 O O . THR B 1 129 ? 11.773 -17.547 -11.781 1 97.31 129 THR B O 1
ATOM 2538 N N . LEU B 1 130 ? 10.367 -15.828 -11.633 1 98.06 130 LEU B N 1
ATOM 2539 C CA . LEU B 1 130 ? 9.18 -16.672 -11.477 1 98.06 130 LEU B CA 1
ATOM 2540 C C . LEU B 1 130 ? 8.375 -16.703 -12.766 1 98.06 130 LEU B C 1
ATOM 2542 O O . LEU B 1 130 ? 7.16 -16.5 -12.75 1 98.06 130 LEU B O 1
ATOM 2546 N N . GLU B 1 131 ? 9.062 -17.047 -13.82 1 96.44 131 GLU B N 1
ATOM 2547 C CA . GLU B 1 131 ? 8.445 -17.125 -15.141 1 96.44 131 GLU B CA 1
ATOM 2548 C C . GLU B 1 131 ? 7.59 -18.391 -15.281 1 96.44 131 GLU B C 1
ATOM 2550 O O . GLU B 1 131 ? 7.691 -19.312 -14.461 1 96.44 131 GLU B O 1
ATOM 2555 N N . GLY B 1 132 ? 6.719 -18.391 -16.219 1 96.56 132 GLY B N 1
ATOM 2556 C CA . GLY B 1 132 ? 6.008 -19.609 -16.609 1 96.56 132 GLY B CA 1
ATOM 2557 C C . GLY B 1 132 ? 4.758 -19.859 -15.789 1 96.56 132 GLY B C 1
ATOM 2558 O O . GLY B 1 132 ? 4.176 -20.938 -15.852 1 96.56 132 GLY B O 1
ATOM 2559 N N . LYS B 1 133 ? 4.375 -18.922 -15.023 1 97.31 133 LYS B N 1
ATOM 2560 C CA . LYS B 1 133 ? 3.168 -19.078 -14.219 1 97.31 133 LYS B CA 1
ATOM 2561 C C . LYS B 1 133 ? 1.99 -18.344 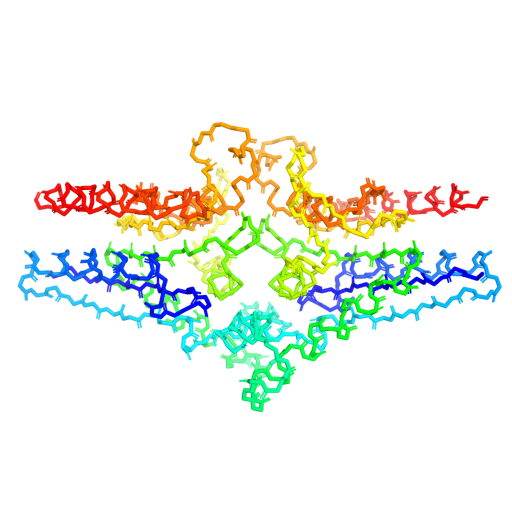-14.836 1 97.31 133 LYS B C 1
ATOM 2563 O O . LYS B 1 133 ? 2.16 -17.25 -15.398 1 97.31 133 LYS B O 1
ATOM 2568 N N . GLN B 1 134 ? 0.832 -18.953 -14.719 1 97.31 134 GLN B N 1
ATOM 2569 C CA . GLN B 1 134 ? -0.405 -18.266 -15.086 1 97.31 134 GLN B CA 1
ATOM 2570 C C . GLN B 1 134 ? -1.02 -17.562 -13.883 1 97.31 134 GLN B C 1
ATOM 2572 O O . GLN B 1 134 ? -1.185 -18.156 -12.812 1 97.31 134 GLN B O 1
ATOM 2577 N N . VAL B 1 135 ? -1.308 -16.266 -14.078 1 98.56 135 VAL B N 1
ATOM 2578 C CA . VAL B 1 135 ? -1.86 -15.492 -12.984 1 98.56 135 VAL B CA 1
ATOM 2579 C C . VAL B 1 135 ? -3.279 -15.047 -13.328 1 98.56 135 VAL B C 1
ATOM 2581 O O . VAL B 1 135 ? -3.533 -14.555 -14.43 1 98.56 135 VAL B O 1
ATOM 2584 N N . TYR B 1 136 ? -4.203 -15.266 -12.422 1 98.69 136 TYR B N 1
ATOM 2585 C CA . TYR B 1 136 ? -5.535 -14.672 -12.461 1 98.69 136 TYR B CA 1
ATOM 2586 C C . TYR B 1 136 ? -5.707 -13.641 -11.359 1 98.69 136 TYR B C 1
ATOM 2588 O O . TYR B 1 136 ? -5.562 -13.953 -10.172 1 98.69 136 TYR B O 1
ATOM 2596 N N . LEU B 1 137 ? -5.965 -12.438 -11.734 1 98.81 137 LEU B N 1
ATOM 2597 C CA . LEU B 1 137 ? -6.137 -11.312 -10.82 1 98.81 137 LEU B CA 1
ATOM 2598 C C . LEU B 1 137 ? -7.594 -10.867 -10.781 1 98.81 137 LEU B C 1
ATOM 2600 O O . LEU B 1 137 ? -8.117 -10.359 -11.773 1 98.81 137 LEU B O 1
ATOM 2604 N N . VAL B 1 138 ? -8.242 -11.094 -9.664 1 98.75 138 VAL B N 1
ATOM 2605 C CA . VAL B 1 138 ? -9.617 -10.641 -9.461 1 98.75 138 VAL B CA 1
ATOM 2606 C C . VAL B 1 138 ? -9.625 -9.352 -8.641 1 98.75 138 VAL B C 1
ATOM 2608 O O . VAL B 1 138 ? -9.312 -9.375 -7.445 1 98.75 138 VAL B O 1
ATOM 2611 N N . THR B 1 139 ? -10.008 -8.266 -9.266 1 98.75 139 THR B N 1
ATOM 2612 C CA . THR B 1 139 ? -10.023 -6.984 -8.57 1 98.75 139 THR B CA 1
ATOM 2613 C C . THR B 1 139 ? -11.453 -6.496 -8.359 1 98.75 139 THR B C 1
ATOM 2615 O O . THR B 1 139 ? -12.312 -6.68 -9.219 1 98.75 139 THR B O 1
ATOM 2618 N N . ALA B 1 140 ? -11.703 -5.945 -7.188 1 98.62 140 ALA B N 1
ATOM 2619 C CA . ALA B 1 140 ? -13 -5.352 -6.871 1 98.62 140 ALA B CA 1
ATOM 2620 C C . ALA B 1 140 ? -12.844 -3.9 -6.43 1 98.62 140 ALA B C 1
ATOM 2622 O O . ALA B 1 140 ? -11.906 -3.564 -5.695 1 98.62 140 ALA B O 1
ATOM 2623 N N . SER B 1 141 ? -13.719 -3.033 -6.879 1 98.19 141 SER B N 1
ATOM 2624 C CA . SER B 1 141 ? -13.664 -1.62 -6.52 1 98.19 141 SER B CA 1
ATOM 2625 C C . SER B 1 141 ? -15.062 -1.015 -6.457 1 98.19 141 SER B C 1
ATOM 2627 O O . SER B 1 141 ? -15.961 -1.443 -7.184 1 98.19 141 SER B O 1
ATOM 2629 N N . GLY B 1 142 ? -15.211 -0.03 -5.566 1 96.5 142 GLY B N 1
ATOM 2630 C CA . GLY B 1 142 ? -16.453 0.715 -5.523 1 96.5 142 GLY B CA 1
ATOM 2631 C C . GLY B 1 142 ? -16.703 1.555 -6.766 1 96.5 142 GLY B C 1
ATOM 2632 O O . GLY B 1 142 ? -17.812 1.586 -7.293 1 96.5 142 GLY B O 1
ATOM 2633 N N . GLY B 1 143 ? -15.648 2.27 -7.234 1 96.06 143 GLY B N 1
ATOM 2634 C CA . GLY B 1 143 ? -15.727 3.062 -8.453 1 96.06 143 GLY B CA 1
ATOM 2635 C C . GLY B 1 143 ? -15.406 2.27 -9.703 1 96.06 143 GLY B C 1
ATOM 2636 O O . GLY B 1 143 ? -15.117 1.073 -9.625 1 96.06 143 GLY B O 1
ATOM 2637 N N . ILE B 1 144 ? -15.633 2.941 -10.82 1 97.38 144 ILE B N 1
ATOM 2638 C CA . ILE B 1 144 ? -15.219 2.393 -12.109 1 97.38 144 ILE B CA 1
ATOM 2639 C C . ILE B 1 144 ? -13.836 2.928 -12.477 1 97.38 144 ILE B C 1
ATOM 2641 O O . ILE B 1 144 ? -13.656 4.137 -12.656 1 97.38 144 ILE B O 1
ATOM 2645 N N . PHE B 1 145 ? -12.914 2.018 -12.609 1 97.75 145 PHE B N 1
ATOM 2646 C CA . PHE B 1 145 ? -11.531 2.445 -12.797 1 97.75 145 PHE B CA 1
ATOM 2647 C C . PHE B 1 145 ? -10.992 1.944 -14.133 1 97.75 145 PHE B C 1
ATOM 2649 O O . PHE B 1 145 ? -9.891 2.328 -14.547 1 97.75 145 PHE B O 1
ATOM 2656 N N . SER B 1 146 ? -11.711 1.041 -14.766 1 97.25 146 SER B N 1
ATOM 2657 C CA . SER B 1 146 ? -11.273 0.517 -16.062 1 97.25 146 SER B CA 1
ATOM 2658 C C . SER B 1 146 ? -11.398 1.569 -17.156 1 97.25 146 SER B C 1
ATOM 2660 O O . SER B 1 146 ? -10.773 1.453 -18.203 1 97.25 146 SER B O 1
ATOM 2662 N N . GLU B 1 147 ? -12.203 2.594 -16.922 1 97.06 147 GLU B N 1
ATOM 2663 C CA . GLU B 1 147 ? -12.453 3.682 -17.859 1 97.06 147 GLU B CA 1
ATOM 2664 C C . GLU B 1 147 ? -13.023 4.906 -17.156 1 97.06 147 GLU B C 1
ATOM 2666 O O . GLU B 1 147 ? -13.312 4.855 -15.953 1 97.06 147 GLU B O 1
ATOM 2671 N N . GLY B 1 148 ? -13.039 6.023 -17.906 1 96.06 148 GLY B N 1
ATOM 2672 C CA . GLY B 1 148 ? -13.672 7.215 -17.359 1 96.06 148 GLY B CA 1
ATOM 2673 C C . GLY B 1 148 ? -12.734 8.047 -16.5 1 96.06 148 GLY B C 1
ATOM 2674 O O . GLY B 1 148 ? -11.516 7.867 -16.547 1 96.06 148 GLY B O 1
ATOM 2675 N N . PRO B 1 149 ? -13.312 8.992 -15.773 1 93.56 149 PRO B N 1
ATOM 2676 C CA . PRO B 1 149 ? -12.531 10.016 -15.086 1 93.56 149 PRO B CA 1
ATOM 2677 C C . PRO B 1 149 ? -11.68 9.453 -13.945 1 93.56 149 PRO B C 1
ATOM 2679 O O . PRO B 1 149 ? -10.695 10.07 -13.539 1 93.56 149 PRO B O 1
ATOM 2682 N N . TYR B 1 150 ? -11.992 8.227 -13.469 1 94.25 150 TYR B N 1
ATOM 2683 C CA . TYR B 1 150 ? -11.266 7.691 -12.328 1 94.25 150 TYR B CA 1
ATOM 2684 C C . TYR B 1 150 ? -10.156 6.75 -12.781 1 94.25 150 TYR B C 1
ATOM 2686 O O . TYR B 1 150 ? -9.328 6.324 -11.969 1 94.25 150 TYR B O 1
ATOM 2694 N N . ALA B 1 151 ? -10.031 6.469 -14.086 1 96.75 151 ALA B N 1
ATOM 2695 C CA . ALA B 1 151 ? -9.07 5.527 -14.648 1 96.75 151 ALA B CA 1
ATOM 2696 C C . ALA B 1 151 ? -7.641 5.918 -14.266 1 96.75 151 ALA B C 1
ATOM 2698 O O . ALA B 1 151 ? -6.828 5.062 -13.914 1 96.75 151 ALA B O 1
ATOM 2699 N N . PRO B 1 152 ? -7.312 7.238 -14.195 1 95.31 152 PRO B N 1
ATOM 2700 C CA . PRO B 1 152 ? -5.938 7.605 -13.859 1 95.31 152 PRO B CA 1
ATOM 2701 C C . PRO B 1 152 ? -5.598 7.348 -12.391 1 95.31 152 PRO B C 1
ATOM 2703 O O . PRO B 1 152 ? -4.426 7.41 -12.008 1 95.31 152 PRO B O 1
ATOM 2706 N N . PHE B 1 153 ? -6.586 7.031 -11.609 1 96.25 153 PHE B N 1
ATOM 2707 C CA . PHE B 1 153 ? -6.379 6.875 -10.172 1 96.25 153 PHE B CA 1
ATOM 2708 C C . PHE B 1 153 ? -6.473 5.41 -9.773 1 96.25 153 PHE B C 1
ATOM 2710 O O . PHE B 1 153 ? -6.762 5.098 -8.609 1 96.25 153 PHE B O 1
ATOM 2717 N N . ASP B 1 154 ? -6.344 4.527 -10.812 1 97.62 154 ASP B N 1
ATOM 2718 C CA . ASP B 1 154 ? -6.262 3.098 -10.531 1 97.62 154 ASP B CA 1
ATOM 2719 C C . ASP B 1 154 ? -4.879 2.725 -10 1 97.62 154 ASP B C 1
ATOM 2721 O O . ASP B 1 154 ? -4.066 2.146 -10.727 1 97.62 154 ASP B O 1
ATOM 2725 N N . TYR B 1 155 ? -4.668 2.914 -8.727 1 98.31 155 TYR B N 1
ATOM 2726 C CA . TYR B 1 155 ? -3.418 2.531 -8.086 1 98.31 155 TYR B CA 1
ATOM 2727 C C . TYR B 1 155 ? -3.479 1.092 -7.586 1 98.31 155 TYR B C 1
ATOM 2729 O O . TYR B 1 155 ? -2.719 0.704 -6.695 1 98.31 155 TYR B O 1
ATOM 2737 N N . GLN B 1 156 ? -4.461 0.306 -8.062 1 98.56 156 GLN B N 1
ATOM 2738 C CA . GLN B 1 156 ? -4.609 -1.096 -7.684 1 98.56 156 GLN B CA 1
ATOM 2739 C C . GLN B 1 156 ? -4.164 -2.02 -8.812 1 98.56 156 GLN B C 1
ATOM 2741 O O . GLN B 1 156 ? -3.064 -2.574 -8.773 1 98.56 156 GLN B O 1
ATOM 2746 N N . SER B 1 157 ? -4.918 -2.066 -9.938 1 98.12 157 SER B N 1
ATOM 2747 C CA . SER B 1 157 ? -4.707 -3.055 -10.984 1 98.12 157 SER B CA 1
ATOM 2748 C C . SER B 1 157 ? -3.363 -2.846 -11.68 1 98.12 157 SER B C 1
ATOM 2750 O O . SER B 1 157 ? -2.57 -3.781 -11.805 1 98.12 157 SER B O 1
ATOM 2752 N N . GLY B 1 158 ? -3.113 -1.601 -12.117 1 96.31 158 GLY B N 1
ATOM 2753 C CA . GLY B 1 158 ? -1.85 -1.328 -12.781 1 96.31 158 GLY B CA 1
ATOM 2754 C C . GLY B 1 158 ? -0.643 -1.607 -11.906 1 96.31 158 GLY B C 1
ATOM 2755 O O . GLY B 1 158 ? 0.35 -2.174 -12.375 1 96.31 158 GLY B O 1
ATOM 2756 N N . TYR B 1 159 ? -0.761 -1.243 -10.688 1 98.56 159 TYR B N 1
ATOM 2757 C CA . TYR B 1 159 ? 0.305 -1.468 -9.719 1 98.56 159 TYR B CA 1
ATOM 2758 C C . TYR B 1 159 ? 0.554 -2.957 -9.516 1 98.56 159 TYR B C 1
ATOM 2760 O O . TYR B 1 159 ? 1.693 -3.422 -9.609 1 98.56 159 TYR B O 1
ATOM 2768 N N . LEU B 1 160 ? -0.496 -3.732 -9.312 1 98.88 160 LEU B N 1
ATOM 2769 C CA . LEU B 1 160 ? -0.381 -5.168 -9.07 1 98.88 160 LEU B CA 1
ATOM 2770 C C . LEU B 1 160 ? 0.2 -5.883 -10.289 1 98.88 160 LEU B C 1
ATOM 2772 O O . LEU B 1 160 ? 1.044 -6.77 -10.141 1 98.88 160 LEU B O 1
ATOM 2776 N N . LYS B 1 161 ? -0.241 -5.484 -11.469 1 98.69 161 LYS B N 1
ATOM 2777 C CA . LYS B 1 161 ? 0.298 -6.082 -12.688 1 98.69 161 LYS B CA 1
ATOM 2778 C C . LYS B 1 161 ? 1.788 -5.785 -12.836 1 98.69 161 LYS B C 1
ATOM 2780 O O . LYS B 1 161 ? 2.559 -6.648 -13.258 1 98.69 161 LYS B O 1
ATOM 2785 N N . HIS B 1 162 ? 2.166 -4.586 -12.461 1 98.31 162 HIS B N 1
ATOM 2786 C CA . HIS B 1 162 ? 3.58 -4.234 -12.508 1 98.31 162 HIS B CA 1
ATOM 2787 C C . HIS B 1 162 ? 4.395 -5.078 -11.539 1 98.31 162 HIS B C 1
ATOM 2789 O O . HIS B 1 162 ? 5.449 -5.605 -11.898 1 98.31 162 HIS B O 1
ATOM 2795 N N . LEU B 1 163 ? 3.93 -5.219 -10.297 1 98.81 163 LEU B N 1
ATOM 2796 C CA . LEU B 1 163 ? 4.637 -6 -9.289 1 98.81 163 LEU B CA 1
ATOM 2797 C C . LEU B 1 163 ? 4.785 -7.453 -9.727 1 98.81 163 LEU B C 1
ATOM 2799 O O . LEU B 1 163 ? 5.855 -8.047 -9.578 1 98.81 163 LEU B O 1
ATOM 2803 N N . LEU B 1 164 ? 3.676 -8 -10.266 1 98.88 164 LEU B N 1
ATOM 2804 C CA . LEU B 1 164 ? 3.695 -9.375 -10.758 1 98.88 164 LEU B CA 1
ATOM 2805 C C . LEU B 1 164 ? 4.68 -9.531 -11.906 1 98.88 164 LEU B C 1
ATOM 2807 O O . LEU B 1 164 ? 5.504 -10.445 -11.906 1 98.88 164 LEU B O 1
ATOM 2811 N N . GLY B 1 165 ? 4.625 -8.625 -12.859 1 98.06 165 GLY B N 1
ATOM 2812 C CA . GLY B 1 165 ? 5.547 -8.648 -13.984 1 98.06 165 GLY B CA 1
ATOM 2813 C C . GLY B 1 165 ? 6.996 -8.477 -13.578 1 98.06 165 GLY B C 1
ATOM 2814 O O . GLY B 1 165 ? 7.891 -9.078 -14.172 1 98.06 165 GLY B O 1
ATOM 2815 N N . PHE B 1 166 ? 7.211 -7.738 -12.578 1 97.88 166 PHE B N 1
ATOM 2816 C CA . PHE B 1 166 ? 8.547 -7.441 -12.078 1 97.88 166 PHE B CA 1
ATOM 2817 C C . PHE B 1 166 ? 9.25 -8.711 -11.617 1 97.88 166 PHE B C 1
ATOM 2819 O O . PHE B 1 166 ? 10.453 -8.867 -11.805 1 97.88 166 PHE B O 1
ATOM 2826 N N . ILE B 1 167 ? 8.477 -9.664 -11.078 1 98.56 167 ILE B N 1
ATOM 2827 C CA . ILE B 1 167 ? 9.109 -10.883 -10.562 1 98.56 167 ILE B CA 1
ATOM 2828 C C . ILE B 1 167 ? 8.898 -12.023 -11.555 1 98.56 167 ILE B C 1
ATOM 2830 O O . ILE B 1 167 ? 9.102 -13.195 -11.211 1 98.56 167 ILE B O 1
ATOM 2834 N N . GLY B 1 168 ? 8.438 -11.68 -12.789 1 97.94 168 GLY B N 1
ATOM 2835 C CA . GLY B 1 168 ? 8.508 -12.648 -13.875 1 97.94 168 GLY B CA 1
ATOM 2836 C C . GLY B 1 168 ? 7.16 -13.242 -14.227 1 97.94 168 GLY B C 1
ATOM 2837 O O . GLY B 1 168 ? 7.051 -14.031 -15.164 1 97.94 168 GLY B O 1
ATOM 2838 N N . MET B 1 169 ? 6.141 -12.875 -13.5 1 98.5 169 MET B N 1
ATOM 2839 C CA . MET B 1 169 ? 4.805 -13.391 -13.781 1 98.5 169 MET B CA 1
ATOM 2840 C C . MET B 1 169 ? 4.051 -12.469 -14.734 1 98.5 169 MET B C 1
ATOM 2842 O O . MET B 1 169 ? 3.355 -11.555 -14.289 1 98.5 169 MET B O 1
ATOM 2846 N N . THR B 1 170 ? 4.141 -12.781 -16.031 1 97.94 170 THR B N 1
ATOM 2847 C CA . THR B 1 170 ? 3.701 -11.82 -17.031 1 97.94 170 THR B CA 1
ATOM 2848 C C . THR B 1 170 ? 2.406 -12.289 -17.703 1 97.94 170 THR B C 1
ATOM 2850 O O . THR B 1 170 ? 1.744 -11.508 -18.391 1 97.94 170 THR B O 1
ATOM 2853 N N . ASP B 1 171 ? 2.043 -13.562 -17.547 1 98.25 171 ASP B N 1
ATOM 2854 C CA . ASP B 1 171 ? 0.782 -14.07 -18.094 1 98.25 171 ASP B CA 1
ATOM 2855 C C . ASP B 1 171 ? -0.371 -13.805 -17.125 1 98.25 171 ASP B C 1
ATOM 2857 O O . ASP B 1 171 ? -0.736 -14.68 -16.328 1 98.25 171 ASP B O 1
ATOM 2861 N N . ILE B 1 172 ? -0.914 -12.625 -17.203 1 98.56 172 ILE B N 1
ATOM 2862 C CA . ILE B 1 172 ? -1.904 -12.164 -16.25 1 98.56 172 ILE B CA 1
ATOM 2863 C C . ILE B 1 172 ? -3.248 -11.961 -16.938 1 98.56 172 ILE B C 1
ATOM 2865 O O . ILE B 1 172 ? -3.328 -11.281 -17.969 1 98.56 172 ILE B O 1
ATOM 2869 N N . ARG B 1 173 ? -4.254 -12.555 -16.422 1 98.25 173 ARG B N 1
ATOM 2870 C CA . ARG B 1 173 ? -5.641 -12.297 -16.797 1 98.25 173 ARG B CA 1
ATOM 2871 C C . ARG B 1 173 ? -6.41 -11.664 -15.641 1 98.25 173 ARG B C 1
ATOM 2873 O O . ARG B 1 173 ? -6.441 -12.211 -14.531 1 98.25 173 ARG B O 1
ATOM 2880 N N . GLU B 1 174 ? -7.016 -10.578 -15.922 1 98.25 174 GLU B N 1
ATOM 2881 C CA . GLU B 1 174 ? -7.723 -9.852 -14.875 1 98.25 174 GLU B CA 1
ATOM 2882 C C . GLU B 1 174 ? -9.234 -9.953 -15.055 1 98.25 174 GLU B C 1
ATOM 2884 O O . GLU B 1 174 ? -9.734 -9.852 -16.172 1 98.25 174 GLU B O 1
ATOM 2889 N N . VAL B 1 175 ? -9.922 -10.18 -13.992 1 98.19 175 VAL B N 1
ATOM 2890 C CA . VAL B 1 175 ? -11.367 -10.016 -13.875 1 98.19 175 VAL B CA 1
ATOM 2891 C C . VAL B 1 175 ? -11.68 -8.852 -12.938 1 98.19 175 VAL B C 1
ATOM 2893 O O . VAL B 1 175 ? -11.305 -8.867 -11.766 1 98.19 175 VAL B O 1
ATOM 2896 N N . ARG B 1 176 ? -12.391 -7.863 -13.453 1 98.12 176 ARG B N 1
ATOM 2897 C CA . ARG B 1 176 ? -12.711 -6.672 -12.672 1 98.12 176 ARG B CA 1
ATOM 2898 C C . ARG B 1 176 ? -14.164 -6.688 -12.211 1 98.12 176 ARG B C 1
ATOM 2900 O O . ARG B 1 176 ? -15.07 -6.852 -13.031 1 98.12 176 ARG B O 1
ATOM 2907 N N . VAL B 1 177 ? -14.375 -6.59 -10.93 1 98.38 177 VAL B N 1
ATOM 2908 C CA . VAL B 1 177 ? -15.68 -6.332 -10.336 1 98.38 177 VAL B CA 1
ATOM 2909 C C . VAL B 1 177 ? -15.766 -4.879 -9.875 1 98.38 177 VAL B C 1
ATOM 2911 O O . VAL B 1 177 ? -15.352 -4.551 -8.766 1 98.38 177 VAL B O 1
ATOM 2914 N N . GLU B 1 178 ? -16.297 -3.979 -10.734 1 98 178 GLU B N 1
ATOM 2915 C CA . GLU B 1 178 ? -16.188 -2.551 -10.445 1 98 178 GLU B CA 1
ATOM 2916 C C . GLU B 1 178 ? -17.562 -1.892 -10.391 1 98 178 GLU B C 1
ATOM 2918 O O . GLU B 1 178 ? -18.547 -2.439 -10.898 1 98 178 GLU B O 1
ATOM 2923 N N . GLY B 1 179 ? -17.688 -0.784 -9.797 1 97.12 179 GLY B N 1
ATOM 2924 C CA . GLY B 1 179 ? -18.891 0.026 -9.742 1 97.12 179 GLY B CA 1
ATOM 2925 C C . GLY B 1 179 ? -19.844 -0.406 -8.656 1 97.12 179 GLY B C 1
ATOM 2926 O O . GLY B 1 179 ? -21.062 -0.191 -8.758 1 97.12 179 GLY B O 1
ATOM 2927 N N . THR B 1 180 ? -19.281 -0.976 -7.594 1 95.88 180 THR B N 1
ATOM 2928 C CA . THR B 1 180 ? -20.172 -1.615 -6.621 1 95.88 180 THR B CA 1
ATOM 2929 C C . THR B 1 180 ? -20.797 -0.579 -5.695 1 95.88 180 THR B C 1
ATOM 2931 O O . THR B 1 180 ? -21.75 -0.877 -4.98 1 95.88 180 THR B O 1
ATOM 2934 N N . VAL B 1 181 ? -20.344 0.715 -5.699 1 92.88 181 VAL B N 1
ATOM 2935 C CA . VAL B 1 181 ? -20.906 1.743 -4.832 1 92.88 181 VAL B CA 1
ATOM 2936 C C . VAL B 1 181 ? -22.047 2.457 -5.555 1 92.88 181 VAL B C 1
ATOM 2938 O O . VAL B 1 181 ? -22.75 3.285 -4.961 1 92.88 181 VAL B O 1
ATOM 2941 N N . LEU B 1 182 ? -22.312 2.096 -6.828 1 93.81 182 LEU B N 1
ATOM 2942 C CA . LEU B 1 182 ? -23.25 2.846 -7.66 1 93.81 182 LEU B CA 1
ATOM 2943 C C . LEU B 1 182 ? -24.672 2.336 -7.473 1 93.81 182 LEU B C 1
ATOM 2945 O O . LEU B 1 182 ? -25.594 2.77 -8.172 1 93.81 182 LEU B O 1
ATOM 2949 N N . GLY B 1 183 ? -24.891 1.395 -6.633 1 94.81 183 GLY B N 1
ATOM 2950 C CA . GLY B 1 183 ? -26.234 0.927 -6.312 1 94.81 183 GLY B CA 1
ATOM 2951 C C . GLY B 1 183 ? -26.406 -0.562 -6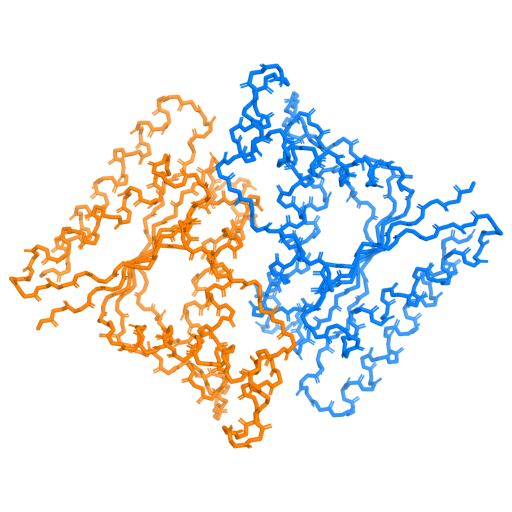.547 1 94.81 183 GLY B C 1
ATOM 2952 O O . GLY B 1 183 ? -25.562 -1.206 -7.172 1 94.81 183 GLY B O 1
ATOM 2953 N N . ALA B 1 184 ? -27.531 -1.063 -6.098 1 95.81 184 ALA B N 1
ATOM 2954 C CA . ALA B 1 184 ? -27.812 -2.498 -6.086 1 95.81 184 ALA B CA 1
ATOM 2955 C C . ALA B 1 184 ? -27.812 -3.062 -7.504 1 95.81 184 ALA B C 1
ATOM 2957 O O . ALA B 1 184 ? -27.312 -4.164 -7.742 1 95.81 184 ALA B O 1
ATOM 2958 N N . GLU B 1 185 ? -28.375 -2.354 -8.398 1 97.19 185 GLU B N 1
ATOM 2959 C CA . GLU B 1 185 ? -28.438 -2.816 -9.781 1 97.19 185 GLU B CA 1
ATOM 2960 C C . GLU B 1 185 ? -27.031 -2.916 -10.383 1 97.19 185 GLU B C 1
ATOM 2962 O O . GLU B 1 185 ? -26.719 -3.873 -11.094 1 97.19 185 GLU B O 1
ATOM 2967 N N . ALA B 1 186 ? -26.188 -1.915 -10.078 1 96.38 186 ALA B N 1
ATOM 2968 C CA . ALA B 1 186 ? -24.812 -1.914 -10.562 1 96.38 186 ALA B CA 1
ATOM 2969 C C . ALA B 1 186 ? -24.031 -3.092 -9.984 1 96.38 186 ALA B C 1
ATOM 2971 O O . ALA B 1 186 ? -23.219 -3.717 -10.688 1 96.38 186 ALA B O 1
ATOM 2972 N N . VAL B 1 187 ? -24.281 -3.375 -8.742 1 96.94 187 VAL B N 1
ATOM 2973 C CA . VAL B 1 187 ? -23.625 -4.5 -8.086 1 96.94 187 VAL B CA 1
ATOM 2974 C C . VAL B 1 187 ? -24.016 -5.805 -8.773 1 96.94 187 VAL B C 1
ATOM 2976 O O . VAL B 1 187 ? -23.156 -6.629 -9.102 1 96.94 187 VAL B O 1
ATOM 2979 N N . GLN B 1 188 ? -25.25 -5.977 -9.008 1 97.62 188 GLN B N 1
ATOM 2980 C CA . GLN B 1 188 ? -25.75 -7.188 -9.656 1 97.62 188 GLN B CA 1
ATOM 2981 C C . GLN B 1 188 ? -25.156 -7.332 -11.062 1 97.62 188 GLN B C 1
ATOM 2983 O O . GLN B 1 188 ? -24.781 -8.43 -11.469 1 97.62 188 GLN B O 1
ATOM 2988 N N . ALA B 1 189 ? -25.141 -6.234 -11.75 1 97.69 189 ALA B N 1
ATOM 2989 C CA . ALA B 1 189 ? -24.562 -6.254 -13.094 1 97.69 189 ALA B CA 1
ATOM 2990 C C . ALA B 1 189 ? -23.094 -6.633 -13.047 1 97.69 189 ALA B C 1
ATOM 2992 O O . ALA B 1 189 ? -22.609 -7.41 -13.883 1 97.69 189 ALA B O 1
ATOM 2993 N N . ALA B 1 190 ? -22.359 -6.039 -12.094 1 97.44 190 ALA B N 1
ATOM 2994 C CA . ALA B 1 190 ? -20.938 -6.328 -11.922 1 97.44 190 ALA B CA 1
ATOM 2995 C C . ALA B 1 190 ? -20.719 -7.801 -11.594 1 97.44 190 ALA B C 1
ATOM 2997 O O . ALA B 1 190 ? -19.797 -8.43 -12.125 1 97.44 190 ALA B O 1
ATOM 2998 N N . ILE B 1 191 ? -21.531 -8.336 -10.766 1 97.75 191 ILE B N 1
ATOM 2999 C CA . ILE B 1 191 ? -21.438 -9.734 -10.352 1 97.75 191 ILE B CA 1
ATOM 3000 C C . ILE B 1 191 ? -21.703 -10.641 -11.547 1 97.75 191 ILE B C 1
ATOM 3002 O O . ILE B 1 191 ? -20.969 -11.602 -11.781 1 97.75 191 ILE B O 1
ATOM 3006 N N . ALA B 1 192 ? -22.75 -10.336 -12.266 1 97.88 192 ALA B N 1
ATOM 3007 C CA . ALA B 1 192 ? -23.094 -11.133 -13.438 1 97.88 192 ALA B CA 1
ATOM 3008 C C . ALA B 1 192 ? -21.969 -11.125 -14.461 1 97.88 192 ALA B C 1
ATOM 3010 O O . ALA B 1 192 ? -21.594 -12.18 -14.992 1 97.88 192 ALA B O 1
ATOM 3011 N N . LYS B 1 193 ? -21.484 -9.953 -14.719 1 97.5 193 LYS B N 1
ATOM 3012 C CA . LYS B 1 193 ? -20.391 -9.812 -15.68 1 97.5 193 LYS B CA 1
ATOM 3013 C C . LYS B 1 193 ? -19.172 -10.609 -15.242 1 97.5 193 LYS B C 1
ATOM 3015 O O . LYS B 1 193 ? -18.562 -11.32 -16.047 1 97.5 193 LYS B O 1
ATOM 3020 N N . ALA B 1 194 ? -18.781 -10.477 -13.984 1 96.81 194 ALA B N 1
ATOM 3021 C CA . ALA B 1 194 ? -17.625 -11.203 -13.445 1 96.81 194 ALA B CA 1
ATOM 3022 C C . ALA B 1 194 ? -17.844 -12.711 -13.539 1 96.81 194 ALA B C 1
ATOM 3024 O O . ALA B 1 194 ? -16.906 -13.453 -13.844 1 96.81 194 ALA B O 1
ATOM 3025 N N . GLY B 1 195 ? -19.047 -13.141 -13.219 1 96.94 195 GLY B N 1
ATOM 3026 C CA . GLY B 1 195 ? -19.359 -14.555 -13.344 1 96.94 195 GLY B CA 1
ATOM 3027 C C . GLY B 1 195 ? -19.156 -15.094 -14.742 1 96.94 195 GLY B C 1
ATOM 3028 O O . GLY B 1 195 ? -18.578 -16.172 -14.922 1 96.94 195 GLY B O 1
ATOM 3029 N N . GLN B 1 196 ? -19.594 -14.344 -15.719 1 97.12 196 GLN B N 1
ATOM 3030 C CA . GLN B 1 196 ? -19.422 -14.742 -17.109 1 97.12 196 GLN B CA 1
ATOM 3031 C C . GLN B 1 196 ? -17.953 -14.781 -17.5 1 97.12 196 GLN B C 1
ATOM 3033 O O . GLN B 1 196 ? -17.516 -15.711 -18.188 1 97.12 196 GLN B O 1
ATOM 3038 N N . GLU B 1 197 ? -17.25 -13.781 -17.109 1 96.75 197 GLU B N 1
ATOM 3039 C CA . GLU B 1 197 ? -15.82 -13.719 -17.422 1 96.75 197 GLU B CA 1
ATOM 3040 C C . GLU B 1 197 ? -15.07 -14.883 -16.781 1 96.75 197 GLU B C 1
ATOM 3042 O O . GLU B 1 197 ? -14.172 -15.453 -17.406 1 96.75 197 GLU B O 1
ATOM 3047 N N . LEU B 1 198 ? -15.398 -15.188 -15.562 1 96.25 198 LEU B N 1
ATOM 3048 C CA . LEU B 1 198 ? -14.766 -16.297 -14.875 1 96.25 198 LEU B CA 1
ATOM 3049 C C . LEU B 1 198 ? -15 -17.609 -15.625 1 96.25 198 LEU B C 1
ATOM 3051 O O . LEU B 1 198 ? -14.078 -18.406 -15.805 1 96.25 198 LEU B O 1
ATOM 3055 N N . GLN B 1 199 ? -16.203 -17.797 -16.031 1 94.31 199 GLN B N 1
ATOM 3056 C CA . GLN B 1 199 ? -16.531 -19 -16.781 1 94.31 199 GLN B CA 1
ATOM 3057 C C . GLN B 1 199 ? -15.719 -19.094 -18.062 1 94.31 199 GLN B C 1
ATOM 3059 O O . GLN B 1 199 ? -15.219 -20.172 -18.406 1 94.31 199 GLN B O 1
ATOM 3064 N N . ALA B 1 200 ? -15.633 -18 -18.719 1 95.62 200 ALA B N 1
ATOM 3065 C CA . ALA B 1 200 ? -14.852 -17.969 -19.969 1 95.62 200 ALA B CA 1
ATOM 3066 C C . ALA B 1 200 ? -13.391 -18.312 -19.703 1 95.62 200 ALA B C 1
ATOM 3068 O O . ALA B 1 200 ? -12.766 -19.031 -20.484 1 95.62 200 ALA B O 1
ATOM 3069 N N . LEU B 1 201 ? -12.844 -17.781 -18.641 1 95 201 LEU B N 1
ATOM 3070 C CA . LEU B 1 201 ? -11.453 -18.031 -18.281 1 95 201 LEU B CA 1
ATOM 3071 C C . LEU B 1 201 ? -11.227 -19.5 -17.969 1 95 201 LEU B C 1
ATOM 3073 O O . LEU B 1 201 ? -10.227 -20.094 -18.375 1 95 201 LEU B O 1
ATOM 3077 N N . VAL B 1 202 ? -12.094 -20.078 -17.266 1 93.38 202 VAL B N 1
ATOM 3078 C CA . VAL B 1 202 ? -11.984 -21.484 -16.891 1 93.38 202 VAL B CA 1
ATOM 3079 C C . VAL B 1 202 ? -12.031 -22.359 -18.125 1 93.38 202 VAL B C 1
ATOM 3081 O O . VAL B 1 202 ? -11.258 -23.312 -18.25 1 93.38 202 VAL B O 1
ATOM 3084 N N . GLU B 1 203 ? -12.906 -22 -19.031 1 91.19 203 GLU B N 1
ATOM 3085 C CA . GLU B 1 203 ? -13.047 -22.766 -20.266 1 91.19 203 GLU B CA 1
ATOM 3086 C C . GLU B 1 203 ? -11.789 -22.688 -21.125 1 91.19 203 GLU B C 1
ATOM 3088 O O . GLU B 1 203 ? -11.414 -23.656 -21.781 1 91.19 203 GLU B O 1
ATOM 3093 N N . GLN B 1 204 ? -11.195 -21.562 -21.094 1 88.56 204 GLN B N 1
ATOM 3094 C CA . GLN B 1 204 ? -9.984 -21.344 -21.875 1 88.56 204 GLN B CA 1
ATOM 3095 C C . GLN B 1 204 ? -8.781 -22.047 -21.266 1 88.56 204 GLN B C 1
ATOM 3097 O O . GLN B 1 204 ? -7.816 -22.359 -21.953 1 88.56 204 GLN B O 1
ATOM 3102 N N . ALA B 1 205 ? -8.672 -22.219 -20 1 82.31 205 ALA B N 1
ATOM 3103 C CA . ALA B 1 205 ? -7.562 -22.844 -19.297 1 82.31 205 ALA B CA 1
ATOM 3104 C C . ALA B 1 205 ? -7.488 -24.328 -19.594 1 82.31 205 ALA B C 1
ATOM 3106 O O . ALA B 1 205 ? -6.434 -24.953 -19.422 1 82.31 205 ALA B O 1
ATOM 3107 N N . GLY B 1 206 ? -8.523 -24.922 -20.125 1 67.12 206 GLY B N 1
ATOM 3108 C CA . GLY B 1 206 ? -8.555 -26.328 -20.531 1 67.12 206 GLY B CA 1
ATOM 3109 C C . GLY B 1 206 ? -8.305 -26.516 -22.016 1 67.12 206 GLY B C 1
ATOM 3110 O O . GLY B 1 206 ? -8.297 -25.547 -22.781 1 67.12 206 GLY B O 1
#

Sequence (412 aa):
MSRILLITSSPRSTDSLSTRFAHDLARQLAARDAAGAVTLRDLSNDPLPHIDDAYIVGRMLPSDARSAEQAQAVELAQALVDELRAADIVVIGSAMTNFGPSTQLRAWFDRVIWPQVTFRYGESGVAGTLEGKQVYLVTASGGIFSEGPYAPFDYQSGYLKHLLGFIGMTDIREVRVEGTVLGAEAVQAAIAKAGQELQALVEQAGMSRILLITSSPRSTDSLSTRFAHDLARQLAARDAAGAVTLRDLSNDPLPHIDDAYIVGRMLPSDARSAEQAQAVELAQALVDELRAADIVVIGSAMTNFGPSTQLRAWFDRVIWPQVTFRYGESGVAGTLEGKQVYLVTASGGIFSEGPYAPFDYQSGYLKHLLGFIGMTDIREVRVEGTVLGAEAVQAAIAKAGQELQALVEQAG

Nearest PDB structures (foldseek):
  4c0w-assembly1_A  TM=9.448E-01  e=1.191E-20  Pseudomonas putida
  1tik-assembly1_A  TM=9.374E-01  e=4.095E-20  Escherichia coli
  3p0r-assembly1_A-2  TM=9.283E-01  e=8.159E-18  Bacillus anthracis str. Sterne
  3w78-assembly2_D  TM=9.129E-01  e=1.095E-17  Bacillus sp. B29
  3w77-assembly1_B  TM=9.292E-01  e=5.685E-17  Bacillus sp. B29

Radius of gyration: 21.74 Å; Cα contacts (8 Å, |Δi|>4): 800; chains: 2; bounding box: 57×67×44 Å